Protein AF-A0A946MBF7-F1 (afdb_monomer_lite)

Structure (mmCIF, N/CA/C/O backbone):
data_AF-A0A946MBF7-F1
#
_entry.id   AF-A0A946MBF7-F1
#
loop_
_atom_site.group_PDB
_atom_site.id
_atom_site.type_symbol
_atom_site.label_atom_id
_atom_site.label_alt_id
_atom_site.label_comp_id
_atom_site.label_asym_id
_atom_site.label_entity_id
_atom_site.label_seq_id
_atom_site.pdbx_PDB_ins_code
_atom_site.Cartn_x
_atom_site.Cartn_y
_atom_site.Cartn_z
_atom_site.occupancy
_atom_site.B_iso_or_equiv
_atom_site.auth_seq_id
_atom_site.auth_comp_id
_atom_site.auth_asym_id
_atom_site.auth_atom_id
_atom_site.pdbx_PDB_model_num
ATOM 1 N N . THR A 1 1 ? -15.198 30.583 8.641 1.00 35.97 1 THR A N 1
ATOM 2 C CA . THR A 1 1 ? -15.954 29.334 8.406 1.00 35.97 1 THR A CA 1
ATOM 3 C C . THR A 1 1 ? -16.555 28.917 9.723 1.00 35.97 1 THR A C 1
ATOM 5 O O . THR A 1 1 ? -15.832 28.828 10.703 1.00 35.97 1 THR A O 1
ATOM 8 N N . THR A 1 2 ? -17.881 28.842 9.785 1.00 30.48 2 THR A N 1
ATOM 9 C CA . THR A 1 2 ? -18.656 28.827 11.030 1.00 30.48 2 THR A CA 1
ATOM 10 C C . THR A 1 2 ? -18.348 27.582 11.855 1.00 30.48 2 THR A C 1
ATOM 12 O O . THR A 1 2 ? -18.804 26.485 11.548 1.00 30.48 2 THR A O 1
ATOM 15 N N . THR A 1 3 ? -17.530 27.767 12.886 1.00 30.67 3 THR A N 1
ATOM 16 C CA . THR A 1 3 ? -17.185 26.768 13.892 1.00 30.67 3 THR A CA 1
ATOM 17 C C . THR A 1 3 ? -18.453 26.376 14.648 1.00 30.67 3 THR A C 1
ATOM 19 O O . THR A 1 3 ? -19.065 27.220 15.299 1.00 30.67 3 THR A O 1
ATOM 22 N N . ILE A 1 4 ? -18.863 25.109 14.564 1.00 39.44 4 ILE A N 1
ATOM 23 C CA . ILE A 1 4 ? -19.957 24.565 15.374 1.00 39.44 4 ILE A CA 1
ATOM 24 C C . ILE A 1 4 ? -19.364 23.575 16.370 1.00 39.44 4 ILE A C 1
ATOM 26 O O . ILE A 1 4 ? -18.816 22.546 15.984 1.00 39.44 4 ILE A O 1
ATOM 30 N N . GLY A 1 5 ? -19.529 23.883 17.657 1.00 35.28 5 GLY A N 1
ATOM 31 C CA . GLY A 1 5 ? -19.452 22.895 18.725 1.00 35.28 5 GLY A CA 1
ATOM 32 C C . GLY A 1 5 ? -19.154 23.487 20.097 1.00 35.28 5 GLY A C 1
ATOM 33 O O . GLY A 1 5 ? -18.003 23.798 20.375 1.00 35.28 5 GLY A O 1
ATOM 34 N N . PHE A 1 6 ? -20.164 23.522 20.972 1.00 36.47 6 PHE A N 1
ATOM 35 C CA . PHE A 1 6 ? -19.990 23.258 22.404 1.00 36.47 6 PHE A CA 1
ATOM 36 C C . PHE A 1 6 ? -21.201 22.482 22.930 1.00 36.47 6 PHE A C 1
ATOM 38 O O . PHE A 1 6 ? -22.342 22.884 22.699 1.00 36.47 6 PHE A O 1
ATOM 45 N N . VAL A 1 7 ? -20.940 21.378 23.641 1.00 42.28 7 VAL A N 1
ATOM 46 C CA . VAL A 1 7 ? -21.912 20.801 24.575 1.00 42.28 7 VAL A CA 1
ATOM 47 C C . VAL A 1 7 ? -21.937 21.731 25.783 1.00 42.28 7 VAL A C 1
ATOM 49 O O . VAL A 1 7 ? -20.905 22.066 26.365 1.00 42.28 7 VAL A O 1
ATOM 52 N N . TRP A 1 8 ? -23.134 22.241 26.016 1.00 48.91 8 TRP A N 1
ATOM 53 C CA . TRP A 1 8 ? -23.492 23.342 26.889 1.00 48.91 8 TRP A CA 1
ATOM 54 C C . TRP A 1 8 ? -23.373 22.926 28.361 1.00 48.91 8 TRP A C 1
ATOM 56 O O . TRP A 1 8 ? -24.038 21.974 28.744 1.00 48.91 8 TRP A O 1
ATOM 66 N N . ASP A 1 9 ? -22.495 23.604 29.116 1.00 47.53 9 ASP A N 1
ATOM 67 C CA . ASP A 1 9 ? -22.681 23.996 30.534 1.00 47.53 9 ASP A CA 1
ATOM 68 C C . ASP A 1 9 ? -21.468 24.795 31.076 1.00 47.53 9 ASP A C 1
ATOM 70 O O . ASP A 1 9 ? -21.640 25.754 31.821 1.00 47.53 9 ASP A O 1
ATOM 74 N N . ASP A 1 10 ? -20.240 24.522 30.613 1.00 45.75 10 ASP A N 1
ATOM 75 C CA . ASP A 1 10 ? -19.018 25.110 31.212 1.00 45.75 10 ASP A CA 1
ATOM 76 C C . ASP A 1 10 ? -18.485 26.402 30.547 1.00 45.75 10 ASP A C 1
ATOM 78 O O . ASP A 1 10 ? -17.643 27.106 31.114 1.00 45.75 10 ASP A O 1
ATOM 82 N N . ALA A 1 11 ? -18.912 26.723 29.321 1.00 48.62 11 ALA A N 1
ATOM 83 C CA . ALA A 1 11 ? -18.284 27.784 28.518 1.00 48.62 11 ALA A CA 1
ATOM 84 C C . ALA A 1 11 ? -18.635 29.210 28.986 1.00 48.62 11 ALA A C 1
ATOM 86 O O . ALA A 1 11 ? -17.788 30.101 28.920 1.00 48.62 11 ALA A O 1
ATOM 87 N N . SER A 1 12 ? -19.852 29.419 29.500 1.00 52.72 12 SER A N 1
ATOM 88 C CA . SER A 1 12 ? -20.299 30.707 30.054 1.00 52.72 12 SER A CA 1
ATOM 89 C C . SER A 1 12 ? -19.530 31.095 31.319 1.00 52.72 12 SER A C 1
ATOM 91 O O . SER A 1 12 ? -19.336 32.281 31.577 1.00 52.72 12 SER A O 1
ATOM 93 N N . VAL A 1 13 ? -19.056 30.097 32.071 1.00 54.81 13 VAL A N 1
ATOM 94 C CA . VAL A 1 13 ? -18.274 30.273 33.300 1.00 54.81 13 VAL A CA 1
ATOM 95 C C . VAL A 1 13 ? -16.791 30.482 32.986 1.00 54.81 13 VAL A C 1
ATOM 97 O O . VAL A 1 13 ? -16.143 31.321 33.606 1.00 54.81 13 VAL A O 1
ATOM 100 N N . LYS A 1 14 ? -16.242 29.741 32.013 1.00 51.91 14 LYS A N 1
ATOM 101 C CA . LYS A 1 14 ? -14.793 29.724 31.743 1.00 51.91 14 LYS A CA 1
ATOM 102 C C . LYS A 1 14 ? -14.319 30.816 30.780 1.00 51.91 14 LYS A C 1
ATOM 104 O O . LYS A 1 14 ? -13.189 31.271 30.925 1.00 51.91 14 LYS A O 1
ATOM 109 N N . VAL A 1 15 ? -15.135 31.242 29.804 1.00 64.56 15 VAL A N 1
ATOM 110 C CA . VAL A 1 15 ? -14.732 32.254 28.800 1.00 64.56 15 VAL A CA 1
ATOM 111 C C . VAL A 1 15 ? -15.906 33.183 28.419 1.00 64.56 15 VAL A C 1
ATOM 113 O O . VAL A 1 15 ? -16.467 33.075 27.325 1.00 64.56 15 VAL A O 1
ATOM 116 N N . PRO A 1 16 ? -16.274 34.153 29.279 1.00 65.06 16 PRO A N 1
ATOM 117 C CA . PRO A 1 16 ? -17.463 35.001 29.093 1.00 65.06 16 PRO A CA 1
ATOM 118 C C . PRO A 1 16 ? -17.469 35.824 27.795 1.00 65.06 16 PRO A C 1
ATOM 120 O O . PRO A 1 16 ? -18.522 36.150 27.256 1.00 65.06 16 PRO A O 1
ATOM 123 N N . GLN A 1 17 ? -16.287 36.142 27.264 1.00 70.88 17 GLN A N 1
ATOM 124 C CA . GLN A 1 17 ? -16.099 36.963 26.063 1.00 70.88 17 GLN A CA 1
ATOM 125 C C . GLN A 1 17 ? -16.631 36.295 24.783 1.00 70.88 17 GLN A C 1
ATOM 127 O O . GLN A 1 17 ? -16.923 36.988 23.812 1.00 70.88 17 GLN A O 1
ATOM 132 N N . LEU A 1 18 ? -16.785 34.965 24.778 1.00 62.09 18 LEU A N 1
ATOM 133 C CA . LEU A 1 18 ? -17.324 34.225 23.634 1.00 62.09 18 LEU A CA 1
ATOM 134 C C . LEU A 1 18 ? -18.851 34.323 23.530 1.00 62.09 18 LEU A C 1
ATOM 136 O O . LEU A 1 18 ? -19.390 34.113 22.447 1.00 62.09 18 LEU A O 1
ATOM 140 N N . LEU A 1 19 ? -19.564 34.681 24.605 1.00 63.53 19 LEU A N 1
ATOM 141 C CA . LEU A 1 19 ? -21.034 34.721 24.613 1.00 63.53 19 LEU A CA 1
ATOM 142 C C . LEU A 1 19 ? -21.619 35.662 23.551 1.00 63.53 19 LEU A C 1
ATOM 144 O O . LEU A 1 19 ? -22.658 35.352 22.979 1.00 63.53 19 LEU A O 1
ATOM 148 N N . SER A 1 20 ? -20.947 36.774 23.245 1.00 66.56 20 SER A N 1
ATOM 149 C CA . SER A 1 20 ? -21.392 37.728 22.219 1.00 66.56 20 SER A CA 1
ATOM 150 C C . SER A 1 20 ? -21.133 37.259 20.783 1.00 66.56 20 SER A C 1
ATOM 152 O O . SER A 1 20 ? -21.690 37.826 19.847 1.00 66.56 20 SER A O 1
ATOM 154 N N . GLN A 1 21 ? -20.296 36.234 20.600 1.00 59.62 21 GLN A N 1
ATOM 155 C CA . GLN A 1 21 ? -19.892 35.704 19.294 1.00 59.62 21 GLN A CA 1
ATOM 156 C C . GLN A 1 21 ? -20.557 34.357 18.970 1.00 59.62 21 GLN A C 1
ATOM 158 O O . GLN A 1 21 ? -20.428 33.852 17.855 1.00 59.62 21 GLN A O 1
ATOM 163 N N . LEU A 1 22 ? -21.265 33.762 19.933 1.00 55.84 22 LEU A N 1
ATOM 164 C CA . LEU A 1 22 ? -21.903 32.458 19.799 1.00 55.84 22 LEU A CA 1
ATOM 165 C C . LEU A 1 22 ? -23.388 32.610 19.458 1.00 55.84 22 LEU A C 1
ATOM 167 O O . LEU A 1 22 ? -24.139 33.298 20.144 1.00 55.84 22 LEU A O 1
ATOM 171 N N . ARG A 1 23 ? -23.841 31.891 18.426 1.00 59.34 23 ARG A N 1
ATOM 172 C CA . ARG A 1 23 ? -25.267 31.706 18.135 1.00 59.34 23 ARG A CA 1
ATOM 173 C C . ARG A 1 23 ? -25.695 30.339 18.654 1.00 59.34 23 ARG A C 1
ATOM 175 O O . ARG A 1 23 ? -25.257 29.318 18.129 1.00 59.34 23 ARG A O 1
ATOM 182 N N . LYS A 1 24 ? -26.560 30.310 19.671 1.00 58.12 24 LYS A N 1
ATOM 183 C CA . LYS A 1 24 ? -27.177 29.066 20.145 1.00 58.12 24 LYS A CA 1
ATOM 184 C C . LYS A 1 24 ? -28.093 28.530 19.043 1.00 58.12 24 LYS A C 1
ATOM 186 O O . LYS A 1 24 ? -29.047 29.198 18.648 1.00 58.12 24 LYS A O 1
ATOM 191 N N . ILE A 1 25 ? -27.778 27.347 18.528 1.00 57.62 25 ILE A N 1
ATOM 192 C CA . ILE A 1 25 ? -28.672 26.615 17.633 1.00 57.62 25 ILE A CA 1
ATOM 193 C C . ILE A 1 25 ? -29.580 25.786 18.531 1.00 57.62 25 ILE A C 1
ATOM 195 O O . ILE A 1 25 ? -29.120 24.867 19.208 1.00 57.62 25 ILE A O 1
ATOM 199 N N . GLU A 1 26 ? -30.855 26.157 18.598 1.00 57.22 26 GLU A N 1
ATOM 200 C CA . GLU A 1 26 ? -31.810 25.425 19.415 1.00 57.22 26 GLU A CA 1
ATOM 201 C C . GLU A 1 26 ? -32.276 24.181 18.670 1.00 57.22 26 GLU A C 1
ATOM 203 O O . GLU A 1 26 ? -32.919 24.257 17.627 1.00 57.22 26 GLU A O 1
ATOM 208 N N . PHE A 1 27 ? -31.959 23.027 19.246 1.00 60.25 27 PHE A N 1
ATOM 209 C CA . PHE A 1 27 ? -32.602 21.765 18.923 1.00 60.25 27 PHE A CA 1
ATOM 210 C C . PHE A 1 27 ? -33.555 21.433 20.074 1.00 60.25 27 PHE A C 1
ATOM 212 O O . PHE A 1 27 ? -33.196 20.624 20.931 1.00 60.25 27 PHE A O 1
ATOM 219 N N . PRO A 1 28 ? -34.748 22.055 20.149 1.00 59.81 28 PRO A N 1
ATOM 220 C CA . PRO A 1 28 ? -35.691 21.814 21.245 1.00 59.81 28 PRO A CA 1
ATOM 221 C C . PRO A 1 28 ? -36.022 20.322 21.397 1.00 59.81 28 PRO A C 1
ATOM 223 O O . PRO A 1 28 ? -36.229 19.830 22.503 1.00 59.81 28 PRO A O 1
ATOM 226 N N . GLU A 1 29 ? -35.961 19.574 20.294 1.00 58.34 29 GLU A N 1
ATOM 227 C CA . GLU A 1 29 ? -36.116 18.122 20.256 1.00 58.34 29 GLU A CA 1
ATOM 228 C C . GLU A 1 29 ? -34.978 17.362 20.951 1.00 58.34 29 GLU A C 1
ATOM 230 O O . GLU A 1 29 ? -35.244 16.307 21.500 1.00 58.34 29 GLU A O 1
ATOM 235 N N . LEU A 1 30 ? -33.738 17.861 20.966 1.00 56.53 30 LEU A N 1
ATOM 236 C CA . LEU A 1 30 ? -32.628 17.274 21.737 1.00 56.53 30 LEU A CA 1
ATOM 237 C C . LEU A 1 30 ? -32.688 17.690 23.210 1.00 56.53 30 LEU A C 1
ATOM 239 O O . LEU A 1 30 ? -32.405 16.884 24.086 1.00 56.53 30 LEU A O 1
ATOM 243 N N . THR A 1 31 ? -33.073 18.936 23.494 1.00 54.75 31 THR A N 1
ATOM 244 C CA . THR A 1 31 ? -33.122 19.473 24.865 1.00 54.75 31 THR A CA 1
ATOM 245 C C . THR A 1 31 ? -34.231 18.834 25.702 1.00 54.75 31 THR A C 1
ATOM 247 O O . THR A 1 31 ? -34.087 18.674 26.908 1.00 54.75 31 THR A O 1
ATOM 250 N N . GLN A 1 32 ? -35.340 18.458 25.065 1.00 56.12 32 GLN A N 1
ATOM 251 C CA . GLN A 1 32 ? -36.503 17.873 25.736 1.00 56.12 32 GLN A CA 1
ATOM 252 C C . GLN A 1 32 ? -36.533 16.342 25.676 1.00 56.12 32 GLN A C 1
ATOM 254 O O . GLN A 1 32 ? -37.441 15.727 26.240 1.00 56.12 32 GLN A O 1
ATOM 259 N N . ARG A 1 33 ? -35.598 15.701 24.961 1.00 57.16 33 ARG A N 1
ATOM 260 C CA . ARG A 1 33 ? -35.624 14.248 24.767 1.00 57.16 33 ARG A CA 1
ATOM 261 C C . ARG A 1 33 ? -34.395 13.603 25.399 1.00 57.16 33 ARG A C 1
ATOM 263 O O . ARG A 1 33 ? -33.292 13.817 24.904 1.00 57.16 33 ARG A O 1
ATOM 270 N N . PRO A 1 34 ? -34.567 12.753 26.426 1.00 53.56 34 PRO A N 1
ATOM 271 C CA . PRO A 1 34 ? -33.488 11.874 26.845 1.00 53.56 34 PRO A CA 1
ATOM 272 C C . PRO A 1 34 ? -33.109 10.976 25.661 1.00 53.56 34 PRO A C 1
ATOM 274 O O . PRO A 1 34 ? -33.969 10.319 25.066 1.00 53.56 34 PRO A O 1
ATOM 277 N N . ILE A 1 35 ? -31.830 10.992 25.286 1.00 53.91 35 ILE A N 1
ATOM 278 C CA . ILE A 1 35 ? -31.282 10.073 24.289 1.00 53.91 35 ILE A CA 1
ATOM 279 C C . ILE A 1 35 ? -31.144 8.722 24.990 1.00 53.91 35 ILE A C 1
ATOM 281 O O . ILE A 1 35 ? -30.347 8.581 25.920 1.00 53.91 35 ILE A O 1
ATOM 285 N N . ALA A 1 36 ? -31.955 7.748 24.579 1.00 51.41 36 ALA A N 1
ATOM 286 C CA . ALA A 1 36 ? -31.849 6.390 25.092 1.00 51.41 36 ALA A CA 1
ATOM 287 C C . ALA A 1 36 ? -30.488 5.816 24.675 1.00 51.41 36 ALA A C 1
ATOM 289 O O . ALA A 1 36 ? -30.180 5.771 23.485 1.00 51.41 36 ALA A O 1
ATOM 290 N N . HIS A 1 37 ? -29.671 5.450 25.662 1.00 46.31 37 HIS A N 1
ATOM 291 C CA . HIS A 1 37 ? -28.386 4.786 25.432 1.00 46.31 37 HIS A CA 1
ATOM 292 C C . HIS A 1 37 ? -28.593 3.283 25.218 1.00 46.31 37 HIS A C 1
ATOM 294 O O . HIS A 1 37 ? -27.948 2.700 24.354 1.00 46.31 37 HIS A O 1
ATOM 300 N N . ASP A 1 38 ? -29.582 2.716 25.915 1.00 52.00 38 ASP A N 1
ATOM 301 C CA . ASP A 1 38 ? -29.990 1.321 25.807 1.00 52.00 38 ASP A CA 1
ATOM 302 C C . ASP A 1 38 ? -31.408 1.230 25.233 1.00 52.00 38 ASP A C 1
ATOM 304 O O . ASP A 1 38 ? -32.301 2.008 25.590 1.00 52.00 38 ASP A O 1
ATOM 308 N N . ALA A 1 39 ? -31.626 0.272 24.334 1.00 60.25 39 ALA A N 1
ATOM 309 C CA . ALA A 1 39 ? -32.923 0.017 23.725 1.00 60.25 39 ALA A CA 1
ATOM 310 C C . ALA A 1 39 ? -33.375 -1.409 24.040 1.00 60.25 39 ALA A C 1
ATOM 312 O O . ALA A 1 39 ? -32.759 -2.378 23.603 1.00 60.25 39 ALA A O 1
ATOM 313 N N . LEU A 1 40 ? -34.492 -1.538 24.757 1.00 60.88 40 LEU A N 1
ATOM 314 C CA . LEU A 1 40 ? -35.171 -2.817 24.919 1.00 60.88 40 LEU A CA 1
ATOM 315 C C . LEU A 1 40 ? -36.089 -3.045 23.714 1.00 60.88 40 LEU A C 1
ATOM 317 O O . LEU A 1 40 ? -37.040 -2.289 23.502 1.00 60.88 40 LEU A O 1
ATOM 321 N N . VAL A 1 41 ? -35.819 -4.093 22.937 1.00 63.75 41 VAL A N 1
ATOM 322 C CA . VAL A 1 41 ? -36.667 -4.504 21.814 1.00 63.75 41 VAL A CA 1
ATOM 323 C C . VAL A 1 41 ? -37.340 -5.820 22.162 1.00 63.75 41 VAL A C 1
ATOM 325 O O . VAL A 1 41 ? -36.678 -6.799 22.481 1.00 63.75 41 VAL A O 1
ATOM 328 N N . MET A 1 42 ? -38.670 -5.837 22.100 1.00 65.25 42 MET A N 1
ATOM 329 C CA . MET A 1 42 ? -39.473 -7.022 22.377 1.00 65.25 42 MET A CA 1
ATOM 330 C C . MET A 1 42 ? -40.190 -7.462 21.103 1.00 65.25 42 MET A C 1
ATOM 332 O O . MET A 1 42 ? -40.878 -6.664 20.461 1.00 65.25 42 MET A O 1
ATOM 336 N N . ARG A 1 43 ? -40.030 -8.735 20.732 1.00 63.22 43 ARG A N 1
ATOM 337 C CA . ARG A 1 43 ? -40.741 -9.328 19.597 1.00 63.22 43 ARG A CA 1
ATOM 338 C C . ARG A 1 43 ? -42.234 -9.449 19.900 1.00 63.22 43 ARG A C 1
ATOM 340 O O . ARG A 1 43 ? -42.599 -9.913 20.973 1.00 63.22 43 ARG A O 1
ATOM 347 N N . GLN A 1 44 ? -43.086 -9.083 18.942 1.00 68.06 44 GLN A N 1
ATOM 348 C CA . GLN A 1 44 ? -44.549 -9.154 19.092 1.00 68.06 44 GLN A CA 1
ATOM 349 C C . GLN A 1 44 ? -45.075 -10.583 19.279 1.00 68.06 44 GLN A C 1
ATOM 351 O O . GLN A 1 44 ? -46.136 -10.764 19.859 1.00 68.06 44 GLN A O 1
ATOM 356 N N . ASP A 1 45 ? -44.340 -11.588 18.803 1.00 75.69 45 ASP A N 1
ATOM 357 C CA . ASP A 1 45 ? -44.694 -13.003 18.918 1.00 75.69 45 ASP A CA 1
ATOM 358 C C . ASP A 1 45 ? -44.099 -13.686 20.163 1.00 75.69 45 ASP A C 1
ATOM 360 O O . ASP A 1 45 ? -44.135 -14.910 20.277 1.00 75.69 45 ASP A O 1
ATOM 364 N N . TYR A 1 46 ? -43.556 -12.917 21.114 1.00 72.06 46 TYR A N 1
ATOM 365 C CA . TYR A 1 46 ? -43.104 -13.457 22.394 1.00 72.06 46 TYR A CA 1
ATOM 366 C C . TYR A 1 46 ? -44.309 -13.977 23.213 1.00 72.06 46 TYR A C 1
ATOM 368 O O . TYR A 1 46 ? -45.254 -13.217 23.424 1.00 72.06 46 TYR A O 1
ATOM 376 N N . PRO A 1 47 ? -44.306 -15.229 23.725 1.00 76.44 47 PRO A N 1
ATOM 377 C CA . PRO A 1 47 ? -45.474 -15.826 24.392 1.00 76.44 47 PRO A CA 1
ATOM 378 C C . PRO A 1 47 ? -46.010 -15.043 25.598 1.00 76.44 47 PRO A C 1
ATOM 380 O O . PRO A 1 47 ? -47.202 -15.093 25.881 1.00 76.44 47 PRO A O 1
ATOM 383 N N . HIS A 1 48 ? -45.141 -14.294 26.282 1.00 77.50 48 HIS A N 1
ATOM 384 C CA . HIS A 1 48 ? -45.503 -13.432 27.411 1.00 77.50 48 HIS A CA 1
ATOM 385 C C . HIS A 1 48 ? -45.449 -11.943 27.042 1.00 77.50 48 HIS A C 1
ATOM 387 O O . HIS A 1 48 ? -45.249 -11.101 27.916 1.00 77.50 48 HIS A O 1
ATOM 393 N N . PHE A 1 49 ? -45.584 -11.599 25.754 1.00 76.69 49 PHE A N 1
ATOM 394 C CA . PHE A 1 49 ? -45.529 -10.216 25.275 1.00 76.69 49 PHE A CA 1
ATOM 395 C C . PHE A 1 49 ? -46.509 -9.330 26.037 1.00 76.69 49 PHE A C 1
ATOM 397 O O . PHE A 1 49 ? -46.109 -8.289 26.547 1.00 76.69 49 PHE A O 1
ATOM 404 N N . ASP A 1 50 ? -47.766 -9.753 26.159 1.00 77.62 50 ASP A N 1
ATOM 405 C CA . ASP A 1 50 ? -48.808 -8.949 26.798 1.00 77.62 50 ASP A CA 1
ATOM 406 C C . ASP A 1 50 ? -48.551 -8.759 28.299 1.00 77.62 50 ASP A C 1
ATOM 408 O O . ASP A 1 50 ? -48.673 -7.642 28.804 1.00 77.62 50 ASP A O 1
ATOM 412 N N . GLU A 1 51 ? -48.111 -9.808 29.005 1.00 78.94 51 GLU A N 1
ATOM 413 C CA . GLU A 1 51 ? -47.740 -9.727 30.425 1.00 78.94 51 GLU A CA 1
ATOM 414 C C . GLU A 1 51 ? -46.529 -8.814 30.643 1.00 78.94 51 GLU A C 1
ATOM 416 O O . GLU A 1 51 ? -46.587 -7.894 31.462 1.00 78.94 51 GLU A O 1
ATOM 421 N N . LEU A 1 52 ? -45.446 -9.019 29.886 1.00 74.31 52 LEU A N 1
ATOM 422 C CA . LEU A 1 52 ? -44.220 -8.233 30.017 1.00 74.31 52 LEU A CA 1
ATOM 423 C C . LEU A 1 52 ? -44.445 -6.776 29.593 1.00 74.31 52 LEU A C 1
ATOM 425 O O . LEU A 1 52 ? -44.002 -5.854 30.275 1.00 74.31 52 LEU A O 1
ATOM 429 N N . SER A 1 53 ? -45.192 -6.553 28.509 1.00 77.38 53 SER A N 1
ATOM 430 C CA . SER A 1 53 ? -45.612 -5.226 28.051 1.00 77.38 53 SER A CA 1
ATOM 431 C C . SER A 1 53 ? -46.436 -4.522 29.123 1.00 77.38 53 SER A C 1
ATOM 433 O O . SER A 1 53 ? -46.174 -3.357 29.413 1.00 77.38 53 SER A O 1
ATOM 435 N N . ALA A 1 54 ? -47.376 -5.215 29.773 1.00 80.56 54 ALA A N 1
ATOM 436 C CA . ALA A 1 54 ? -48.177 -4.650 30.854 1.00 80.56 54 ALA A CA 1
ATOM 437 C C . ALA A 1 54 ? -47.348 -4.336 32.111 1.00 80.56 54 ALA A C 1
ATOM 439 O O . ALA A 1 54 ? -47.619 -3.331 32.771 1.00 80.56 54 ALA A O 1
ATOM 440 N N . ILE A 1 55 ? -46.345 -5.159 32.447 1.00 79.31 55 ILE A N 1
ATOM 441 C CA . ILE A 1 55 ? -45.403 -4.904 33.551 1.00 79.31 55 ILE A CA 1
ATOM 442 C C . ILE A 1 55 ? -44.557 -3.668 33.243 1.00 79.31 55 ILE A C 1
ATOM 444 O O . ILE A 1 55 ? -44.521 -2.736 34.045 1.00 79.31 55 ILE A O 1
ATOM 448 N N . ILE A 1 56 ? -43.937 -3.617 32.062 1.00 74.31 56 ILE A N 1
ATOM 449 C CA . ILE A 1 56 ? -43.110 -2.486 31.629 1.00 74.31 56 ILE A CA 1
ATOM 450 C C . ILE A 1 56 ? -43.958 -1.213 31.561 1.00 74.31 56 ILE A C 1
ATOM 452 O O . ILE A 1 56 ? -43.547 -0.180 32.076 1.00 74.31 56 ILE A O 1
ATOM 456 N N . GLN A 1 57 ? -45.167 -1.269 30.998 1.00 76.56 57 GLN A N 1
ATOM 457 C CA . GLN A 1 57 ? -46.077 -0.122 30.951 1.00 76.56 57 GLN A CA 1
ATOM 458 C C . GLN A 1 57 ? -46.496 0.346 32.345 1.00 76.56 57 GLN A C 1
ATOM 460 O O . GLN A 1 57 ? -46.536 1.552 32.580 1.00 76.56 57 GLN A O 1
ATOM 465 N N . ARG A 1 58 ? -46.754 -0.573 33.285 1.00 78.44 58 ARG A N 1
ATOM 466 C CA . ARG A 1 58 ? -47.003 -0.214 34.689 1.00 78.44 58 ARG A CA 1
ATOM 467 C C . ARG A 1 58 ? -45.795 0.472 35.312 1.00 78.44 58 ARG A C 1
ATOM 469 O O . ARG A 1 58 ? -45.978 1.505 35.938 1.00 78.44 58 ARG A O 1
ATOM 476 N N . GLN A 1 59 ? -44.588 -0.041 35.084 1.00 72.50 59 GLN A N 1
ATOM 477 C CA . GLN A 1 59 ? -43.337 0.549 35.570 1.00 72.50 59 GLN A CA 1
ATOM 478 C C . GLN A 1 59 ? -43.075 1.946 34.972 1.00 72.50 59 GLN A C 1
ATOM 480 O O . GLN A 1 59 ? -42.548 2.837 35.641 1.00 72.50 59 GLN A O 1
ATOM 485 N N . ILE A 1 60 ? -43.436 2.144 33.699 1.00 69.69 60 ILE A N 1
ATOM 486 C CA . ILE A 1 60 ? -43.381 3.441 33.012 1.00 69.69 60 ILE A CA 1
ATOM 487 C C . ILE A 1 60 ? -44.385 4.411 33.635 1.00 69.69 60 ILE A C 1
ATOM 489 O O . ILE A 1 60 ? -44.029 5.545 33.933 1.00 69.69 60 ILE A O 1
ATOM 493 N N . ALA A 1 61 ? -45.619 3.964 33.867 1.00 72.75 61 ALA A N 1
ATOM 494 C CA . ALA A 1 61 ? -46.690 4.799 34.401 1.00 72.75 61 ALA A CA 1
ATOM 495 C C . ALA A 1 61 ? -46.550 5.101 35.905 1.00 72.75 61 ALA A C 1
ATOM 497 O O . ALA A 1 61 ? -47.024 6.137 36.365 1.00 72.75 61 ALA A O 1
ATOM 498 N N . SER A 1 62 ? -45.918 4.216 36.683 1.00 69.44 62 SER A N 1
ATOM 499 C CA . SER A 1 62 ? -45.804 4.343 38.142 1.00 69.44 62 SER A CA 1
ATOM 500 C C . SER A 1 62 ? -44.656 5.240 38.604 1.00 69.44 62 SER A C 1
ATOM 502 O O . SER A 1 62 ? -44.598 5.597 39.778 1.00 69.44 62 SER A O 1
ATOM 504 N N . SER A 1 63 ? -43.723 5.585 37.715 1.00 57.28 63 SER A N 1
ATOM 505 C CA . SER A 1 63 ? -42.578 6.437 38.024 1.00 57.28 63 SER A CA 1
ATOM 506 C C . SER A 1 63 ? -42.669 7.731 37.224 1.00 57.28 63 SER A C 1
ATOM 508 O O . SER A 1 63 ? -42.525 7.727 36.004 1.00 57.28 63 SER A O 1
ATOM 510 N N . ILE A 1 64 ? -42.842 8.856 37.928 1.00 55.72 64 ILE A N 1
ATOM 511 C CA . ILE A 1 64 ? -42.798 10.212 37.346 1.00 55.72 64 ILE A CA 1
ATOM 512 C C . ILE A 1 64 ? -41.473 10.455 36.589 1.00 55.72 64 ILE A C 1
ATOM 514 O O . ILE A 1 64 ? -41.441 11.253 35.660 1.00 55.72 64 ILE A O 1
ATOM 518 N N . ASN A 1 65 ? -40.415 9.702 36.925 1.00 56.41 65 ASN A N 1
ATOM 519 C CA . ASN A 1 65 ? -39.101 9.721 36.281 1.00 56.41 65 ASN A CA 1
ATOM 520 C C . ASN A 1 65 ? -38.699 8.323 35.772 1.00 56.41 65 ASN A C 1
ATOM 522 O O . ASN A 1 65 ? -37.591 7.856 36.044 1.00 56.41 65 ASN A O 1
ATOM 526 N N . SER A 1 66 ? -39.602 7.591 35.108 1.00 56.72 66 SER A N 1
ATOM 527 C CA . SER A 1 66 ? -39.261 6.251 34.616 1.00 56.72 66 SER A CA 1
ATOM 528 C C . SER A 1 66 ? -38.113 6.319 33.597 1.00 56.72 66 SER A C 1
ATOM 530 O O . SER A 1 66 ? -38.204 7.098 32.646 1.00 56.72 66 SER A O 1
ATOM 532 N N . PRO A 1 67 ? -37.048 5.504 33.740 1.00 54.50 67 PRO A N 1
ATOM 533 C CA . PRO A 1 67 ? -35.954 5.468 32.768 1.00 54.50 67 PRO A CA 1
ATOM 534 C C . PRO A 1 67 ? -36.380 4.831 31.434 1.00 54.50 67 PRO A C 1
ATOM 536 O O . PRO A 1 67 ? -35.661 4.926 30.442 1.00 54.50 67 PRO A O 1
ATOM 539 N N . PHE A 1 68 ? -37.554 4.191 31.394 1.00 55.81 68 PHE A N 1
ATOM 540 C CA . PHE A 1 68 ? -38.074 3.515 30.215 1.00 55.81 68 PHE A CA 1
ATOM 541 C C . PHE A 1 68 ? -39.038 4.416 29.441 1.00 55.81 68 PHE A C 1
ATOM 543 O O . PHE A 1 68 ? -40.012 4.940 29.980 1.00 55.81 68 PHE A O 1
ATOM 550 N N . LYS A 1 69 ? -38.799 4.549 28.134 1.00 64.00 69 LYS A N 1
ATOM 551 C CA . LYS A 1 69 ? -39.690 5.244 27.203 1.00 64.00 69 LYS A CA 1
ATOM 552 C C . LYS A 1 69 ? -40.123 4.285 26.104 1.00 64.00 69 LYS A C 1
ATOM 554 O O . LYS A 1 69 ? -39.287 3.754 25.379 1.00 64.00 69 LYS A O 1
ATOM 559 N N . ARG A 1 70 ? -41.435 4.086 25.947 1.00 66.50 70 ARG A N 1
ATOM 560 C CA . ARG A 1 70 ? -41.983 3.297 24.836 1.00 66.50 70 ARG A CA 1
ATOM 561 C C . ARG A 1 70 ? -41.884 4.099 23.537 1.00 66.50 70 ARG A C 1
ATOM 563 O O . ARG A 1 70 ? -42.306 5.253 23.487 1.00 66.50 70 ARG A O 1
ATOM 570 N N . LEU A 1 71 ? -41.351 3.477 22.490 1.00 62.00 71 LEU A N 1
ATOM 571 C CA . LEU A 1 71 ? -41.325 4.022 21.134 1.00 62.00 71 LEU A CA 1
ATOM 572 C C . LEU A 1 71 ? -42.290 3.212 20.260 1.00 62.00 71 LEU A C 1
ATOM 574 O O . LEU A 1 71 ? -42.189 1.989 20.227 1.00 62.00 71 LEU A O 1
ATOM 578 N N . GLU A 1 72 ? -43.217 3.869 19.554 1.00 58.72 72 GLU A N 1
ATOM 579 C CA . GLU A 1 72 ? -44.124 3.174 18.618 1.00 58.72 72 GLU A CA 1
ATOM 580 C C . GLU A 1 72 ? -43.401 2.708 17.346 1.00 58.72 72 GLU A C 1
ATOM 582 O O . GLU A 1 72 ? -43.763 1.699 16.748 1.00 58.72 72 GLU A O 1
ATOM 587 N N . SER A 1 73 ? -42.328 3.406 16.959 1.00 58.84 73 SER A N 1
ATOM 588 C CA . SER A 1 73 ? -41.362 2.949 15.958 1.00 58.84 73 SER A CA 1
ATOM 589 C C . SER A 1 73 ? -39.963 3.486 16.272 1.00 58.84 73 SER A C 1
ATOM 591 O O . SER A 1 73 ? -39.818 4.606 16.766 1.00 58.84 73 SER A O 1
ATOM 593 N N . GLY A 1 74 ? -38.913 2.737 15.916 1.00 54.75 74 GLY A N 1
ATOM 594 C CA . GLY A 1 74 ? -37.521 3.195 16.064 1.00 54.75 74 GLY A CA 1
ATOM 595 C C . GLY A 1 74 ? -37.155 4.409 15.192 1.00 54.75 74 GLY A C 1
ATOM 596 O O . GLY A 1 74 ? -36.122 5.034 15.409 1.00 54.75 74 GLY A O 1
ATOM 597 N N . LYS A 1 75 ? -38.000 4.775 14.213 1.00 52.69 75 LYS A N 1
ATOM 598 C CA . LYS A 1 75 ? -37.763 5.894 13.281 1.00 52.69 75 LYS A CA 1
ATOM 599 C C . LYS A 1 75 ? -38.291 7.237 13.800 1.00 52.69 75 LYS A C 1
ATOM 601 O O . LYS A 1 75 ? -37.656 8.267 13.594 1.00 52.69 75 LYS A O 1
ATOM 606 N N . GLN A 1 76 ? -39.437 7.254 14.475 1.00 57.41 76 GLN A N 1
ATOM 607 C CA . GLN A 1 76 ? -40.144 8.490 14.844 1.00 57.41 76 GLN A CA 1
ATOM 608 C C . GLN A 1 76 ? -39.351 9.514 15.690 1.00 57.41 76 GLN A C 1
ATOM 610 O O . GLN A 1 76 ? -39.533 10.711 15.453 1.00 57.41 76 GLN A O 1
ATOM 615 N N . PRO A 1 77 ? -38.460 9.139 16.634 1.00 55.69 77 PRO A N 1
ATOM 616 C CA . PRO A 1 77 ? -37.817 10.131 17.505 1.00 55.69 77 PRO A CA 1
ATOM 617 C C . PRO A 1 77 ? -36.750 10.975 16.808 1.00 55.69 77 PRO A C 1
ATOM 619 O O . PRO A 1 77 ? -36.535 12.122 17.198 1.00 55.69 77 PRO A O 1
ATOM 622 N N . TYR A 1 78 ? -36.089 10.418 15.793 1.00 61.50 78 TYR A N 1
ATOM 623 C CA . TYR A 1 78 ? -34.919 11.027 15.157 1.00 61.50 78 TYR A CA 1
ATOM 624 C C . TYR A 1 78 ? -35.208 11.558 13.751 1.00 61.50 78 TYR A C 1
ATOM 626 O O . TYR A 1 78 ? -34.424 12.342 13.228 1.00 61.50 78 TYR A O 1
ATOM 634 N N . VAL A 1 79 ? -36.347 11.192 13.146 1.00 63.66 79 VAL A N 1
ATOM 635 C CA . VAL A 1 79 ? -36.787 11.751 11.855 1.00 63.66 79 VAL A CA 1
ATOM 636 C C . VAL A 1 79 ? -37.029 13.255 11.960 1.00 63.66 79 VAL A C 1
ATOM 638 O O . VAL A 1 79 ? -36.555 13.996 11.105 1.00 63.66 79 VAL A O 1
ATOM 641 N N . ALA A 1 80 ? -37.705 13.706 13.020 1.00 64.62 80 ALA A N 1
ATOM 642 C CA . ALA A 1 80 ? -37.951 15.129 13.245 1.00 64.62 80 ALA A CA 1
ATOM 643 C C . ALA A 1 80 ? -36.632 15.887 13.487 1.00 64.62 80 ALA A C 1
ATOM 645 O O . ALA A 1 80 ? -36.370 16.881 12.819 1.00 64.62 80 ALA A O 1
ATOM 646 N N . LEU A 1 81 ? -35.721 15.307 14.282 1.00 66.56 81 LEU A N 1
ATOM 647 C CA . LEU A 1 81 ? -34.371 15.844 14.480 1.00 66.56 81 LEU A CA 1
ATOM 648 C C . LEU A 1 81 ? -33.584 15.943 13.165 1.00 66.56 81 LEU A C 1
ATOM 650 O O . LEU A 1 81 ? -32.924 16.946 12.909 1.00 66.56 81 LEU A O 1
ATOM 654 N N . GLY A 1 82 ? -33.669 14.920 12.312 1.00 65.75 82 GLY A N 1
ATOM 655 C CA . GLY A 1 82 ? -33.044 14.912 10.991 1.00 65.75 82 GLY A CA 1
ATOM 656 C C . GLY A 1 82 ? -33.643 15.948 10.035 1.00 65.75 82 GLY A C 1
ATOM 657 O O . GLY A 1 82 ? -32.910 16.555 9.259 1.00 65.75 82 GLY A O 1
ATOM 658 N N . GLN A 1 83 ? -34.954 16.196 10.100 1.00 71.56 83 GLN A N 1
ATOM 659 C CA . GLN A 1 83 ? -35.617 17.260 9.335 1.00 71.56 83 GLN A CA 1
ATOM 660 C C . GLN A 1 83 ? -35.223 18.653 9.846 1.00 71.56 83 GLN A C 1
ATOM 662 O O . GLN A 1 83 ? -34.877 19.516 9.040 1.00 71.56 83 GLN A O 1
ATOM 667 N N . SER A 1 84 ? -35.191 18.849 11.166 1.00 69.06 84 SER A N 1
ATOM 668 C CA . SER A 1 84 ? -34.711 20.071 11.821 1.00 69.06 84 SER A CA 1
ATOM 669 C C . SER A 1 84 ? -33.248 20.361 11.466 1.00 69.06 84 SER A C 1
ATOM 671 O O . SER A 1 84 ? -32.899 21.493 11.139 1.00 69.06 84 SER A O 1
ATOM 673 N N . ALA A 1 85 ? -32.395 19.330 11.444 1.00 66.75 85 ALA A N 1
ATOM 674 C CA . ALA A 1 85 ? -31.001 19.433 11.018 1.00 66.75 85 ALA A CA 1
ATOM 675 C C . ALA A 1 85 ? -30.879 19.845 9.540 1.00 66.75 85 ALA A C 1
ATOM 677 O O . ALA A 1 85 ? -30.136 20.777 9.227 1.00 66.75 85 ALA A O 1
ATOM 678 N N . LYS A 1 86 ? -31.672 19.243 8.643 1.00 70.62 86 LYS A N 1
ATOM 679 C CA . LYS A 1 86 ? -31.724 19.643 7.226 1.00 70.62 86 LYS A CA 1
ATOM 680 C C . LYS A 1 86 ? -32.166 21.092 7.035 1.00 70.62 86 LYS A C 1
ATOM 682 O O . LYS A 1 86 ? -31.582 21.796 6.218 1.00 70.62 86 LYS A O 1
ATOM 687 N N . GLY A 1 87 ? -33.141 21.565 7.816 1.00 68.94 87 GLY A N 1
ATOM 688 C CA . GLY A 1 87 ? -33.574 22.969 7.809 1.00 68.94 87 GLY A CA 1
ATOM 689 C C . GLY A 1 87 ? -32.466 23.963 8.189 1.00 68.94 87 GLY A C 1
ATOM 690 O O . GLY A 1 87 ? -32.537 25.135 7.830 1.00 68.94 87 GLY A O 1
ATOM 691 N N . LEU A 1 88 ? -31.417 23.486 8.865 1.00 67.44 88 LEU A N 1
ATOM 692 C CA . LEU A 1 88 ? -30.221 24.244 9.238 1.00 67.44 88 LEU A CA 1
ATOM 693 C C . LEU A 1 88 ? -29.041 24.016 8.275 1.00 67.44 88 LEU A C 1
ATOM 695 O O . LEU A 1 88 ? -27.934 24.480 8.546 1.00 67.44 88 LEU A O 1
ATOM 699 N N . GLY A 1 89 ? -29.259 23.299 7.167 1.00 66.00 89 GLY A N 1
ATOM 700 C CA . GLY A 1 89 ? -28.221 22.936 6.201 1.00 66.00 89 GLY A CA 1
ATOM 701 C C . GLY A 1 89 ? -27.269 21.837 6.685 1.00 66.00 89 GLY A C 1
ATOM 702 O O . GLY A 1 89 ? -26.191 21.690 6.114 1.00 66.00 89 GLY A O 1
ATOM 703 N N . ILE A 1 90 ? -27.638 21.092 7.736 1.00 64.69 90 ILE A N 1
ATOM 704 C CA . ILE A 1 90 ? -26.862 19.963 8.257 1.00 64.69 90 ILE A CA 1
ATOM 705 C C . ILE A 1 90 ? -27.356 18.680 7.590 1.00 64.69 90 ILE A C 1
ATOM 707 O O . ILE A 1 90 ? -28.438 18.172 7.891 1.00 64.69 90 ILE A O 1
ATOM 711 N N . GLU A 1 91 ? -26.539 18.138 6.696 1.00 66.00 91 GLU A N 1
ATOM 712 C CA . GLU A 1 91 ? -26.821 16.887 5.998 1.00 66.00 91 GLU A CA 1
ATOM 713 C C . GLU A 1 91 ? -26.332 15.665 6.788 1.00 66.00 91 GLU A C 1
ATOM 715 O O . GLU A 1 91 ? -25.350 15.714 7.532 1.00 66.00 91 GLU A O 1
ATOM 720 N N . VAL A 1 92 ? -26.983 14.515 6.583 1.00 66.44 92 VAL A N 1
ATOM 721 C CA . VAL A 1 92 ? -26.615 13.246 7.249 1.00 66.44 92 VAL A CA 1
ATOM 722 C C . VAL A 1 92 ? -25.155 12.869 6.969 1.00 66.44 92 VAL A C 1
ATOM 724 O O . VAL A 1 92 ? -24.449 12.398 7.857 1.00 66.44 92 VAL A O 1
ATOM 727 N N . SER A 1 93 ? -24.672 13.141 5.756 1.00 65.19 93 SER A N 1
ATOM 728 C CA . SER A 1 93 ? -23.277 12.916 5.363 1.00 65.19 93 SER A CA 1
ATOM 729 C C . SER A 1 93 ? -22.276 13.745 6.176 1.00 65.19 93 SER A C 1
ATOM 731 O O . SER A 1 93 ? -21.143 13.309 6.363 1.00 65.19 93 SER A O 1
ATOM 733 N N . GLN A 1 94 ? -22.683 14.909 6.689 1.00 65.56 94 GLN A N 1
ATOM 734 C CA . GLN A 1 94 ? -21.854 15.754 7.551 1.00 65.56 94 GLN A CA 1
ATOM 735 C C . GLN A 1 94 ? -21.837 15.239 8.992 1.00 65.56 94 GLN A C 1
ATOM 737 O O . GLN A 1 94 ? -20.805 15.313 9.653 1.00 65.56 94 GLN A O 1
ATOM 742 N N . LEU A 1 95 ? -22.948 14.670 9.474 1.00 67.31 95 LEU A N 1
ATOM 743 C CA . LEU A 1 95 ? -23.034 14.073 10.814 1.00 67.31 95 LEU A CA 1
ATOM 744 C C . LEU A 1 95 ? -22.155 12.826 10.958 1.00 67.31 95 LEU A C 1
ATOM 746 O O . LEU A 1 95 ? -21.600 12.583 12.031 1.00 67.31 95 LEU A O 1
ATOM 750 N N . LEU A 1 96 ? -21.999 12.074 9.866 1.00 82.19 96 LEU A N 1
ATOM 751 C CA . LEU A 1 96 ? -21.121 10.908 9.777 1.00 82.19 96 LEU A CA 1
ATOM 752 C C . LEU A 1 96 ? -19.654 11.276 9.532 1.00 82.19 96 LEU A C 1
ATOM 754 O O . LEU A 1 96 ? -18.845 10.379 9.339 1.00 82.19 96 LEU A O 1
ATOM 758 N N . ARG A 1 97 ? -19.275 12.558 9.513 1.00 87.06 97 ARG A N 1
ATOM 759 C CA . ARG A 1 97 ? -17.879 12.968 9.321 1.00 87.06 97 ARG A CA 1
ATOM 760 C C . ARG A 1 97 ? -17.318 13.656 10.556 1.00 87.06 97 ARG A C 1
ATOM 762 O O . ARG A 1 97 ? -17.996 14.457 11.198 1.00 87.06 97 ARG A O 1
ATOM 769 N N . LYS A 1 98 ? -16.070 13.334 10.898 1.00 88.81 98 LYS A N 1
ATOM 770 C CA . LYS A 1 98 ? -15.352 13.880 12.059 1.00 88.81 98 LYS A CA 1
ATOM 771 C C . LYS A 1 98 ? -13.933 14.293 11.682 1.00 88.81 98 LYS A C 1
ATOM 773 O O . LYS A 1 98 ? -13.341 13.768 10.742 1.00 88.81 98 LYS A O 1
ATOM 778 N N . ASP A 1 99 ? -13.410 15.274 12.403 1.00 91.69 99 ASP A N 1
ATOM 779 C CA . ASP A 1 99 ? -11.976 15.539 12.453 1.00 91.69 99 ASP A CA 1
ATOM 780 C C . ASP A 1 99 ? -11.318 14.595 13.469 1.00 91.69 99 ASP A C 1
ATOM 782 O O . ASP A 1 99 ? -12.006 13.875 14.201 1.00 91.69 99 ASP A O 1
ATOM 786 N N . MET A 1 100 ? -9.985 14.591 13.534 1.00 93.94 100 MET A N 1
ATOM 787 C CA . MET A 1 100 ? -9.267 13.696 14.446 1.00 93.94 100 MET A CA 1
ATOM 788 C C . MET A 1 100 ? -9.632 13.943 15.920 1.00 93.94 100 MET A C 1
ATOM 790 O O . MET A 1 100 ? -9.710 13.007 16.713 1.00 93.94 100 MET A O 1
ATOM 794 N N . ARG A 1 101 ? -9.952 15.189 16.298 1.00 88.44 101 ARG A N 1
ATOM 795 C CA . ARG A 1 101 ? -10.429 15.512 17.652 1.00 88.44 101 ARG A CA 1
ATOM 796 C C . ARG A 1 101 ? -11.790 14.876 17.943 1.00 88.44 101 ARG A C 1
ATOM 798 O O . ARG A 1 101 ? -11.995 14.342 19.031 1.00 88.44 101 ARG A O 1
ATOM 805 N N . GLY A 1 102 ? -12.719 14.931 16.991 1.00 85.38 102 GLY A N 1
ATOM 806 C CA . GLY A 1 102 ? -14.021 14.279 17.079 1.00 85.38 102 GLY A CA 1
ATOM 807 C C . GLY A 1 102 ? -13.899 12.761 17.198 1.00 85.38 102 GLY A C 1
ATOM 808 O O . GLY A 1 102 ? -14.560 12.179 18.055 1.00 85.38 102 GLY A O 1
ATOM 809 N N . VAL A 1 103 ? -13.014 12.143 16.407 1.00 92.50 103 VAL A N 1
ATOM 810 C CA . VAL A 1 103 ? -12.671 10.714 16.529 1.00 92.50 103 VAL A CA 1
ATOM 811 C C . VAL A 1 103 ? -12.116 10.412 17.923 1.00 92.50 103 VAL A C 1
ATOM 813 O O . VAL A 1 103 ? -12.623 9.525 18.604 1.00 92.50 103 VAL A O 1
ATOM 816 N N . GLY A 1 104 ? -11.150 11.200 18.401 1.00 89.75 104 GLY A N 1
ATOM 817 C CA . GLY A 1 104 ? -10.560 11.033 19.729 1.00 89.75 104 GLY A CA 1
ATOM 818 C C . GLY A 1 104 ? -11.586 11.109 20.864 1.00 89.75 104 GLY A C 1
ATOM 819 O O . GLY A 1 104 ? -11.591 10.262 21.753 1.00 89.75 104 GLY A O 1
ATOM 820 N N . ASN A 1 105 ? -12.522 12.059 20.818 1.00 85.50 105 ASN A N 1
ATOM 821 C CA . ASN A 1 105 ? -13.588 12.144 21.822 1.00 85.50 105 ASN A CA 1
ATOM 822 C C . ASN A 1 105 ? -14.475 10.886 21.841 1.00 85.50 105 ASN A C 1
ATOM 824 O O . ASN A 1 105 ? -14.854 10.425 22.917 1.00 85.50 105 ASN A O 1
ATOM 828 N N . MET A 1 106 ? -14.782 10.320 20.668 1.00 88.31 106 MET A N 1
ATOM 829 C CA . MET A 1 106 ? -15.545 9.071 20.564 1.00 88.31 106 MET A CA 1
ATOM 830 C C . MET A 1 106 ? -14.764 7.890 21.152 1.00 88.31 106 MET A C 1
ATOM 832 O O . MET A 1 106 ? -15.332 7.109 21.912 1.00 88.31 106 MET A O 1
ATOM 836 N N . LEU A 1 107 ? -13.457 7.805 20.880 1.00 92.31 107 LEU A N 1
ATOM 837 C CA . LEU A 1 107 ? -12.582 6.785 21.465 1.00 92.31 107 LEU A CA 1
ATOM 838 C C . LEU A 1 107 ? -12.486 6.912 22.993 1.00 92.31 107 LEU A C 1
ATOM 840 O O . LEU A 1 107 ? -12.588 5.908 23.688 1.00 92.31 107 LEU A O 1
ATOM 844 N N . VAL A 1 108 ? -12.359 8.128 23.540 1.00 87.94 108 VAL A N 1
ATOM 845 C CA . VAL A 1 108 ? -12.354 8.364 25.000 1.00 87.94 108 VAL A CA 1
ATOM 846 C C . VAL A 1 108 ? -13.661 7.924 25.637 1.00 87.94 108 VAL A C 1
ATOM 848 O O . VAL A 1 108 ? -13.643 7.291 26.694 1.00 87.94 108 VAL A O 1
ATOM 851 N N . GLN A 1 109 ? -14.793 8.254 25.016 1.00 85.69 109 GLN A N 1
ATOM 852 C CA . GLN A 1 109 ? -16.095 7.847 25.523 1.00 85.69 109 GLN A CA 1
ATOM 853 C C . GLN A 1 109 ? -16.217 6.320 25.548 1.00 85.69 109 GLN A C 1
ATOM 855 O O . GLN A 1 109 ? -16.534 5.763 26.598 1.00 85.69 109 GLN A O 1
ATOM 860 N N . ALA A 1 110 ? -15.895 5.653 24.439 1.00 88.31 110 ALA A N 1
ATOM 861 C CA . ALA A 1 110 ? -15.920 4.198 24.354 1.00 88.31 110 ALA A CA 1
ATOM 862 C C . ALA A 1 110 ? -14.967 3.545 25.366 1.00 88.31 110 ALA A C 1
ATOM 864 O O . ALA A 1 110 ? -15.354 2.630 26.089 1.00 88.31 110 ALA A O 1
ATOM 865 N N . TYR A 1 111 ? -13.746 4.069 25.496 1.00 89.62 111 TYR A N 1
ATOM 866 C CA . TYR A 1 111 ? -12.766 3.582 26.461 1.00 89.62 111 TYR A CA 1
ATOM 867 C C . TYR A 1 111 ? -13.267 3.713 27.902 1.00 89.62 111 TYR A C 1
ATOM 869 O O . TYR A 1 111 ? -13.102 2.790 28.694 1.00 89.62 111 TYR A O 1
ATOM 877 N N . ARG A 1 112 ? -13.895 4.835 28.274 1.00 84.81 112 ARG A N 1
ATOM 878 C CA . ARG A 1 112 ? -14.437 5.044 29.631 1.00 84.81 112 ARG A CA 1
ATOM 879 C C . ARG A 1 112 ? -15.669 4.193 29.928 1.00 84.81 112 ARG A C 1
ATOM 881 O O . ARG A 1 112 ? -15.895 3.868 31.086 1.00 84.81 112 ARG A O 1
ATOM 888 N N . GLN A 1 113 ? -16.445 3.855 28.904 1.00 82.56 113 GLN A N 1
ATOM 889 C CA . GLN A 1 113 ? -17.647 3.027 29.018 1.00 82.56 113 GLN A CA 1
ATOM 890 C C . GLN A 1 113 ? -17.359 1.524 28.911 1.00 82.56 113 GLN A C 1
ATOM 892 O O . GLN A 1 113 ? -18.289 0.727 29.018 1.00 82.56 113 GLN A O 1
ATOM 897 N N . ARG A 1 114 ? -16.096 1.131 28.703 1.00 89.44 114 ARG A N 1
ATOM 898 C CA . ARG A 1 114 ? -15.726 -0.276 28.552 1.00 89.44 114 ARG A CA 1
ATOM 899 C C . ARG A 1 114 ? -16.090 -1.084 29.798 1.00 89.44 114 ARG A C 1
ATOM 901 O O . ARG A 1 114 ? -15.838 -0.658 30.926 1.00 89.44 114 ARG A O 1
ATOM 908 N N . SER A 1 115 ? -16.633 -2.270 29.581 1.00 82.88 115 SER A N 1
ATOM 909 C CA . SER A 1 115 ? -16.993 -3.237 30.617 1.00 82.88 115 SER A CA 1
ATOM 910 C C . SER A 1 115 ? -16.610 -4.649 30.163 1.00 82.88 115 SER A C 1
ATOM 912 O O . SER A 1 115 ? -16.064 -4.822 29.073 1.00 82.88 115 SER A O 1
ATOM 914 N N . ALA A 1 116 ? -16.873 -5.662 30.993 1.00 78.31 116 ALA A N 1
ATOM 915 C CA . ALA A 1 116 ? -16.680 -7.058 30.594 1.00 78.31 116 ALA A CA 1
ATOM 916 C C . ALA A 1 116 ? -17.561 -7.440 29.387 1.00 78.31 116 ALA A C 1
ATOM 918 O O . ALA A 1 116 ? -17.103 -8.158 28.503 1.00 78.31 116 ALA A O 1
ATOM 919 N N . ASP A 1 117 ? -18.783 -6.902 29.332 1.00 75.88 117 ASP A N 1
ATOM 920 C CA . ASP A 1 117 ? -19.759 -7.182 28.272 1.00 75.88 117 ASP A CA 1
ATOM 921 C C . ASP A 1 117 ? -19.586 -6.257 27.053 1.00 75.88 117 ASP A C 1
ATOM 923 O O . ASP A 1 117 ? -19.934 -6.620 25.933 1.00 75.88 117 ASP A O 1
ATOM 927 N N . ASN A 1 118 ? -18.991 -5.073 27.245 1.00 78.06 118 ASN A N 1
ATOM 928 C CA . ASN A 1 118 ? -18.677 -4.123 26.179 1.00 78.06 118 ASN A CA 1
ATOM 929 C C . ASN A 1 118 ? -17.173 -3.794 26.163 1.00 78.06 118 ASN A C 1
ATOM 931 O O . ASN A 1 118 ? -16.759 -2.751 26.686 1.00 78.06 118 ASN A O 1
ATOM 935 N N . PRO A 1 119 ? -16.326 -4.683 25.616 1.00 87.75 119 PRO A N 1
ATOM 936 C CA . PRO A 1 119 ? -14.885 -4.485 25.622 1.00 87.75 119 PRO A CA 1
ATOM 937 C C . PRO A 1 119 ? -14.456 -3.352 24.681 1.00 87.75 119 PRO A C 1
ATOM 939 O O . PRO A 1 119 ? -15.053 -3.089 23.634 1.00 87.75 119 PRO A O 1
ATOM 942 N N . PHE A 1 120 ? -13.343 -2.706 25.020 1.00 92.88 120 PHE A N 1
ATOM 943 C CA . PHE A 1 120 ? -12.674 -1.757 24.137 1.00 92.88 120 PHE A CA 1
ATOM 944 C C . PHE A 1 120 ? -11.398 -2.395 23.595 1.00 92.88 120 PHE A C 1
ATOM 946 O O . PHE A 1 120 ? -10.502 -2.707 24.374 1.00 92.88 120 PHE A O 1
ATOM 953 N N . ARG A 1 121 ? -11.332 -2.569 22.274 1.00 94.50 121 ARG A N 1
ATOM 954 C CA . ARG A 1 121 ? -10.120 -2.971 21.558 1.00 94.50 121 ARG A CA 1
ATOM 955 C C . ARG A 1 121 ? -10.036 -2.186 20.261 1.00 94.50 121 ARG A C 1
ATOM 957 O O . ARG A 1 121 ? -10.955 -2.266 19.435 1.00 94.50 121 ARG A O 1
ATOM 964 N N . LEU A 1 122 ? -8.969 -1.411 20.111 1.00 97.62 122 LEU A N 1
ATOM 965 C CA . LEU A 1 122 ? -8.764 -0.537 18.964 1.00 97.62 122 LEU A CA 1
ATOM 966 C C . LEU A 1 122 ? -7.844 -1.216 17.951 1.00 97.62 122 LEU A C 1
ATOM 968 O O . LEU A 1 122 ? -6.701 -1.544 18.259 1.00 97.62 122 LEU A O 1
ATOM 972 N N . ALA A 1 123 ? -8.336 -1.384 16.727 1.00 98.06 123 ALA A N 1
ATOM 973 C CA . ALA A 1 123 ? -7.538 -1.863 15.610 1.00 98.06 123 ALA A CA 1
ATOM 974 C C . ALA A 1 123 ? -7.214 -0.742 14.617 1.00 98.06 123 ALA A C 1
ATOM 976 O O . ALA A 1 123 ? -8.033 0.144 14.362 1.00 98.06 123 ALA A O 1
ATOM 977 N N . LEU A 1 124 ? -6.038 -0.824 14.007 1.00 98.69 124 LEU A N 1
ATOM 978 C CA . LEU A 1 124 ? -5.632 -0.034 12.855 1.00 98.69 124 LEU A CA 1
ATOM 979 C C . LEU A 1 124 ? -5.598 -0.941 11.625 1.00 98.69 124 LEU A C 1
ATOM 981 O O . LEU A 1 124 ? -4.825 -1.894 11.567 1.00 98.69 124 LEU A O 1
ATOM 985 N N . VAL A 1 125 ? -6.438 -0.641 10.639 1.00 98.62 125 VAL A N 1
ATOM 986 C CA . VAL A 1 125 ? -6.517 -1.381 9.377 1.00 98.62 125 VAL A CA 1
ATOM 987 C C . VAL A 1 125 ? -5.894 -0.540 8.268 1.00 98.62 125 VAL A C 1
ATOM 989 O O . VAL A 1 125 ? -6.323 0.584 8.002 1.00 98.62 125 VAL A O 1
ATOM 992 N N . LEU A 1 126 ? -4.885 -1.098 7.608 1.00 98.50 126 LEU A N 1
ATOM 993 C CA . LEU A 1 126 ? -4.135 -0.484 6.522 1.00 98.50 126 LEU A CA 1
ATOM 994 C C . LEU A 1 126 ? -4.512 -1.170 5.211 1.00 98.50 126 LEU A C 1
ATOM 996 O O . LEU A 1 126 ? -4.163 -2.328 4.970 1.00 98.50 126 LEU A O 1
ATOM 1000 N N . SER A 1 127 ? -5.255 -0.452 4.370 1.00 96.31 127 SER A N 1
ATOM 1001 C CA . SER A 1 127 ? -5.708 -0.977 3.085 1.00 96.31 127 SER A CA 1
ATOM 1002 C C . SER A 1 127 ? -4.552 -1.176 2.098 1.00 96.31 127 SER A C 1
ATOM 1004 O O . SER A 1 127 ? -3.460 -0.618 2.255 1.00 96.31 127 SER A O 1
ATOM 1006 N N . GLY A 1 128 ? -4.833 -1.892 1.014 1.00 93.81 128 GLY A N 1
ATOM 1007 C CA . GLY A 1 128 ? -3.932 -1.986 -0.123 1.00 93.81 128 GLY A CA 1
ATOM 1008 C C . GLY A 1 128 ? -3.936 -0.731 -0.992 1.00 93.81 128 GLY A C 1
ATOM 1009 O O . GLY A 1 128 ? -4.818 0.126 -0.877 1.00 93.81 128 GLY A O 1
ATOM 1010 N N . GLY A 1 129 ? -2.927 -0.609 -1.860 1.00 90.56 129 GLY A N 1
ATOM 1011 C CA . GLY A 1 129 ? -2.771 0.571 -2.721 1.00 90.56 129 GLY A CA 1
ATOM 1012 C C . GLY A 1 129 ? -1.412 0.764 -3.406 1.00 90.56 129 GLY A C 1
ATOM 1013 O O . GLY A 1 129 ? -1.227 1.786 -4.072 1.00 90.56 129 GLY A O 1
ATOM 1014 N N . GLY A 1 130 ? -0.464 -0.173 -3.272 1.00 91.19 130 GLY A N 1
ATOM 1015 C CA . GLY A 1 130 ? 0.892 -0.031 -3.819 1.00 91.19 130 GLY A CA 1
ATOM 1016 C C . GLY A 1 130 ? 1.603 1.210 -3.265 1.00 91.19 130 GLY A C 1
ATOM 1017 O O . GLY A 1 130 ? 1.567 1.459 -2.062 1.00 91.19 130 GLY A O 1
ATOM 1018 N N . ALA A 1 131 ? 2.182 2.037 -4.138 1.00 91.69 131 ALA A N 1
ATOM 1019 C CA . ALA A 1 131 ? 2.858 3.282 -3.756 1.00 91.69 131 ALA A CA 1
ATOM 1020 C C . ALA A 1 131 ? 1.960 4.273 -2.988 1.00 91.69 131 ALA A C 1
ATOM 1022 O O . ALA A 1 131 ? 2.450 5.072 -2.192 1.00 91.69 131 ALA A O 1
ATOM 1023 N N . LYS A 1 132 ? 0.630 4.192 -3.145 1.00 93.75 132 LYS A N 1
ATOM 1024 C CA . LYS A 1 132 ? -0.315 5.025 -2.381 1.00 93.75 132 LYS A CA 1
ATOM 1025 C C . LYS A 1 132 ? -0.269 4.777 -0.881 1.00 93.75 132 LYS A C 1
ATOM 1027 O O . LYS A 1 132 ? -0.646 5.658 -0.113 1.00 93.75 132 LYS A O 1
ATOM 1032 N N . CYS A 1 133 ? 0.228 3.621 -0.451 1.00 95.50 133 CYS A N 1
ATOM 1033 C CA . CYS A 1 133 ? 0.416 3.316 0.960 1.00 95.50 133 CYS A CA 1
ATOM 1034 C C . CYS A 1 133 ? 1.463 4.230 1.631 1.00 95.50 133 CYS A C 1
ATOM 1036 O O . CYS A 1 133 ? 1.460 4.323 2.853 1.00 95.50 133 CYS A O 1
ATOM 1038 N N . ALA A 1 134 ? 2.246 5.020 0.881 1.00 95.62 134 ALA A N 1
ATOM 1039 C CA . ALA A 1 134 ? 3.025 6.137 1.431 1.00 95.62 134 ALA A CA 1
ATOM 1040 C C . ALA A 1 134 ? 2.159 7.117 2.252 1.00 95.62 134 ALA A C 1
ATOM 1042 O O . ALA A 1 134 ? 2.596 7.649 3.269 1.00 95.62 134 ALA A O 1
ATOM 1043 N N . TYR A 1 135 ? 0.889 7.302 1.875 1.00 96.56 135 TYR A N 1
ATOM 1044 C CA . TYR A 1 135 ? -0.078 8.090 2.648 1.00 96.56 135 TYR A CA 1
ATOM 1045 C C . TYR A 1 135 ? -0.255 7.580 4.084 1.00 96.56 135 TYR A C 1
ATOM 1047 O O . TYR A 1 135 ? -0.385 8.371 5.019 1.00 96.56 135 TYR A O 1
ATOM 1055 N N . GLN A 1 136 ? -0.226 6.259 4.276 1.00 97.88 136 GLN A N 1
ATOM 1056 C CA . GLN A 1 136 ? -0.415 5.637 5.586 1.00 97.88 136 GLN A CA 1
ATOM 1057 C C . GLN A 1 136 ? 0.728 5.989 6.542 1.00 97.88 136 GLN A C 1
ATOM 1059 O O . GLN A 1 136 ? 0.463 6.218 7.714 1.00 97.88 136 GLN A O 1
ATOM 1064 N N . VAL A 1 137 ? 1.964 6.124 6.053 1.00 97.69 137 VAL A N 1
ATOM 1065 C CA . VAL A 1 137 ? 3.130 6.504 6.875 1.00 97.69 137 VAL A CA 1
ATOM 1066 C C . VAL A 1 137 ? 2.884 7.831 7.591 1.00 97.69 137 VAL A C 1
ATOM 1068 O O . VAL A 1 137 ? 3.031 7.943 8.809 1.00 97.69 137 VAL A O 1
ATOM 1071 N N . GLY A 1 138 ? 2.444 8.839 6.833 1.00 97.06 138 GLY A N 1
ATOM 1072 C CA . GLY A 1 138 ? 2.116 10.151 7.376 1.00 97.06 138 GLY A CA 1
ATOM 1073 C C . GLY A 1 138 ? 0.884 10.125 8.275 1.00 97.06 138 GLY A C 1
ATOM 1074 O O . GLY A 1 138 ? 0.916 10.666 9.377 1.00 97.06 138 GLY A O 1
ATOM 1075 N N . ALA A 1 139 ? -0.188 9.469 7.827 1.00 97.94 139 ALA A N 1
ATOM 1076 C CA . ALA A 1 139 ? -1.445 9.425 8.566 1.00 97.94 139 ALA A CA 1
ATOM 1077 C C . ALA A 1 139 ? -1.317 8.693 9.913 1.00 97.94 139 ALA A C 1
ATOM 1079 O O . ALA A 1 139 ? -1.761 9.218 10.931 1.00 97.94 139 ALA A O 1
ATOM 1080 N N . VAL A 1 140 ? -0.680 7.518 9.952 1.00 98.50 140 VAL A N 1
ATOM 1081 C CA . VAL A 1 140 ? -0.498 6.751 11.197 1.00 98.50 140 VAL A CA 1
ATOM 1082 C C . VAL A 1 140 ? 0.350 7.534 12.199 1.00 98.50 140 VAL A C 1
ATOM 1084 O O . VAL A 1 140 ? -0.023 7.605 13.366 1.00 98.50 140 VAL A O 1
ATOM 1087 N N . SER A 1 141 ? 1.432 8.176 11.743 1.00 97.62 141 SER A N 1
ATOM 1088 C CA . SER A 1 141 ? 2.296 9.000 12.604 1.00 97.62 141 SER A CA 1
ATOM 1089 C C . SER A 1 141 ? 1.509 10.100 13.334 1.00 97.62 141 SER A C 1
ATOM 1091 O O . SER A 1 141 ? 1.675 10.299 14.536 1.00 97.62 141 SER A O 1
ATOM 1093 N N . GLU A 1 142 ? 0.611 10.795 12.626 1.00 97.50 142 GLU A N 1
ATOM 1094 C CA . GLU A 1 142 ? -0.227 11.843 13.227 1.00 97.50 142 GLU A CA 1
ATOM 1095 C C . GLU A 1 142 ? -1.371 11.279 14.079 1.00 97.50 142 GLU A C 1
ATOM 1097 O O . GLU A 1 142 ? -1.744 11.884 15.082 1.00 97.50 142 GLU A O 1
ATOM 1102 N N . ILE A 1 143 ? -1.936 10.121 13.715 1.00 97.94 143 ILE A N 1
ATOM 1103 C CA . ILE A 1 143 ? -2.978 9.455 14.513 1.00 97.94 143 ILE A CA 1
ATOM 1104 C C . ILE A 1 143 ? -2.417 9.038 15.876 1.00 97.94 143 ILE A C 1
ATOM 1106 O O . ILE A 1 143 ? -3.055 9.298 16.894 1.00 97.94 143 ILE A O 1
ATOM 1110 N N . GLU A 1 144 ? -1.224 8.447 15.910 1.00 97.25 144 GLU A N 1
ATOM 1111 C CA . GLU A 1 144 ? -0.530 8.065 17.148 1.00 97.25 144 GLU A CA 1
ATOM 1112 C C . GLU A 1 144 ? -0.229 9.289 18.017 1.00 97.25 144 GLU A C 1
ATOM 1114 O O . GLU A 1 144 ? -0.544 9.302 19.209 1.00 97.25 144 GLU A O 1
ATOM 1119 N N . GLY A 1 145 ? 0.280 10.368 17.410 1.00 96.00 145 GLY A N 1
ATOM 1120 C CA . GLY A 1 145 ? 0.477 11.646 18.098 1.00 96.00 145 GLY A CA 1
ATOM 1121 C C . GLY A 1 145 ? -0.826 12.200 18.687 1.00 96.00 145 GLY A C 1
ATOM 1122 O O . GLY A 1 145 ? -0.869 12.604 19.852 1.00 96.00 145 GLY A O 1
ATOM 1123 N N . ALA A 1 146 ? -1.920 12.150 17.925 1.00 95.88 146 ALA A N 1
ATOM 1124 C CA . ALA A 1 146 ? -3.233 12.588 18.383 1.00 95.88 146 ALA A CA 1
ATOM 1125 C C . ALA A 1 146 ? -3.784 11.716 19.525 1.00 95.88 146 ALA A C 1
ATOM 1127 O O . ALA A 1 146 ? -4.378 12.257 20.460 1.00 95.88 146 ALA A O 1
ATOM 1128 N N . ILE A 1 147 ? -3.577 10.394 19.492 1.00 96.44 147 ILE A N 1
ATOM 1129 C CA . ILE A 1 147 ? -3.948 9.477 20.583 1.00 96.44 147 ILE A CA 1
ATOM 1130 C C . ILE A 1 147 ? -3.118 9.773 21.841 1.00 96.44 147 ILE A C 1
ATOM 1132 O O . ILE A 1 147 ? -3.679 9.843 22.936 1.00 96.44 147 ILE A O 1
ATOM 1136 N N . ALA A 1 148 ? -1.813 10.022 21.706 1.00 95.88 148 ALA A N 1
ATOM 1137 C CA . ALA A 1 148 ? -0.949 10.379 22.830 1.00 95.88 148 ALA A CA 1
ATOM 1138 C C . ALA A 1 148 ? -1.396 11.689 23.505 1.00 95.88 148 ALA A C 1
ATOM 1140 O O . ALA A 1 148 ? -1.557 11.745 24.729 1.00 95.88 148 ALA A O 1
ATOM 1141 N N . GLU A 1 149 ? -1.685 12.733 22.720 1.00 94.62 149 GLU A N 1
ATOM 1142 C CA . GLU A 1 149 ? -2.233 13.988 23.246 1.00 94.62 149 GLU A CA 1
ATOM 1143 C C . GLU A 1 149 ? -3.602 13.797 23.910 1.00 94.62 149 GLU A C 1
ATOM 1145 O O . GLU A 1 149 ? -3.885 14.377 24.963 1.00 94.62 149 GLU A O 1
ATOM 1150 N N . LEU A 1 150 ? -4.467 12.988 23.297 1.00 92.94 150 LEU A N 1
ATOM 1151 C CA . LEU A 1 150 ? -5.791 12.662 23.812 1.00 92.94 150 LEU A CA 1
ATOM 1152 C C . LEU A 1 150 ? -5.701 11.959 25.172 1.00 92.94 150 LEU A C 1
ATOM 1154 O O . LEU A 1 150 ? -6.433 12.341 26.089 1.00 92.94 150 LEU A O 1
ATOM 1158 N N . ASN A 1 151 ? -4.784 11.000 25.317 1.00 95.56 151 ASN A N 1
ATOM 1159 C CA . ASN A 1 151 ? -4.515 10.294 26.567 1.00 95.56 151 ASN A CA 1
ATOM 1160 C C . ASN A 1 151 ? -4.037 11.240 27.666 1.00 95.56 151 ASN A C 1
ATOM 1162 O O . ASN A 1 151 ? -4.605 11.238 28.760 1.00 95.56 151 ASN A O 1
ATOM 1166 N N . ALA A 1 152 ? -3.072 12.111 27.354 1.00 94.06 152 ALA A N 1
ATOM 1167 C CA . ALA A 1 152 ? -2.562 13.101 28.299 1.00 94.06 152 ALA A CA 1
ATOM 1168 C C . ALA A 1 152 ? -3.666 14.053 28.793 1.00 94.06 152 ALA A C 1
ATOM 1170 O O . ALA A 1 152 ? -3.762 14.342 29.985 1.00 94.06 152 ALA A O 1
ATOM 1171 N N . ARG A 1 153 ? -4.543 14.511 27.889 1.00 91.44 153 ARG A N 1
ATOM 1172 C CA . ARG A 1 153 ? -5.641 15.437 28.222 1.00 91.44 153 ARG A CA 1
ATOM 1173 C C . ARG A 1 153 ? -6.775 14.781 29.011 1.00 91.44 153 ARG A C 1
ATOM 1175 O O . ARG A 1 153 ? -7.423 15.462 29.800 1.00 91.44 153 ARG A O 1
ATOM 1182 N N . ASN A 1 154 ? -7.050 13.497 28.780 1.00 88.56 154 ASN A N 1
ATOM 1183 C CA . ASN A 1 154 ? -8.224 12.811 29.334 1.00 88.56 154 ASN A CA 1
ATOM 1184 C C . ASN A 1 154 ? -7.904 11.797 30.438 1.00 88.56 154 ASN A C 1
ATOM 1186 O O . ASN A 1 154 ? -8.845 11.186 30.953 1.00 88.56 154 ASN A O 1
ATOM 1190 N N . GLN A 1 155 ? -6.624 11.634 30.795 1.00 91.12 155 GLN A N 1
ATOM 1191 C CA . GLN A 1 155 ? -6.137 10.628 31.748 1.00 91.12 155 GLN A CA 1
ATOM 1192 C C . GLN A 1 155 ? -6.593 9.213 31.351 1.00 91.12 155 GLN A C 1
ATOM 1194 O O . GLN A 1 155 ? -7.125 8.450 32.155 1.00 91.12 155 GLN A O 1
ATOM 1199 N N . THR A 1 156 ? -6.436 8.888 30.067 1.00 92.88 156 THR A N 1
ATOM 1200 C CA . THR A 1 156 ? -6.746 7.573 29.485 1.00 92.88 156 THR A CA 1
ATOM 1201 C C . THR A 1 156 ? -5.471 6.867 29.028 1.00 92.88 156 THR A C 1
ATOM 1203 O O . THR A 1 156 ? -4.408 7.477 28.977 1.00 92.88 156 THR A O 1
ATOM 1206 N N . ASN A 1 157 ? -5.579 5.578 28.696 1.00 95.31 157 ASN A N 1
ATOM 1207 C CA . ASN A 1 157 ? -4.478 4.776 28.160 1.00 95.31 157 ASN A CA 1
ATOM 1208 C C . ASN A 1 157 ? -4.943 4.021 26.908 1.00 95.31 157 ASN A C 1
ATOM 1210 O O . ASN A 1 157 ? -4.930 2.798 26.863 1.00 95.31 157 ASN A O 1
ATOM 1214 N N . ILE A 1 158 ? -5.481 4.764 25.942 1.00 96.25 158 ILE A N 1
ATOM 1215 C CA . ILE A 1 158 ? -5.923 4.220 24.657 1.00 96.25 158 ILE A CA 1
ATOM 1216 C C . ILE A 1 158 ? -4.682 3.928 23.815 1.00 96.25 158 ILE A C 1
ATOM 1218 O O . ILE A 1 158 ? -3.861 4.820 23.615 1.00 96.25 158 ILE A O 1
ATOM 1222 N N . SER A 1 159 ? -4.575 2.713 23.300 1.00 95.62 159 SER A N 1
ATOM 1223 C CA . SER A 1 159 ? -3.514 2.257 22.400 1.00 95.62 159 SER A CA 1
ATOM 1224 C C . SER A 1 159 ? -4.120 1.617 21.158 1.00 95.62 159 SER A C 1
ATOM 1226 O O . SER A 1 159 ? -5.289 1.239 21.163 1.00 95.62 159 SER A O 1
ATOM 1228 N N . ILE A 1 160 ? -3.335 1.505 20.087 1.00 97.62 160 ILE A N 1
ATOM 1229 C CA . ILE A 1 160 ? -3.652 0.601 18.979 1.00 97.62 160 ILE A CA 1
ATOM 1230 C C . ILE A 1 160 ? -3.217 -0.798 19.415 1.00 97.62 160 ILE A C 1
ATOM 1232 O O . ILE A 1 160 ? -2.026 -1.050 19.575 1.00 97.62 160 ILE A O 1
ATOM 1236 N N . ASP A 1 161 ? -4.182 -1.690 19.613 1.00 95.88 161 ASP A N 1
ATOM 1237 C CA . ASP A 1 161 ? -3.943 -3.033 20.151 1.00 95.88 161 ASP A CA 1
ATOM 1238 C C . ASP A 1 161 ? -3.674 -4.052 19.032 1.00 95.88 161 ASP A C 1
ATOM 1240 O O . ASP A 1 161 ? -2.948 -5.025 19.219 1.00 95.88 161 ASP A O 1
ATOM 1244 N N . LEU A 1 162 ? -4.268 -3.817 17.858 1.00 97.62 162 LEU A N 1
ATOM 1245 C CA . LEU A 1 162 ? -4.226 -4.708 16.701 1.00 97.62 162 LEU A CA 1
ATOM 1246 C C . LEU A 1 162 ? -3.919 -3.923 15.424 1.00 97.62 162 LEU A C 1
ATOM 1248 O O . LEU A 1 162 ? -4.568 -2.921 15.133 1.00 97.62 162 LEU A O 1
ATOM 1252 N N . VAL A 1 163 ? -2.982 -4.412 14.620 1.00 98.56 163 VAL A N 1
ATOM 1253 C CA . VAL A 1 163 ? -2.636 -3.854 13.312 1.00 98.56 163 VAL A CA 1
ATOM 1254 C C . VAL A 1 163 ? -2.940 -4.887 12.234 1.00 98.56 163 VAL A C 1
ATOM 1256 O O . VAL A 1 163 ? -2.493 -6.029 12.308 1.00 98.56 163 VAL A O 1
ATOM 1259 N N . VAL A 1 164 ? -3.697 -4.496 11.215 1.00 98.50 164 VAL A N 1
ATOM 1260 C CA . VAL A 1 164 ? -4.061 -5.366 10.091 1.00 98.50 164 VAL A CA 1
ATOM 1261 C C . VAL A 1 164 ? -3.629 -4.709 8.788 1.00 98.50 164 VAL A C 1
ATOM 1263 O O . VAL A 1 164 ? -3.954 -3.546 8.557 1.00 98.50 164 VAL A O 1
ATOM 1266 N N . GLY A 1 165 ? -2.933 -5.440 7.919 1.00 98.12 165 GLY A N 1
ATOM 1267 C CA . GLY A 1 165 ? -2.445 -4.929 6.639 1.00 98.12 165 GLY A CA 1
ATOM 1268 C C . GLY A 1 165 ? -2.661 -5.876 5.463 1.00 98.12 165 GLY A C 1
ATOM 1269 O O . GLY A 1 165 ? -2.658 -7.097 5.607 1.00 98.12 165 GLY A O 1
ATOM 1270 N N . THR A 1 166 ? -2.810 -5.292 4.277 1.00 96.81 166 THR A N 1
ATOM 1271 C CA . THR A 1 166 ? -2.884 -5.995 2.986 1.00 96.81 166 THR A CA 1
ATOM 1272 C C . THR A 1 166 ? -2.099 -5.223 1.928 1.00 96.81 166 THR A C 1
ATOM 1274 O O . THR A 1 166 ? -2.072 -3.990 1.974 1.00 96.81 166 THR A O 1
ATOM 1277 N N . SER A 1 167 ? -1.467 -5.888 0.959 1.00 94.88 167 SER A N 1
ATOM 1278 C CA . SER A 1 167 ? -0.697 -5.211 -0.098 1.00 94.88 167 SER A CA 1
ATOM 1279 C C . SER A 1 167 ? 0.399 -4.293 0.459 1.00 94.88 167 SER A C 1
ATOM 1281 O O . SER A 1 167 ? 1.081 -4.632 1.423 1.00 94.88 167 SER A O 1
ATOM 1283 N N . GLY A 1 168 ? 0.561 -3.089 -0.094 1.00 93.94 168 GLY A N 1
ATOM 1284 C CA . GLY A 1 168 ? 1.409 -2.044 0.493 1.00 93.94 168 GLY A CA 1
ATOM 1285 C C . GLY A 1 168 ? 1.056 -1.695 1.952 1.00 93.94 168 GLY A C 1
ATOM 1286 O O . GLY A 1 168 ? 1.922 -1.251 2.699 1.00 93.94 168 GLY A O 1
ATOM 1287 N N . GLY A 1 169 ? -0.177 -1.955 2.400 1.00 97.12 169 GLY A N 1
ATOM 1288 C CA . GLY A 1 169 ? -0.571 -1.854 3.804 1.00 97.12 169 GLY A CA 1
ATOM 1289 C C . GLY A 1 169 ? 0.051 -2.936 4.690 1.00 97.12 169 GLY A C 1
ATOM 1290 O O . GLY A 1 169 ? 0.314 -2.667 5.856 1.00 97.12 169 GLY A O 1
ATOM 1291 N N . ALA A 1 170 ? 0.363 -4.124 4.156 1.00 97.25 170 ALA A N 1
ATOM 1292 C CA . ALA A 1 170 ? 1.104 -5.165 4.877 1.00 97.25 170 ALA A CA 1
ATOM 1293 C C . ALA A 1 170 ? 2.556 -4.739 5.146 1.00 97.25 170 ALA A C 1
ATOM 1295 O O . ALA A 1 170 ? 3.056 -4.938 6.252 1.00 97.25 170 ALA A O 1
ATOM 1296 N N . ILE A 1 171 ? 3.192 -4.065 4.178 1.00 96.50 171 ILE A N 1
ATOM 1297 C CA . ILE A 1 171 ? 4.531 -3.467 4.339 1.00 96.50 171 ILE A CA 1
ATOM 1298 C C . ILE A 1 171 ? 4.535 -2.468 5.504 1.00 96.50 171 ILE A C 1
ATOM 1300 O O . ILE A 1 171 ? 5.480 -2.430 6.283 1.00 96.50 171 ILE A O 1
ATOM 1304 N N . ASN A 1 172 ? 3.461 -1.691 5.653 1.00 98.06 172 ASN A N 1
ATOM 1305 C CA . ASN A 1 172 ? 3.311 -0.710 6.727 1.00 98.06 172 ASN A CA 1
ATOM 1306 C C . ASN A 1 172 ? 2.831 -1.307 8.058 1.00 98.06 172 ASN A C 1
ATOM 1308 O O . ASN A 1 172 ? 3.139 -0.761 9.114 1.00 98.06 172 ASN A O 1
ATOM 1312 N N . ALA A 1 173 ? 2.095 -2.418 8.042 1.00 98.31 173 ALA A N 1
ATOM 1313 C CA . ALA A 1 173 ? 1.565 -3.028 9.258 1.00 98.31 173 ALA A CA 1
ATOM 1314 C C . ALA A 1 173 ? 2.678 -3.556 10.173 1.00 98.31 173 ALA A C 1
ATOM 1316 O O . ALA A 1 173 ? 2.585 -3.408 11.390 1.00 98.31 173 ALA A O 1
ATOM 1317 N N . VAL A 1 174 ? 3.756 -4.096 9.598 1.00 97.50 174 VAL A N 1
ATOM 1318 C CA . VAL A 1 174 ? 4.907 -4.604 10.359 1.00 97.50 174 VAL A CA 1
ATOM 1319 C C . VAL A 1 174 ? 5.593 -3.500 11.190 1.00 97.50 174 VAL A C 1
ATOM 1321 O O . VAL A 1 174 ? 5.588 -3.629 12.414 1.00 97.50 174 VAL A O 1
ATOM 1324 N N . PRO A 1 175 ? 6.106 -2.383 10.631 1.00 97.19 175 PRO A N 1
ATOM 1325 C CA . PRO A 1 175 ? 6.729 -1.325 11.436 1.00 97.19 175 PRO A CA 1
ATOM 1326 C C . PRO A 1 175 ? 5.770 -0.682 12.447 1.00 97.19 175 PRO A C 1
ATOM 1328 O O . PRO A 1 175 ? 6.186 -0.314 13.544 1.00 97.19 175 PRO A O 1
ATOM 1331 N N . VAL A 1 176 ? 4.477 -0.584 12.129 1.00 98.25 176 VAL A N 1
ATOM 1332 C CA . VAL A 1 176 ? 3.470 -0.084 13.078 1.00 98.25 176 VAL A CA 1
ATOM 1333 C C . VAL A 1 176 ? 3.253 -1.064 14.234 1.00 98.25 176 VAL A C 1
ATOM 1335 O O . VAL A 1 176 ? 3.085 -0.636 15.376 1.00 98.25 176 VAL A O 1
ATOM 1338 N N . SER A 1 177 ? 3.295 -2.374 13.973 1.00 97.56 177 SER A N 1
ATOM 1339 C CA . SER A 1 177 ? 3.249 -3.400 15.023 1.00 97.56 177 SER A CA 1
ATOM 1340 C C . SER A 1 177 ? 4.504 -3.413 15.900 1.00 97.56 177 SER A C 1
ATOM 1342 O O . SER A 1 177 ? 4.435 -3.814 17.057 1.00 97.56 177 SER A O 1
ATOM 1344 N N . MET A 1 178 ? 5.626 -2.911 15.375 1.00 96.06 178 MET A N 1
ATOM 1345 C CA . MET A 1 178 ? 6.880 -2.684 16.100 1.00 96.06 178 MET A CA 1
ATOM 1346 C C . MET A 1 178 ? 6.931 -1.330 16.830 1.00 96.06 178 MET A C 1
ATOM 1348 O O . MET A 1 178 ? 7.982 -0.944 17.333 1.00 96.06 178 MET A O 1
ATOM 1352 N N . GLU A 1 179 ? 5.821 -0.586 16.854 1.00 96.19 179 GLU A N 1
ATOM 1353 C CA . GLU A 1 179 ? 5.701 0.746 17.470 1.00 96.19 179 GLU A CA 1
ATOM 1354 C C . GLU A 1 179 ? 6.591 1.837 16.861 1.00 96.19 179 GLU A C 1
ATOM 1356 O O . GLU A 1 179 ? 6.732 2.915 17.436 1.00 96.19 179 GLU A O 1
ATOM 1361 N N . MET A 1 180 ? 7.111 1.643 15.643 1.00 95.44 180 MET A N 1
ATOM 1362 C CA . MET A 1 180 ? 7.918 2.671 14.969 1.00 95.44 180 MET A CA 1
ATOM 1363 C C . MET A 1 180 ? 7.125 3.951 14.674 1.00 95.44 180 MET A C 1
ATOM 1365 O O . MET A 1 180 ? 7.706 5.006 14.453 1.00 95.44 180 MET A O 1
ATOM 1369 N N . SER A 1 181 ? 5.794 3.883 14.671 1.00 95.62 181 SER A N 1
ATOM 1370 C CA . SER A 1 181 ? 4.918 5.039 14.491 1.00 95.62 181 SER A CA 1
ATOM 1371 C C . SER A 1 181 ? 4.725 5.891 15.748 1.00 95.62 181 SER A C 1
ATOM 1373 O O . SER A 1 181 ? 4.127 6.961 15.643 1.00 95.62 181 SER A O 1
ATOM 1375 N N . VAL A 1 182 ? 5.186 5.449 16.923 1.00 94.69 182 VAL A N 1
ATOM 1376 C CA . VAL A 1 182 ? 4.892 6.104 18.210 1.00 94.69 182 VAL A CA 1
ATOM 1377 C C . VAL A 1 182 ? 5.805 7.302 18.471 1.00 94.69 182 VAL A C 1
ATOM 1379 O O . VAL A 1 182 ? 5.334 8.353 18.908 1.00 94.69 182 VAL A O 1
ATOM 1382 N N . ASP A 1 183 ? 7.104 7.175 18.196 1.00 93.62 183 ASP A N 1
ATOM 1383 C CA . ASP A 1 183 ? 8.096 8.218 18.460 1.00 93.62 183 ASP A CA 1
ATOM 1384 C C . ASP A 1 183 ? 8.689 8.824 17.179 1.00 93.62 183 ASP A C 1
ATOM 1386 O O . ASP A 1 183 ? 8.673 8.236 16.099 1.00 93.62 183 ASP A O 1
ATOM 1390 N N . LYS A 1 184 ? 9.257 10.029 17.300 1.00 93.94 184 LYS A N 1
ATOM 1391 C CA . LYS A 1 184 ? 9.777 10.778 16.146 1.00 93.94 184 LYS A CA 1
ATOM 1392 C C . LYS A 1 184 ? 10.940 10.086 15.433 1.00 93.94 184 LYS A C 1
ATOM 1394 O O . LYS A 1 184 ? 11.075 10.263 14.226 1.00 93.94 184 LYS A O 1
ATOM 1399 N N . ALA A 1 185 ? 11.790 9.349 16.149 1.00 93.56 185 ALA A N 1
ATOM 1400 C CA . ALA A 1 185 ? 12.939 8.684 15.543 1.00 93.56 185 ALA A CA 1
ATOM 1401 C C . ALA A 1 185 ? 12.489 7.461 14.733 1.00 93.56 185 ALA A C 1
ATOM 1403 O O . ALA A 1 185 ? 12.938 7.287 13.599 1.00 93.56 185 ALA A O 1
ATOM 1404 N N . GLY A 1 186 ? 11.559 6.665 15.270 1.00 93.75 186 GLY A N 1
ATOM 1405 C CA . GLY A 1 186 ? 10.903 5.584 14.532 1.00 93.75 186 GLY A CA 1
ATOM 1406 C C . GLY A 1 186 ? 10.178 6.095 13.283 1.00 93.75 186 GLY A C 1
ATOM 1407 O O . GLY A 1 186 ? 10.399 5.577 12.186 1.00 93.75 186 GLY A O 1
ATOM 1408 N N . GLN A 1 187 ? 9.401 7.175 13.421 1.00 95.38 187 GLN A N 1
ATOM 1409 C CA . GLN A 1 187 ? 8.666 7.793 12.313 1.00 95.38 187 GLN A CA 1
ATOM 1410 C C . GLN A 1 187 ? 9.602 8.292 11.208 1.00 95.38 187 GLN A C 1
ATOM 1412 O O . GLN A 1 187 ? 9.305 8.125 10.025 1.00 95.38 187 GLN A O 1
ATOM 1417 N N . GLN A 1 188 ? 10.734 8.897 11.581 1.00 95.06 188 GLN A N 1
ATOM 1418 C CA . GLN A 1 188 ? 11.725 9.378 10.625 1.00 95.06 188 GLN A CA 1
ATOM 1419 C C . GLN A 1 188 ? 12.364 8.218 9.853 1.00 95.06 188 GLN A C 1
ATOM 1421 O O . GLN A 1 188 ? 12.357 8.253 8.626 1.00 95.06 188 GLN A O 1
ATOM 1426 N N . LYS A 1 189 ? 12.831 7.168 10.542 1.00 94.00 189 LYS A N 1
ATOM 1427 C CA . LYS A 1 189 ? 13.395 5.974 9.887 1.00 94.00 189 LYS A CA 1
ATOM 1428 C C . LYS A 1 189 ? 12.393 5.319 8.939 1.00 94.00 189 LYS A C 1
ATOM 1430 O O . LYS A 1 189 ? 12.731 4.946 7.821 1.00 94.00 189 LYS A O 1
ATOM 1435 N N . TRP A 1 190 ? 11.140 5.202 9.373 1.00 95.25 190 TRP A N 1
ATOM 1436 C CA . TRP A 1 190 ? 10.080 4.622 8.556 1.00 95.25 190 TRP A CA 1
ATOM 1437 C C . TRP A 1 190 ? 9.780 5.462 7.307 1.00 95.25 190 TRP A C 1
ATOM 1439 O O . TRP A 1 190 ? 9.604 4.914 6.219 1.00 95.25 190 TRP A O 1
ATOM 1449 N N . GLN A 1 191 ? 9.782 6.791 7.439 1.00 95.81 191 GLN A N 1
ATOM 1450 C CA . GLN A 1 191 ? 9.673 7.707 6.305 1.00 95.81 191 GLN A CA 1
ATOM 1451 C C . GLN A 1 191 ? 10.873 7.591 5.352 1.00 95.81 191 GLN A C 1
ATOM 1453 O O . GLN A 1 191 ? 10.669 7.561 4.141 1.00 95.81 191 GLN A O 1
ATOM 1458 N N . GLU A 1 192 ? 12.099 7.525 5.872 1.00 93.56 192 GLU A N 1
ATOM 1459 C CA . GLU A 1 192 ? 13.327 7.400 5.073 1.00 93.56 192 GLU A CA 1
ATOM 1460 C C . GLU A 1 192 ? 13.296 6.144 4.196 1.00 93.56 192 GLU A C 1
ATOM 1462 O O . GLU A 1 192 ? 13.508 6.249 2.991 1.00 93.56 192 GLU A O 1
ATOM 1467 N N . VAL A 1 193 ? 12.887 4.997 4.750 1.00 92.56 193 VAL A N 1
ATOM 1468 C CA . VAL A 1 193 ? 12.729 3.745 3.988 1.00 92.56 193 VAL A CA 1
ATOM 1469 C C . VAL A 1 193 ? 11.789 3.908 2.794 1.00 92.56 193 VAL A C 1
ATOM 1471 O O . VAL A 1 193 ? 12.095 3.441 1.700 1.00 92.56 193 VAL A O 1
ATOM 1474 N N . TRP A 1 194 ? 10.660 4.599 2.965 1.00 94.56 194 TRP A N 1
ATOM 1475 C CA . TRP A 1 194 ? 9.743 4.868 1.854 1.00 94.56 194 TRP A CA 1
ATOM 1476 C C . TRP A 1 194 ? 10.342 5.816 0.808 1.00 94.56 194 TRP A C 1
ATOM 1478 O O . TRP A 1 194 ? 10.108 5.629 -0.385 1.00 94.56 194 TRP A O 1
ATOM 1488 N N . LEU A 1 195 ? 11.105 6.827 1.233 1.00 92.56 195 LEU A N 1
ATOM 1489 C CA . LEU A 1 195 ? 11.742 7.804 0.340 1.00 92.56 195 LEU A CA 1
ATOM 1490 C C . LEU A 1 195 ? 12.920 7.226 -0.456 1.00 92.56 195 LEU A C 1
ATOM 1492 O O . LEU A 1 195 ? 13.266 7.780 -1.501 1.00 92.56 195 LEU A O 1
ATOM 1496 N N . GLU A 1 196 ? 13.526 6.144 0.030 1.00 90.00 196 GLU A N 1
ATOM 1497 C CA . GLU A 1 196 ? 14.605 5.418 -0.645 1.00 90.00 196 GLU A CA 1
ATOM 1498 C C . GLU A 1 196 ? 14.119 4.459 -1.736 1.00 90.00 196 GLU A C 1
ATOM 1500 O O . GLU A 1 196 ? 14.931 4.019 -2.553 1.00 90.00 196 GLU A O 1
ATOM 1505 N N . LEU A 1 197 ? 12.819 4.144 -1.770 1.00 88.62 197 LEU A N 1
ATOM 1506 C CA . LEU A 1 197 ? 12.243 3.308 -2.818 1.00 88.62 197 LEU A CA 1
ATOM 1507 C C . LEU A 1 197 ? 12.385 3.986 -4.184 1.00 88.62 197 LEU A C 1
ATOM 1509 O O . LEU A 1 197 ? 12.183 5.192 -4.333 1.00 88.62 197 LEU A O 1
ATOM 1513 N N . ASP A 1 198 ? 12.673 3.183 -5.208 1.00 84.69 198 ASP A N 1
ATOM 1514 C CA . ASP A 1 198 ? 12.718 3.642 -6.591 1.00 84.69 198 ASP A CA 1
ATOM 1515 C C . ASP A 1 198 ? 12.006 2.647 -7.510 1.00 84.69 198 ASP A C 1
ATOM 1517 O O . ASP A 1 198 ? 12.346 1.466 -7.603 1.00 84.69 198 ASP A O 1
ATOM 1521 N N . GLN A 1 199 ? 11.019 3.138 -8.259 1.00 85.69 199 GLN A N 1
ATOM 1522 C CA . GLN A 1 199 ? 10.244 2.324 -9.198 1.00 85.69 199 GLN A CA 1
ATOM 1523 C C . GLN A 1 199 ? 11.101 1.623 -10.268 1.00 85.69 199 GLN A C 1
ATOM 1525 O O . GLN A 1 199 ? 10.677 0.598 -10.799 1.00 85.69 199 GLN A O 1
ATOM 1530 N N . ARG A 1 200 ? 12.295 2.144 -10.588 1.00 84.31 200 ARG A N 1
ATOM 1531 C CA . ARG A 1 200 ? 13.252 1.519 -11.521 1.00 84.31 200 ARG A CA 1
ATOM 1532 C C . ARG A 1 200 ? 13.906 0.275 -10.934 1.00 84.31 200 ARG A C 1
ATOM 1534 O O . ARG A 1 200 ? 14.289 -0.605 -11.698 1.00 84.31 200 ARG A O 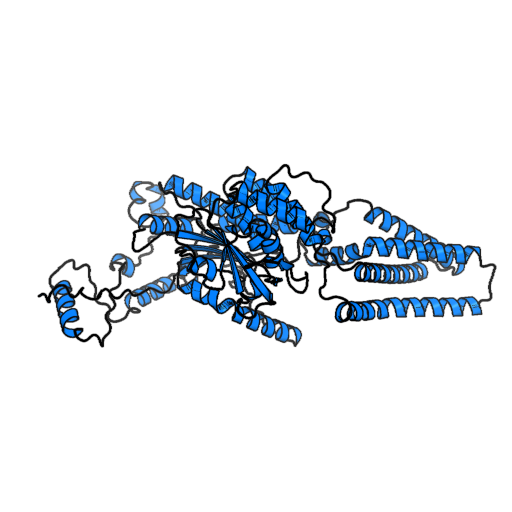1
ATOM 1541 N N . GLU A 1 201 ? 14.052 0.227 -9.615 1.00 84.38 201 GLU A N 1
ATOM 1542 C CA . GLU A 1 201 ? 14.642 -0.894 -8.882 1.00 84.38 201 GLU A CA 1
ATOM 1543 C C . GLU A 1 201 ? 13.569 -1.937 -8.558 1.00 84.38 201 GLU A C 1
ATOM 1545 O O . GLU A 1 201 ? 13.819 -3.130 -8.673 1.00 84.38 201 GLU A O 1
ATOM 1550 N N . ILE A 1 202 ? 12.336 -1.498 -8.285 1.00 86.25 202 ILE A N 1
ATOM 1551 C CA . ILE A 1 202 ? 11.202 -2.382 -7.983 1.00 86.25 202 ILE A CA 1
ATOM 1552 C C . ILE A 1 202 ? 10.649 -3.049 -9.256 1.00 86.25 202 ILE A C 1
ATOM 1554 O O . ILE A 1 202 ? 10.502 -4.272 -9.327 1.00 86.25 202 ILE A O 1
ATOM 1558 N N . VAL A 1 203 ? 10.316 -2.259 -10.285 1.00 86.19 203 VAL A N 1
ATOM 1559 C CA . VAL A 1 203 ? 9.659 -2.744 -11.510 1.00 86.19 203 VAL A CA 1
ATOM 1560 C C . VAL A 1 203 ? 10.720 -3.082 -12.553 1.00 86.19 203 VAL A C 1
ATOM 1562 O O . VAL A 1 203 ? 10.997 -2.297 -13.459 1.00 86.19 203 VAL A O 1
ATOM 1565 N N . LEU A 1 204 ? 11.309 -4.273 -12.438 1.00 84.06 204 LEU A N 1
ATOM 1566 C CA . LEU A 1 204 ? 12.345 -4.768 -13.345 1.00 84.06 204 LEU A CA 1
ATOM 1567 C C . LEU A 1 204 ? 11.806 -5.869 -14.276 1.00 84.06 204 LEU A C 1
ATOM 1569 O O . LEU A 1 204 ? 11.745 -7.038 -13.889 1.00 84.06 204 LEU A O 1
ATOM 1573 N N . PRO A 1 205 ? 11.482 -5.553 -15.547 1.00 84.88 205 PRO A N 1
ATOM 1574 C CA . PRO A 1 205 ? 11.125 -6.565 -16.533 1.00 84.88 205 PRO A CA 1
ATOM 1575 C C . PRO A 1 205 ? 12.285 -7.501 -16.842 1.00 84.88 205 PRO A C 1
ATOM 1577 O O . PRO A 1 205 ? 13.450 -7.172 -16.596 1.00 84.88 205 PRO A O 1
ATOM 1580 N N . SER A 1 206 ? 11.984 -8.633 -17.479 1.00 83.81 206 SER A N 1
ATOM 1581 C CA . SER A 1 206 ? 13.003 -9.596 -17.903 1.00 83.81 206 SER A CA 1
ATOM 1582 C C . SER A 1 206 ? 14.102 -8.938 -18.754 1.00 83.81 206 SER A C 1
ATOM 1584 O O . SER A 1 206 ? 13.878 -7.965 -19.482 1.00 83.81 206 SER A O 1
ATOM 1586 N N . ARG A 1 207 ? 15.319 -9.496 -18.710 1.00 85.44 207 ARG A N 1
ATOM 1587 C CA . ARG A 1 207 ? 16.449 -8.987 -19.512 1.00 85.44 207 ARG A CA 1
ATOM 1588 C C . ARG A 1 207 ? 16.101 -8.896 -21.002 1.00 85.44 207 ARG A C 1
ATOM 1590 O O . ARG A 1 207 ? 16.469 -7.921 -21.647 1.00 85.44 207 ARG A O 1
ATOM 1597 N N . GLY A 1 208 ? 15.360 -9.874 -21.530 1.00 85.88 208 GLY A N 1
ATOM 1598 C CA . GLY A 1 208 ? 14.914 -9.889 -22.926 1.00 85.88 208 GLY A CA 1
ATOM 1599 C C . GLY A 1 208 ? 13.996 -8.714 -23.272 1.00 85.88 208 GLY A C 1
ATOM 1600 O O . GLY A 1 208 ? 14.215 -8.050 -24.284 1.00 85.88 208 GLY A O 1
ATOM 1601 N N . VAL A 1 209 ? 13.032 -8.402 -22.397 1.00 86.75 209 VAL A N 1
ATOM 1602 C CA . VAL A 1 209 ? 12.140 -7.238 -22.540 1.00 86.75 209 VAL A CA 1
ATOM 1603 C C . VAL A 1 209 ? 12.946 -5.939 -22.570 1.00 86.75 209 VAL A C 1
ATOM 1605 O O . VAL A 1 209 ? 12.769 -5.122 -23.472 1.00 86.75 209 VAL A O 1
ATOM 1608 N N . ARG A 1 210 ? 13.882 -5.762 -21.629 1.00 88.88 210 ARG A N 1
ATOM 1609 C CA . ARG A 1 210 ? 14.718 -4.552 -21.547 1.00 88.88 210 ARG A CA 1
ATOM 1610 C C . ARG A 1 210 ? 15.617 -4.370 -22.772 1.00 88.88 210 ARG A C 1
ATOM 1612 O O . ARG A 1 210 ? 15.737 -3.255 -23.277 1.00 88.88 210 ARG A O 1
ATOM 1619 N N . ILE A 1 211 ? 16.205 -5.459 -23.280 1.00 90.62 211 ILE A N 1
ATOM 1620 C CA . ILE A 1 211 ? 16.993 -5.450 -24.524 1.00 90.62 211 ILE A CA 1
ATOM 1621 C C . ILE A 1 211 ? 16.130 -4.983 -25.695 1.00 90.62 211 ILE A C 1
ATOM 1623 O O . ILE A 1 211 ? 16.545 -4.101 -26.445 1.00 90.62 211 ILE A O 1
ATOM 1627 N N . ASN A 1 212 ? 14.930 -5.546 -25.848 1.00 90.88 212 ASN A N 1
ATOM 1628 C CA . ASN A 1 212 ? 14.031 -5.183 -26.938 1.00 90.88 212 ASN A CA 1
ATOM 1629 C C . ASN A 1 212 ? 13.615 -3.703 -26.860 1.00 90.88 212 ASN A C 1
ATOM 1631 O O . ASN A 1 212 ? 13.765 -2.982 -27.846 1.00 90.88 212 ASN A O 1
ATOM 1635 N N . ILE A 1 213 ? 13.202 -3.225 -25.676 1.00 91.06 213 ILE A N 1
ATOM 1636 C CA . ILE A 1 213 ? 12.890 -1.804 -25.440 1.00 91.06 213 ILE A CA 1
ATOM 1637 C C . ILE A 1 213 ? 14.075 -0.922 -25.856 1.00 91.06 213 ILE A C 1
ATOM 1639 O O . ILE A 1 213 ? 13.893 0.025 -26.621 1.00 91.06 213 ILE A O 1
ATOM 1643 N N . GLY A 1 214 ? 15.295 -1.257 -25.423 1.00 93.81 214 GLY A N 1
ATOM 1644 C CA . GLY A 1 214 ? 16.483 -0.472 -25.759 1.00 93.81 214 GLY A CA 1
ATOM 1645 C C . GLY A 1 214 ? 16.804 -0.451 -27.256 1.00 93.81 214 GLY A C 1
ATOM 1646 O O . GLY A 1 214 ? 17.090 0.607 -27.817 1.00 93.81 214 GLY A O 1
ATOM 1647 N N . ILE A 1 215 ? 16.691 -1.593 -27.946 1.00 94.19 215 ILE A N 1
ATOM 1648 C CA . ILE A 1 215 ? 16.863 -1.649 -29.406 1.00 94.19 215 ILE A CA 1
ATOM 1649 C C . ILE A 1 215 ? 15.793 -0.795 -30.095 1.00 94.19 215 ILE A C 1
ATOM 1651 O O . ILE A 1 215 ? 16.111 -0.030 -31.006 1.00 94.19 215 ILE A O 1
ATOM 1655 N N . TRP A 1 216 ? 14.533 -0.896 -29.672 1.00 94.38 216 TRP A N 1
ATOM 1656 C CA . TRP A 1 216 ? 13.433 -0.145 -30.271 1.00 94.38 216 TRP A CA 1
ATOM 1657 C C . TRP A 1 216 ? 13.613 1.370 -30.129 1.00 94.38 216 TRP A C 1
ATOM 1659 O O . TRP A 1 216 ? 13.517 2.095 -31.125 1.00 94.38 216 TRP A O 1
ATOM 1669 N N . ILE A 1 217 ? 13.957 1.843 -28.926 1.00 94.31 217 ILE A N 1
ATOM 1670 C CA . ILE A 1 217 ? 14.260 3.257 -28.670 1.00 94.31 217 ILE A CA 1
ATOM 1671 C C . ILE A 1 217 ? 15.444 3.708 -29.536 1.00 94.31 217 ILE A C 1
ATOM 1673 O O . ILE A 1 217 ? 15.352 4.740 -30.206 1.00 94.31 217 ILE A O 1
ATOM 1677 N N . ALA A 1 218 ? 16.517 2.914 -29.620 1.00 95.00 218 ALA A N 1
ATOM 1678 C CA . ALA A 1 218 ? 17.674 3.249 -30.448 1.00 95.00 218 ALA A CA 1
ATOM 1679 C C . ALA A 1 218 ? 17.304 3.373 -31.937 1.00 95.00 218 ALA A C 1
ATOM 1681 O O . ALA A 1 218 ? 17.784 4.275 -32.626 1.00 95.00 218 ALA A O 1
ATOM 1682 N N . LEU A 1 219 ? 16.420 2.513 -32.458 1.00 95.00 219 LEU A N 1
ATOM 1683 C CA . LEU A 1 219 ? 15.948 2.605 -33.845 1.00 95.00 219 LEU A CA 1
ATOM 1684 C C . LEU A 1 219 ? 15.124 3.874 -34.095 1.00 95.00 219 LEU A C 1
ATOM 1686 O O . LEU A 1 219 ? 15.314 4.517 -35.132 1.00 95.00 219 LEU A O 1
ATOM 1690 N N . LEU A 1 220 ? 14.252 4.260 -33.156 1.00 94.62 220 LEU A N 1
ATOM 1691 C CA . LEU A 1 220 ? 13.509 5.523 -33.221 1.00 94.62 220 LEU A CA 1
ATOM 1692 C C . LEU A 1 220 ? 14.454 6.728 -33.234 1.00 94.62 220 LEU A C 1
ATOM 1694 O O . LEU A 1 220 ? 14.311 7.616 -34.076 1.00 94.62 220 LEU A O 1
ATOM 1698 N N . GLN A 1 221 ? 15.458 6.737 -32.357 1.00 95.38 221 GLN A N 1
ATOM 1699 C CA . GLN A 1 221 ? 16.458 7.803 -32.292 1.00 95.38 221 GLN A CA 1
ATOM 1700 C C . GLN A 1 221 ? 17.302 7.870 -33.566 1.00 95.38 221 GLN A C 1
ATOM 1702 O O . GLN A 1 221 ? 17.498 8.952 -34.116 1.00 95.38 221 GLN A O 1
ATOM 1707 N N . VAL A 1 222 ? 17.748 6.731 -34.106 1.00 94.25 222 VAL A N 1
ATOM 1708 C CA . VAL A 1 222 ? 18.471 6.675 -35.387 1.00 94.25 222 VAL A CA 1
ATOM 1709 C C . VAL A 1 222 ? 17.603 7.204 -36.529 1.00 94.25 222 VAL A C 1
ATOM 1711 O O . VAL A 1 222 ? 18.082 7.997 -37.343 1.00 94.25 222 VAL A O 1
ATOM 1714 N N . ALA A 1 223 ? 16.327 6.815 -36.597 1.00 92.69 223 ALA A N 1
ATOM 1715 C CA . ALA A 1 223 ? 15.399 7.321 -37.605 1.00 92.69 223 ALA A CA 1
ATOM 1716 C C . ALA A 1 223 ? 15.197 8.842 -37.481 1.00 92.69 223 ALA A C 1
ATOM 1718 O O . ALA A 1 223 ? 15.298 9.554 -38.487 1.00 92.69 223 ALA A O 1
ATOM 1719 N N . GLY A 1 224 ? 14.999 9.341 -36.257 1.00 93.50 224 GLY A N 1
ATOM 1720 C CA . GLY A 1 224 ? 14.887 10.767 -35.947 1.00 93.50 224 GLY A CA 1
ATOM 1721 C C . GLY A 1 224 ? 16.144 11.555 -36.323 1.00 93.50 224 GLY A C 1
ATOM 1722 O O . GLY A 1 224 ? 16.053 12.559 -37.027 1.00 93.50 224 GLY A O 1
ATOM 1723 N N . LEU A 1 225 ? 17.334 11.063 -35.962 1.00 92.81 225 LEU A N 1
ATOM 1724 C CA . LEU A 1 225 ? 18.621 11.669 -36.323 1.00 92.81 225 LEU A CA 1
ATOM 1725 C C . LEU A 1 225 ? 18.837 11.696 -37.839 1.00 92.81 225 LEU A C 1
ATOM 1727 O O . LEU A 1 225 ? 19.302 12.697 -38.384 1.00 92.81 225 LEU A O 1
ATOM 1731 N N . ILE A 1 226 ? 18.481 10.621 -38.550 1.00 89.75 226 ILE A N 1
ATOM 1732 C CA . ILE A 1 226 ? 18.552 10.581 -40.016 1.00 89.75 226 ILE A CA 1
ATOM 1733 C C . ILE A 1 226 ? 17.597 11.613 -40.625 1.00 89.75 226 ILE A C 1
ATOM 1735 O O . ILE A 1 226 ? 17.984 12.297 -41.577 1.00 89.75 226 ILE A O 1
ATOM 1739 N N . ALA A 1 227 ? 16.371 11.736 -40.110 1.00 90.12 227 ALA A N 1
ATOM 1740 C CA . ALA A 1 227 ? 15.408 12.734 -40.566 1.00 90.12 227 ALA A CA 1
ATOM 1741 C C . ALA A 1 227 ? 15.926 14.160 -40.318 1.00 90.12 227 ALA A C 1
ATOM 1743 O O . ALA A 1 227 ? 15.972 14.964 -41.248 1.00 90.12 227 ALA A O 1
ATOM 1744 N N . LEU A 1 228 ? 16.431 14.439 -39.116 1.00 92.44 228 LEU A N 1
ATOM 1745 C CA . LEU A 1 228 ? 17.000 15.732 -38.744 1.00 92.44 228 LEU A CA 1
ATOM 1746 C C . LEU A 1 228 ? 18.220 16.099 -39.604 1.00 92.44 228 LEU A C 1
ATOM 1748 O O . LEU A 1 228 ? 18.301 17.201 -40.142 1.00 92.44 228 LEU A O 1
ATOM 1752 N N . LEU A 1 229 ? 19.140 15.161 -39.841 1.00 91.25 229 LEU A N 1
ATOM 1753 C CA . LEU A 1 229 ? 20.295 15.382 -40.719 1.00 91.25 229 LEU A CA 1
ATOM 1754 C C . LEU A 1 229 ? 19.899 15.613 -42.180 1.00 91.25 229 LEU A C 1
ATOM 1756 O O . LEU A 1 229 ? 20.628 16.293 -42.904 1.00 91.25 229 LEU A O 1
ATOM 1760 N N . ARG A 1 230 ? 18.766 15.065 -42.643 1.00 87.62 230 ARG A N 1
ATOM 1761 C CA . ARG A 1 230 ? 18.239 15.377 -43.981 1.00 87.62 230 ARG A CA 1
ATOM 1762 C C . ARG A 1 230 ? 17.770 16.823 -44.088 1.00 87.62 230 ARG A C 1
ATOM 1764 O O . ARG A 1 230 ? 17.903 17.375 -45.176 1.00 87.62 230 ARG A O 1
ATOM 1771 N N . LEU A 1 231 ? 17.272 17.402 -42.995 1.00 89.50 231 LEU A N 1
ATOM 1772 C CA . LEU A 1 231 ? 16.868 18.806 -42.923 1.00 89.50 231 LEU A CA 1
ATOM 1773 C C . LEU A 1 231 ? 18.086 19.735 -42.816 1.00 89.50 231 LEU A C 1
ATOM 1775 O O . LEU A 1 231 ? 18.175 20.717 -43.546 1.00 89.50 231 LEU A O 1
ATOM 1779 N N . LEU A 1 232 ? 19.052 19.399 -41.953 1.00 91.56 232 LEU A N 1
ATOM 1780 C CA . LEU A 1 232 ? 20.182 20.280 -41.628 1.00 91.56 232 LEU A CA 1
ATOM 1781 C C . LEU A 1 232 ? 21.346 20.213 -42.628 1.00 91.56 232 LEU A C 1
ATOM 1783 O O . LEU A 1 232 ? 22.046 21.203 -42.834 1.00 91.56 232 LEU A O 1
ATOM 1787 N N . VAL A 1 233 ? 21.597 19.057 -43.251 1.00 89.56 233 VAL A N 1
ATOM 1788 C CA . VAL A 1 233 ? 22.775 18.846 -44.106 1.00 89.56 233 VAL A CA 1
ATOM 1789 C C . VAL A 1 233 ? 22.341 18.493 -45.527 1.00 89.56 233 VAL A C 1
ATOM 1791 O O . VAL A 1 233 ? 21.930 17.369 -45.818 1.00 89.56 233 VAL A O 1
ATOM 1794 N N . ARG A 1 234 ? 22.492 19.451 -46.449 1.00 84.38 234 ARG A N 1
ATOM 1795 C CA . ARG A 1 234 ? 22.128 19.273 -47.868 1.00 84.38 234 ARG A CA 1
ATOM 1796 C C . ARG A 1 234 ? 23.016 18.245 -48.586 1.00 84.38 234 ARG A C 1
ATOM 1798 O O . ARG A 1 234 ? 22.519 17.462 -49.392 1.00 84.38 234 ARG A O 1
ATOM 1805 N N . ASP A 1 235 ? 24.312 18.205 -48.263 1.00 84.06 235 ASP A N 1
ATOM 1806 C CA . ASP A 1 235 ? 25.293 17.324 -48.914 1.00 84.06 235 ASP A CA 1
ATOM 1807 C C . ASP A 1 235 ? 25.126 15.842 -48.486 1.00 84.06 235 ASP A C 1
ATOM 1809 O O . ASP A 1 235 ? 25.351 15.492 -47.319 1.00 84.06 235 ASP A O 1
ATOM 1813 N N . PRO A 1 236 ? 24.779 14.926 -49.415 1.00 77.69 236 PRO A N 1
ATOM 1814 C CA . PRO A 1 236 ? 24.634 13.501 -49.129 1.00 77.69 236 PRO A CA 1
ATOM 1815 C C . PRO A 1 236 ? 25.896 12.810 -48.598 1.00 77.69 236 PRO A C 1
ATOM 1817 O O . PRO A 1 236 ? 25.765 11.859 -47.827 1.00 77.69 236 PRO A O 1
ATOM 1820 N N . ALA A 1 237 ? 27.091 13.248 -49.000 1.00 76.94 237 ALA A N 1
ATOM 1821 C CA . ALA A 1 237 ? 28.343 12.640 -48.558 1.00 76.94 237 ALA A CA 1
ATOM 1822 C C . ALA A 1 237 ? 28.639 13.007 -47.098 1.00 76.94 237 ALA A C 1
ATOM 1824 O O . ALA A 1 237 ? 28.932 12.131 -46.278 1.00 76.94 237 ALA A O 1
ATOM 1825 N N . ARG A 1 238 ? 28.452 14.286 -46.745 1.00 83.69 238 ARG A N 1
ATOM 1826 C CA . ARG A 1 238 ? 28.591 14.774 -45.364 1.00 83.69 238 ARG A CA 1
ATOM 1827 C C . ARG A 1 238 ? 27.540 14.185 -44.435 1.00 83.69 238 ARG A C 1
ATOM 1829 O O . ARG A 1 238 ? 27.882 13.852 -43.304 1.00 83.69 238 ARG A O 1
ATOM 1836 N N . ARG A 1 239 ? 26.299 13.985 -44.904 1.00 86.06 239 ARG A N 1
ATOM 1837 C CA . ARG A 1 239 ? 25.230 13.352 -44.104 1.00 86.06 239 ARG A CA 1
ATOM 1838 C C . ARG A 1 239 ? 25.646 12.008 -43.529 1.00 86.06 239 ARG A C 1
ATOM 1840 O O . ARG A 1 239 ? 25.334 11.725 -42.383 1.00 86.06 239 ARG A O 1
ATOM 1847 N N . ARG A 1 240 ? 26.369 11.195 -44.300 1.00 81.06 240 ARG A N 1
ATOM 1848 C CA . ARG A 1 240 ? 26.778 9.862 -43.856 1.00 81.06 240 ARG A CA 1
ATOM 1849 C C . ARG A 1 240 ? 27.816 9.915 -42.736 1.00 81.06 240 ARG A C 1
ATOM 1851 O O . ARG A 1 240 ? 27.669 9.221 -41.736 1.00 81.06 240 ARG A O 1
ATOM 1858 N N . ILE A 1 241 ? 28.823 10.773 -42.885 1.00 85.56 241 ILE A N 1
ATOM 1859 C CA . ILE A 1 241 ? 29.855 10.983 -41.859 1.00 85.56 241 ILE A CA 1
ATOM 1860 C C . ILE A 1 241 ? 29.221 11.563 -40.593 1.00 85.56 241 ILE A C 1
ATOM 1862 O O . ILE A 1 241 ? 29.404 11.014 -39.509 1.00 85.56 241 ILE A O 1
ATOM 1866 N N . ARG A 1 242 ? 28.398 12.606 -40.747 1.00 89.44 242 ARG A N 1
ATOM 1867 C CA . ARG A 1 242 ? 27.678 13.234 -39.634 1.00 89.44 242 ARG A CA 1
ATOM 1868 C C . ARG A 1 242 ? 26.730 12.259 -38.941 1.00 89.44 242 ARG A C 1
ATOM 1870 O O . ARG A 1 242 ? 26.676 12.276 -37.724 1.00 89.44 242 ARG A O 1
ATOM 1877 N N . SER A 1 243 ? 26.058 11.366 -39.675 1.00 88.44 243 SER A N 1
ATOM 1878 C CA . SER A 1 243 ? 25.190 10.350 -39.065 1.00 88.44 243 SER A CA 1
ATOM 1879 C C . SER A 1 243 ? 25.955 9.377 -38.174 1.00 88.44 243 SER A C 1
ATOM 1881 O O . SER A 1 243 ? 25.521 9.142 -37.056 1.00 88.44 243 SER A O 1
ATOM 1883 N N . ALA A 1 244 ? 27.119 8.878 -38.611 1.00 89.44 244 ALA A N 1
ATOM 1884 C CA . ALA A 1 244 ? 27.937 8.000 -37.775 1.00 89.44 244 ALA A CA 1
ATOM 1885 C C . ALA A 1 244 ? 28.425 8.732 -36.515 1.00 89.44 244 ALA A C 1
ATOM 1887 O O . ALA A 1 244 ? 28.302 8.206 -35.417 1.00 89.44 244 ALA A O 1
ATOM 1888 N N . GLN A 1 245 ? 28.897 9.975 -36.667 1.00 91.56 245 GLN A N 1
ATOM 1889 C CA . GLN A 1 245 ? 29.346 10.803 -35.545 1.00 91.56 245 GLN A CA 1
ATOM 1890 C C . GLN A 1 245 ? 28.220 11.102 -34.549 1.00 91.56 245 GLN A C 1
ATOM 1892 O O . GLN A 1 245 ? 28.431 10.965 -33.353 1.00 91.56 245 GLN A O 1
ATOM 1897 N N . TRP A 1 246 ? 27.037 11.500 -35.024 1.00 94.44 246 TRP A N 1
ATOM 1898 C CA . TRP A 1 246 ? 25.911 11.878 -34.164 1.00 94.44 246 TRP A CA 1
ATOM 1899 C C . TRP A 1 246 ? 25.323 10.672 -33.436 1.00 94.44 246 TRP A C 1
ATOM 1901 O O . TRP A 1 246 ? 25.033 10.777 -32.252 1.00 94.44 246 TRP A O 1
ATOM 1911 N N . ILE A 1 247 ? 25.206 9.524 -34.111 1.00 95.00 247 ILE A N 1
ATOM 1912 C CA . ILE A 1 247 ? 24.743 8.279 -33.485 1.00 95.00 247 ILE A CA 1
ATOM 1913 C C . ILE A 1 247 ? 25.744 7.816 -32.417 1.00 95.00 247 ILE A C 1
ATOM 1915 O O . ILE A 1 247 ? 25.340 7.516 -31.298 1.00 95.00 247 ILE A O 1
ATOM 1919 N N . SER A 1 248 ? 27.049 7.811 -32.723 1.00 93.94 248 SER A N 1
ATOM 1920 C CA . SER A 1 248 ? 28.087 7.468 -31.740 1.00 93.94 248 SER A CA 1
ATOM 1921 C C . SER A 1 248 ? 28.140 8.448 -30.568 1.00 93.94 248 SER A C 1
ATOM 1923 O O . SER A 1 248 ? 28.284 8.016 -29.429 1.00 93.94 248 SER A O 1
ATOM 1925 N N . ALA A 1 249 ? 28.010 9.752 -30.828 1.00 95.19 249 ALA A N 1
ATOM 1926 C CA . ALA A 1 249 ? 27.998 10.770 -29.783 1.00 95.19 249 ALA A CA 1
ATOM 1927 C C . ALA A 1 249 ? 26.775 10.624 -28.870 1.00 95.19 249 ALA A C 1
ATOM 1929 O O . ALA A 1 249 ? 26.937 10.638 -27.655 1.00 95.19 249 ALA A O 1
ATOM 1930 N N . LEU A 1 250 ? 25.579 10.418 -29.437 1.00 95.38 250 LEU A N 1
ATOM 1931 C CA . LEU A 1 250 ? 24.366 10.181 -28.654 1.00 95.38 250 LEU A CA 1
ATOM 1932 C C . LEU A 1 250 ? 24.498 8.914 -27.800 1.00 95.38 250 LEU A C 1
ATOM 1934 O O . LEU A 1 250 ? 24.227 8.968 -26.608 1.00 95.38 250 LEU A O 1
ATOM 1938 N N . GLY A 1 251 ? 24.999 7.813 -28.372 1.00 94.94 251 GLY A N 1
ATOM 1939 C CA . GLY A 1 251 ? 25.237 6.578 -27.619 1.00 94.94 251 GLY A CA 1
ATOM 1940 C C . GLY A 1 251 ? 26.247 6.751 -26.481 1.00 94.94 251 GLY A C 1
ATOM 1941 O O . GLY A 1 251 ? 26.059 6.190 -25.408 1.00 94.94 251 GLY A O 1
ATOM 1942 N N . GLY A 1 252 ? 27.290 7.564 -26.681 1.00 94.81 252 GLY A N 1
ATOM 1943 C CA . GLY A 1 252 ? 28.246 7.912 -25.626 1.00 94.81 252 GLY A CA 1
ATOM 1944 C C . GLY A 1 252 ? 27.630 8.767 -24.514 1.00 94.81 252 GLY A C 1
ATOM 1945 O O . GLY A 1 252 ? 27.889 8.508 -23.342 1.00 94.81 252 GLY A O 1
ATOM 1946 N N . ILE A 1 253 ? 26.790 9.747 -24.869 1.00 92.88 253 ILE A N 1
ATOM 1947 C CA . ILE A 1 253 ? 26.059 10.584 -23.904 1.00 92.88 253 ILE A CA 1
ATOM 1948 C C . ILE A 1 253 ? 25.092 9.728 -23.085 1.00 92.88 253 ILE A C 1
ATOM 1950 O O . ILE A 1 253 ? 25.083 9.826 -21.863 1.00 92.88 253 ILE A O 1
ATOM 1954 N N . GLU A 1 254 ? 24.311 8.862 -23.729 1.00 92.56 254 GLU A N 1
ATOM 1955 C CA . GLU A 1 254 ? 23.380 7.980 -23.024 1.00 92.56 254 GLU A CA 1
ATOM 1956 C C . GLU A 1 254 ? 24.097 6.964 -22.142 1.00 92.56 254 GLU A C 1
ATOM 1958 O O . GLU A 1 254 ? 23.671 6.742 -21.014 1.00 92.56 254 GLU A O 1
ATOM 1963 N N . LEU A 1 255 ? 25.220 6.398 -22.599 1.00 92.31 255 LEU A N 1
ATOM 1964 C CA . LEU A 1 255 ? 26.031 5.523 -21.755 1.00 92.31 255 LEU A CA 1
ATOM 1965 C C . LEU A 1 255 ? 26.530 6.270 -20.513 1.00 92.31 255 LEU A C 1
ATOM 1967 O O . LEU A 1 255 ? 26.454 5.734 -19.413 1.00 92.31 255 LEU A O 1
ATOM 1971 N N . ALA A 1 256 ? 26.996 7.512 -20.669 1.00 90.69 256 ALA A N 1
ATOM 1972 C CA . ALA A 1 256 ? 27.402 8.337 -19.536 1.00 90.69 256 ALA A CA 1
ATOM 1973 C C . ALA A 1 256 ? 26.226 8.617 -18.585 1.00 90.69 256 ALA A C 1
ATOM 1975 O O . ALA A 1 256 ? 26.389 8.482 -17.378 1.00 90.69 256 ALA A O 1
ATOM 1976 N N . LEU A 1 257 ? 25.036 8.931 -19.108 1.00 86.38 257 LEU A N 1
ATOM 1977 C CA . LEU A 1 257 ? 23.830 9.148 -18.297 1.00 86.38 257 LEU A CA 1
ATOM 1978 C C . LEU A 1 257 ? 23.370 7.891 -17.551 1.00 86.38 257 LEU A C 1
ATOM 1980 O O . LEU A 1 257 ? 22.833 8.012 -16.459 1.00 86.38 257 LEU A O 1
ATOM 1984 N N . VAL A 1 258 ? 23.575 6.701 -18.121 1.00 85.31 258 VAL A N 1
ATOM 1985 C CA . VAL A 1 258 ? 23.271 5.419 -17.463 1.00 85.31 258 VAL A CA 1
ATOM 1986 C C . VAL A 1 258 ? 24.283 5.099 -16.359 1.00 85.31 258 VAL A C 1
ATOM 1988 O O . VAL A 1 258 ? 23.920 4.493 -15.358 1.00 85.31 258 VAL A O 1
ATOM 1991 N N . LEU A 1 259 ? 25.550 5.482 -16.538 1.00 85.75 259 LEU A N 1
ATOM 1992 C CA . LEU A 1 259 ? 26.614 5.236 -15.559 1.00 85.75 259 LEU A CA 1
ATOM 1993 C C . LEU A 1 259 ? 26.629 6.258 -14.414 1.00 85.75 259 LEU A C 1
ATOM 1995 O O . LEU A 1 259 ? 27.141 5.960 -13.338 1.00 85.75 259 LEU A O 1
ATOM 1999 N N . ILE A 1 260 ? 26.096 7.459 -14.638 1.00 82.56 260 ILE A N 1
ATOM 2000 C CA . ILE A 1 260 ? 25.944 8.481 -13.602 1.00 82.56 260 ILE A CA 1
ATOM 2001 C C . ILE A 1 260 ? 24.632 8.206 -12.850 1.00 82.56 260 ILE A C 1
ATOM 2003 O O . ILE A 1 260 ? 23.593 8.078 -13.497 1.00 82.56 260 ILE A O 1
ATOM 2007 N N . PRO A 1 261 ? 24.629 8.162 -11.505 1.00 67.44 261 PRO A N 1
ATOM 2008 C CA . PRO A 1 261 ? 23.415 7.985 -10.710 1.00 67.44 261 PRO A CA 1
ATOM 2009 C C . PRO A 1 261 ? 22.562 9.262 -10.756 1.00 67.44 261 PRO A C 1
ATOM 2011 O O . PRO A 1 261 ? 22.543 10.066 -9.828 1.00 67.44 261 PRO A O 1
ATOM 2014 N N . PHE A 1 262 ? 21.890 9.489 -11.882 1.00 72.25 262 PHE A N 1
ATOM 2015 C CA . PHE A 1 262 ? 21.003 10.622 -12.090 1.00 72.25 262 PHE A CA 1
ATOM 2016 C C . PHE A 1 262 ? 19.547 10.215 -11.835 1.00 72.25 262 PHE A C 1
ATOM 2018 O O . PHE A 1 262 ? 19.010 9.281 -12.440 1.00 72.25 262 PHE A O 1
ATOM 2025 N N . THR A 1 263 ? 18.898 10.945 -10.935 1.00 70.62 263 THR A N 1
ATOM 2026 C CA . THR A 1 263 ? 17.487 10.801 -10.564 1.00 70.62 263 THR A CA 1
ATOM 2027 C C . THR A 1 263 ? 16.733 12.066 -10.980 1.00 70.62 263 THR A C 1
ATOM 2029 O O . THR A 1 263 ? 16.726 13.059 -10.254 1.00 70.62 263 THR A O 1
ATOM 2032 N N . PRO A 1 264 ? 16.063 12.088 -12.147 1.00 76.44 264 PRO A N 1
ATOM 2033 C CA . PRO A 1 264 ? 15.335 13.280 -12.578 1.00 76.44 264 PRO A CA 1
ATOM 2034 C C . PRO A 1 264 ? 14.000 13.468 -11.862 1.00 76.44 264 PRO A C 1
ATOM 2036 O O . PRO A 1 264 ? 13.273 14.386 -12.220 1.00 76.44 264 PRO A O 1
ATOM 2039 N N . TRP A 1 265 ? 13.654 12.633 -10.878 1.00 80.44 265 TRP A N 1
ATOM 2040 C CA . TRP A 1 265 ? 12.358 12.657 -10.198 1.00 80.44 265 TRP A CA 1
ATOM 2041 C C . TRP A 1 265 ? 11.963 14.063 -9.729 1.00 80.44 265 TRP A C 1
ATOM 2043 O O . TRP A 1 265 ? 10.855 14.510 -10.016 1.00 80.44 265 TRP A O 1
ATOM 2053 N N . ALA A 1 266 ? 12.906 14.808 -9.142 1.00 80.94 266 ALA A N 1
ATOM 2054 C CA . ALA A 1 266 ? 12.720 16.208 -8.753 1.00 80.94 266 ALA A CA 1
ATOM 2055 C C . ALA A 1 266 ? 12.402 17.143 -9.935 1.00 80.94 266 ALA A C 1
ATOM 2057 O O . ALA A 1 266 ? 11.547 18.019 -9.825 1.00 80.94 266 ALA A O 1
ATOM 2058 N N . LEU A 1 267 ? 13.052 16.944 -11.085 1.00 84.00 267 LEU A N 1
ATOM 2059 C CA . LEU A 1 267 ? 12.860 17.761 -12.290 1.00 84.00 267 LEU A CA 1
ATOM 2060 C C . LEU A 1 267 ? 11.525 17.478 -12.990 1.00 84.00 267 LEU A C 1
ATOM 2062 O O . LEU A 1 267 ? 10.991 18.356 -13.664 1.00 84.00 267 LEU A O 1
ATOM 2066 N N . LEU A 1 268 ? 10.987 16.263 -12.843 1.00 83.31 268 LEU A N 1
ATOM 2067 C CA . LEU A 1 268 ? 9.697 15.865 -13.420 1.00 83.31 268 LEU A CA 1
ATOM 2068 C C . LEU A 1 268 ? 8.498 16.378 -12.598 1.00 83.31 268 LEU A C 1
ATOM 2070 O O . LEU A 1 268 ? 7.353 16.297 -13.056 1.00 83.31 268 LEU A O 1
ATOM 2074 N N . GLY A 1 269 ? 8.750 16.940 -11.410 1.00 84.94 269 GLY A N 1
ATOM 2075 C CA . GLY A 1 269 ? 7.726 17.471 -10.515 1.00 84.94 269 GLY A CA 1
ATOM 2076 C C . GLY A 1 269 ? 6.737 16.392 -10.072 1.00 84.94 269 GLY A C 1
ATOM 2077 O O . GLY A 1 269 ? 7.105 15.241 -9.866 1.00 84.94 269 GLY A O 1
ATOM 2078 N N . HIS A 1 270 ? 5.457 16.748 -9.957 1.00 83.00 270 HIS A N 1
ATOM 2079 C CA . HIS A 1 270 ? 4.411 15.838 -9.465 1.00 83.00 270 HIS A CA 1
ATOM 2080 C C . HIS A 1 270 ? 3.618 15.141 -10.588 1.00 83.00 270 HIS A C 1
ATOM 2082 O O . HIS A 1 270 ? 2.599 14.504 -10.340 1.00 83.00 270 HIS A O 1
ATOM 2088 N N . ASN A 1 271 ? 4.028 15.268 -11.856 1.00 84.31 271 ASN A N 1
ATOM 2089 C CA . ASN A 1 271 ? 3.264 14.694 -12.964 1.00 84.31 271 ASN A CA 1
ATOM 2090 C C . ASN A 1 271 ? 3.602 13.211 -13.170 1.00 84.31 271 ASN A C 1
ATOM 2092 O O . ASN A 1 271 ? 4.555 12.885 -13.879 1.00 84.31 271 ASN A O 1
ATOM 2096 N N . HIS A 1 272 ? 2.789 12.316 -12.603 1.00 81.88 272 HIS A N 1
ATOM 2097 C CA . HIS A 1 272 ? 2.988 10.863 -12.701 1.00 81.88 272 HIS A CA 1
ATOM 2098 C C . HIS A 1 272 ? 3.191 10.326 -14.133 1.00 81.88 272 HIS A C 1
ATOM 2100 O O . HIS A 1 272 ? 3.988 9.416 -14.344 1.00 81.88 272 HIS A O 1
ATOM 2106 N N . LEU A 1 273 ? 2.563 10.921 -15.159 1.00 86.38 273 LEU A N 1
ATOM 2107 C CA . LEU A 1 273 ? 2.755 10.484 -16.549 1.00 86.38 273 LEU A CA 1
ATOM 2108 C C . LEU A 1 273 ? 4.196 10.700 -17.025 1.00 86.38 273 LEU A C 1
ATOM 2110 O O . LEU A 1 273 ? 4.723 9.882 -17.779 1.00 86.38 273 LEU A O 1
ATOM 2114 N N . LEU A 1 274 ? 4.842 11.782 -16.579 1.00 86.19 274 LEU A N 1
ATOM 2115 C CA . LEU A 1 274 ? 6.251 12.034 -16.878 1.00 86.19 274 LEU A CA 1
ATOM 2116 C C . LEU A 1 274 ? 7.153 11.032 -16.154 1.00 86.19 274 LEU A C 1
ATOM 2118 O O . LEU A 1 274 ? 8.117 10.554 -16.749 1.00 86.19 274 LEU A O 1
ATOM 2122 N N . HIS A 1 275 ? 6.813 10.669 -14.914 1.00 86.00 275 HIS A N 1
ATOM 2123 C CA . HIS A 1 275 ? 7.523 9.630 -14.160 1.00 86.00 275 HIS A CA 1
ATOM 2124 C C . HIS A 1 275 ? 7.424 8.264 -14.845 1.00 86.00 275 HIS A C 1
ATOM 2126 O O . HIS A 1 275 ? 8.443 7.597 -15.018 1.00 86.00 275 HIS A O 1
ATOM 2132 N N . HIS A 1 276 ? 6.238 7.868 -15.319 1.00 86.00 276 HIS A N 1
ATOM 2133 C CA . HIS A 1 276 ? 6.057 6.637 -16.095 1.00 86.00 276 HIS A CA 1
ATOM 2134 C C . HIS A 1 276 ? 6.797 6.666 -17.437 1.00 86.00 276 HIS A C 1
ATOM 2136 O O . HIS A 1 276 ? 7.427 5.675 -17.810 1.00 86.00 276 HIS A O 1
ATOM 2142 N N . LEU A 1 277 ? 6.767 7.793 -18.157 1.00 86.25 277 LEU A N 1
ATOM 2143 C CA . LEU A 1 277 ? 7.524 7.950 -19.400 1.00 86.25 277 LEU A CA 1
ATOM 2144 C C . LEU A 1 277 ? 9.028 7.794 -19.148 1.00 86.25 277 LEU A C 1
ATOM 2146 O O . LEU A 1 277 ? 9.703 7.070 -19.880 1.00 86.25 277 LEU A O 1
ATOM 2150 N N . TRP A 1 278 ? 9.549 8.439 -18.102 1.00 86.56 278 TRP A N 1
ATOM 2151 C CA . TRP A 1 278 ? 10.954 8.318 -17.735 1.00 86.56 278 TRP A CA 1
ATOM 2152 C C . TRP A 1 278 ? 11.322 6.894 -17.321 1.00 86.56 278 TRP A C 1
ATOM 2154 O O . TRP A 1 278 ? 12.335 6.380 -17.792 1.00 86.56 278 TRP A O 1
ATOM 2164 N N . LEU A 1 279 ? 10.496 6.230 -16.503 1.00 85.88 279 LEU A N 1
ATOM 2165 C CA . LEU A 1 279 ? 10.684 4.819 -16.161 1.00 85.88 279 LEU A CA 1
ATOM 2166 C C . LEU A 1 279 ? 10.845 3.991 -17.431 1.00 85.88 279 LEU A C 1
ATOM 2168 O O . LEU A 1 279 ? 11.857 3.316 -17.597 1.00 85.88 279 LEU A O 1
ATOM 2172 N N . TRP A 1 280 ? 9.911 4.123 -18.369 1.00 84.19 280 TRP A N 1
ATOM 2173 C CA . TRP A 1 280 ? 9.921 3.359 -19.610 1.00 84.19 280 TRP A CA 1
ATOM 2174 C C . TRP A 1 280 ? 11.185 3.594 -20.453 1.00 84.19 280 TRP A C 1
ATOM 2176 O O . TRP A 1 280 ? 11.778 2.640 -20.958 1.00 84.19 280 TRP A O 1
ATOM 2186 N N . LEU A 1 281 ? 11.653 4.845 -20.539 1.00 84.31 281 LEU A N 1
ATOM 2187 C CA . LEU A 1 281 ? 12.922 5.186 -21.193 1.00 84.31 281 LEU A CA 1
ATOM 2188 C C . LEU A 1 281 ? 14.135 4.603 -20.449 1.00 84.31 281 LEU A C 1
ATOM 2190 O O . LEU A 1 281 ? 15.078 4.125 -21.081 1.00 84.31 281 LEU A O 1
ATOM 2194 N N . SER A 1 282 ? 14.106 4.605 -19.116 1.00 86.62 282 SER A N 1
ATOM 2195 C CA . SER A 1 282 ? 15.208 4.120 -18.281 1.00 86.62 282 SER A CA 1
ATOM 2196 C C . SER A 1 282 ? 15.374 2.596 -18.325 1.00 86.62 282 SER A C 1
ATOM 2198 O O . SER A 1 282 ? 16.506 2.116 -18.341 1.00 86.62 282 SER A O 1
ATOM 2200 N N . LEU A 1 283 ? 14.278 1.833 -18.453 1.00 87.62 283 LEU A N 1
ATOM 2201 C CA . LEU A 1 283 ? 14.294 0.362 -18.481 1.00 87.62 283 LEU A CA 1
ATOM 2202 C C . LEU A 1 283 ? 15.170 -0.210 -19.607 1.00 87.62 283 LEU A C 1
ATOM 2204 O O . LEU A 1 283 ? 15.783 -1.266 -19.443 1.00 87.62 283 LEU A O 1
ATOM 2208 N N . GLY A 1 284 ? 15.222 0.474 -20.752 1.00 88.69 284 GLY A N 1
ATOM 2209 C CA . GLY A 1 284 ? 16.036 0.090 -21.906 1.00 88.69 284 GLY A CA 1
ATOM 2210 C C . GLY A 1 284 ? 17.349 0.860 -22.041 1.00 88.69 284 GLY A C 1
ATOM 2211 O O . GLY A 1 284 ? 18.136 0.519 -22.920 1.00 88.69 284 GLY A O 1
ATOM 2212 N N . GLY A 1 285 ? 17.611 1.869 -21.201 1.00 90.50 285 GLY A N 1
ATOM 2213 C CA . GLY A 1 285 ? 18.642 2.890 -21.434 1.00 90.50 285 GLY A CA 1
ATOM 2214 C C . GLY A 1 285 ? 20.044 2.333 -21.699 1.00 90.50 285 GLY A C 1
ATOM 2215 O O . GLY A 1 285 ? 20.693 2.722 -22.669 1.00 90.50 285 GLY A O 1
ATOM 2216 N N . GLN A 1 286 ? 20.489 1.349 -20.907 1.00 92.06 286 GLN A N 1
ATOM 2217 C CA . GLN A 1 286 ? 21.779 0.679 -21.125 1.00 92.06 286 GLN A CA 1
ATOM 2218 C C . GLN A 1 286 ? 21.858 0.032 -22.517 1.00 92.06 286 GLN A C 1
ATOM 2220 O O . GLN A 1 286 ? 22.865 0.145 -23.218 1.00 92.06 286 GLN A O 1
ATOM 2225 N N . TYR A 1 287 ? 20.786 -0.641 -22.935 1.00 94.69 287 TYR A N 1
ATOM 2226 C CA . TYR A 1 287 ? 20.719 -1.328 -24.220 1.00 94.69 287 TYR A CA 1
ATOM 2227 C C . TYR A 1 287 ? 20.513 -0.355 -25.384 1.00 94.69 287 TYR A C 1
ATOM 2229 O O . TYR A 1 287 ? 21.041 -0.612 -26.467 1.00 94.69 287 TYR A O 1
ATOM 2237 N N . THR A 1 288 ? 19.834 0.776 -25.168 1.00 95.56 288 THR A N 1
ATOM 2238 C CA . THR A 1 288 ? 19.768 1.886 -26.128 1.00 95.56 288 THR A CA 1
ATOM 2239 C C . THR A 1 288 ? 21.173 2.398 -26.424 1.00 95.56 288 THR A C 1
ATOM 2241 O O . THR A 1 288 ? 21.608 2.370 -27.578 1.00 95.56 288 THR A O 1
ATOM 2244 N N . ALA A 1 289 ? 21.936 2.738 -25.380 1.00 94.94 289 ALA A N 1
ATOM 2245 C CA . ALA A 1 289 ? 23.297 3.247 -25.502 1.00 94.94 289 ALA A CA 1
ATOM 2246 C C . ALA A 1 289 ? 24.227 2.260 -26.229 1.00 94.94 289 ALA A C 1
ATOM 2248 O O . ALA A 1 289 ? 24.906 2.629 -27.192 1.00 94.94 289 ALA A O 1
ATOM 2249 N N . ILE A 1 290 ? 24.210 0.979 -25.834 1.00 95.25 290 ILE A N 1
ATOM 2250 C CA . ILE A 1 290 ? 24.991 -0.080 -26.495 1.00 95.25 290 ILE A CA 1
ATOM 2251 C C . ILE A 1 290 ? 24.594 -0.207 -27.972 1.00 95.25 290 ILE A C 1
ATOM 2253 O O . ILE A 1 290 ? 25.463 -0.255 -28.845 1.00 95.25 290 ILE A O 1
ATOM 2257 N N . THR A 1 291 ? 23.294 -0.222 -28.278 1.00 95.75 291 THR A N 1
ATOM 2258 C CA . THR A 1 291 ? 22.791 -0.363 -29.654 1.00 95.75 291 THR A CA 1
ATOM 2259 C C . THR A 1 291 ? 23.206 0.820 -30.529 1.00 95.75 291 THR A C 1
ATOM 2261 O O . THR A 1 291 ? 23.670 0.621 -31.656 1.00 95.75 291 THR A O 1
ATOM 2264 N N . LEU A 1 292 ? 23.115 2.049 -30.012 1.00 96.56 292 LEU A N 1
ATOM 2265 C CA . LEU A 1 292 ? 23.585 3.249 -30.703 1.00 96.56 292 LEU A CA 1
ATOM 2266 C C . LEU A 1 292 ? 25.091 3.190 -30.975 1.00 96.56 292 LEU A C 1
ATOM 2268 O O . LEU A 1 292 ? 25.518 3.447 -32.101 1.00 96.56 292 LEU A O 1
ATOM 2272 N N . LEU A 1 293 ? 25.902 2.807 -29.986 1.00 95.94 293 LEU A N 1
ATOM 2273 C CA . LEU A 1 293 ? 27.352 2.681 -30.156 1.00 95.94 293 LEU A CA 1
ATOM 2274 C C . LEU A 1 293 ? 27.711 1.627 -31.213 1.00 95.94 293 LEU A C 1
ATOM 2276 O O . LEU A 1 293 ? 28.557 1.890 -32.074 1.00 95.94 293 LEU A O 1
ATOM 2280 N N . LEU A 1 294 ? 27.021 0.482 -31.219 1.00 94.81 294 LEU A N 1
ATOM 2281 C CA . LEU A 1 294 ? 27.185 -0.556 -32.241 1.00 94.81 294 LEU A CA 1
ATOM 2282 C C . LEU A 1 294 ? 26.809 -0.040 -33.637 1.00 94.81 294 LEU A C 1
ATOM 2284 O O . LEU A 1 294 ? 27.590 -0.188 -34.580 1.00 94.81 294 LEU A O 1
ATOM 2288 N N . PHE A 1 295 ? 25.655 0.614 -33.793 1.00 93.19 295 PHE A N 1
ATOM 2289 C CA . PHE A 1 295 ? 25.234 1.179 -35.080 1.00 93.19 295 PHE A CA 1
ATOM 2290 C C . PHE A 1 295 ? 26.138 2.314 -35.562 1.00 93.19 295 PHE A C 1
ATOM 2292 O O . PHE A 1 295 ? 26.433 2.395 -36.762 1.00 93.19 295 PHE A O 1
ATOM 2299 N N . GLY A 1 296 ? 26.624 3.158 -34.653 1.00 91.00 296 GLY A N 1
ATOM 2300 C CA . GLY A 1 296 ? 27.609 4.195 -34.937 1.00 91.00 296 GLY A CA 1
ATOM 2301 C C . GLY A 1 296 ? 28.934 3.600 -35.421 1.00 91.00 296 GLY A C 1
ATOM 2302 O O . GLY A 1 296 ? 29.426 3.980 -36.487 1.00 91.00 296 GLY A O 1
ATOM 2303 N N . GLY A 1 297 ? 29.451 2.584 -34.722 1.00 89.56 297 GLY A N 1
ATOM 2304 C CA . GLY A 1 297 ? 30.670 1.857 -35.090 1.00 89.56 297 GLY A CA 1
ATOM 2305 C C . GLY A 1 297 ? 30.560 1.135 -36.437 1.00 89.56 297 GLY A C 1
ATOM 2306 O O . GLY A 1 297 ? 31.420 1.307 -37.304 1.00 89.56 297 GLY A O 1
ATOM 2307 N N . ILE A 1 298 ? 29.465 0.402 -36.674 1.00 89.06 298 ILE A N 1
ATOM 2308 C CA . ILE A 1 298 ? 29.180 -0.251 -37.967 1.00 89.06 298 ILE A CA 1
ATOM 2309 C C . ILE A 1 298 ? 29.115 0.792 -39.090 1.00 89.06 298 ILE A C 1
ATOM 2311 O O . ILE A 1 298 ? 29.679 0.592 -40.173 1.00 89.06 298 ILE A O 1
ATOM 2315 N N . SER A 1 299 ? 28.467 1.932 -38.837 1.00 85.94 299 SER A N 1
ATOM 2316 C CA . SER A 1 299 ? 28.378 3.030 -39.802 1.00 85.94 299 SER A CA 1
ATOM 2317 C C . SER A 1 299 ? 29.750 3.634 -40.106 1.00 85.94 299 SER A C 1
ATOM 2319 O O . SER A 1 299 ? 30.048 3.889 -41.276 1.00 85.94 299 SER A O 1
ATOM 2321 N N . PHE A 1 300 ? 30.601 3.804 -39.091 1.00 86.31 300 PHE A N 1
ATOM 2322 C CA . PHE A 1 300 ? 31.962 4.326 -39.211 1.00 86.31 300 PHE A CA 1
ATOM 2323 C C . PHE A 1 300 ? 32.881 3.389 -40.006 1.00 86.31 300 PHE A C 1
ATOM 2325 O O . PHE A 1 300 ? 33.467 3.804 -41.008 1.00 86.31 300 PHE A O 1
ATOM 2332 N N . VAL A 1 301 ? 32.926 2.098 -39.659 1.00 84.88 301 VAL A N 1
ATOM 2333 C CA . VAL A 1 301 ? 33.670 1.077 -40.423 1.00 84.88 301 VAL A CA 1
ATOM 2334 C C . VAL A 1 301 ? 33.163 1.007 -41.863 1.00 84.88 301 VAL A C 1
ATOM 2336 O O . VAL A 1 301 ? 33.943 0.939 -42.817 1.00 84.88 301 VAL A O 1
ATOM 2339 N N . GLY A 1 302 ? 31.844 1.092 -42.044 1.00 80.38 302 GLY A N 1
ATOM 2340 C CA . GLY A 1 302 ? 31.229 1.166 -43.358 1.00 80.38 302 GLY A CA 1
ATOM 2341 C C . GLY A 1 302 ? 31.669 2.392 -44.160 1.00 80.38 302 GLY A C 1
ATOM 2342 O O . GLY A 1 302 ? 31.680 2.324 -45.387 1.00 80.38 302 GLY A O 1
ATOM 2343 N N . ILE A 1 303 ? 31.993 3.524 -43.533 1.00 80.56 303 ILE A N 1
ATOM 2344 C CA . ILE A 1 303 ? 32.535 4.706 -44.222 1.00 80.56 303 ILE A CA 1
ATOM 2345 C C . ILE A 1 303 ? 33.980 4.444 -44.654 1.00 80.56 303 ILE A C 1
ATOM 2347 O O . ILE A 1 303 ? 34.286 4.650 -45.827 1.00 80.56 303 ILE A O 1
ATOM 2351 N N . LEU A 1 304 ? 34.821 3.919 -43.758 1.00 79.69 304 LEU A N 1
ATOM 2352 C CA . LEU A 1 304 ? 36.235 3.628 -44.034 1.00 79.69 304 LEU A CA 1
ATOM 2353 C C . LEU A 1 304 ? 36.426 2.610 -45.170 1.00 79.69 304 LEU A C 1
ATOM 2355 O O . LEU A 1 304 ? 37.328 2.752 -45.992 1.00 79.69 304 LEU A O 1
ATOM 2359 N N . ARG A 1 305 ? 35.551 1.601 -45.260 1.00 76.19 305 ARG A N 1
ATOM 2360 C CA . ARG A 1 305 ? 35.637 0.542 -46.283 1.00 76.19 305 ARG A CA 1
ATOM 2361 C C . ARG A 1 305 ? 35.135 0.951 -47.672 1.00 76.19 305 ARG A C 1
ATOM 2363 O O . ARG A 1 305 ? 35.290 0.184 -48.619 1.00 76.19 305 ARG A O 1
ATOM 2370 N N . LEU A 1 306 ? 34.500 2.115 -47.832 1.00 65.56 306 LEU A N 1
ATOM 2371 C CA . LEU A 1 306 ? 33.829 2.479 -49.085 1.00 65.56 306 LEU A CA 1
ATOM 2372 C C . LEU A 1 306 ? 34.541 3.616 -49.822 1.00 65.56 306 LEU A C 1
ATOM 2374 O O . LEU A 1 306 ? 34.238 4.789 -49.623 1.00 65.56 306 LEU A O 1
ATOM 2378 N N . LYS A 1 307 ? 35.404 3.251 -50.779 1.00 58.19 307 LYS A N 1
ATOM 2379 C CA . LYS A 1 307 ? 35.793 4.133 -51.897 1.00 58.19 307 LYS A CA 1
ATOM 2380 C C . LYS A 1 307 ? 34.596 4.348 -52.843 1.00 58.19 307 LYS A C 1
ATOM 2382 O O . LYS A 1 307 ? 33.752 3.462 -52.960 1.00 58.19 307 LYS A O 1
ATOM 2387 N N . ARG A 1 308 ? 34.518 5.530 -53.486 1.00 58.00 308 ARG A N 1
ATOM 2388 C CA . ARG A 1 308 ? 33.450 6.013 -54.407 1.00 58.00 308 ARG A CA 1
ATOM 2389 C C . ARG A 1 308 ? 32.677 4.871 -55.103 1.00 58.00 308 ARG A C 1
ATOM 2391 O O . ARG A 1 308 ? 33.108 4.357 -56.128 1.00 58.00 308 ARG A O 1
ATOM 2398 N N . GLN A 1 309 ? 31.516 4.491 -54.560 1.00 61.41 309 GLN A N 1
ATOM 2399 C CA . GLN A 1 309 ? 30.629 3.484 -55.163 1.00 61.41 309 GLN A CA 1
ATOM 2400 C C . GLN A 1 309 ? 29.553 4.123 -56.051 1.00 61.41 309 GLN A C 1
ATOM 2402 O O . GLN A 1 309 ? 29.083 5.225 -55.758 1.00 61.41 309 GLN A O 1
ATOM 2407 N N . ARG A 1 310 ? 29.121 3.395 -57.093 1.00 66.25 310 ARG A N 1
ATOM 2408 C CA . ARG A 1 310 ? 28.084 3.806 -58.062 1.00 66.25 310 ARG A CA 1
ATOM 2409 C C . ARG A 1 310 ? 26.764 4.197 -57.372 1.00 66.25 310 ARG A C 1
ATOM 2411 O O . ARG A 1 310 ? 26.335 3.547 -56.418 1.00 66.25 310 ARG A O 1
ATOM 2418 N N . ALA A 1 311 ? 26.082 5.218 -57.899 1.00 66.12 311 ALA A N 1
ATOM 2419 C CA . ALA A 1 311 ? 24.853 5.787 -57.326 1.00 66.12 311 ALA A CA 1
ATOM 2420 C C . ALA A 1 311 ? 23.714 4.761 -57.125 1.00 66.12 311 ALA A C 1
ATOM 2422 O O . ALA A 1 311 ? 22.994 4.826 -56.127 1.00 66.12 311 ALA A O 1
ATOM 2423 N N . ALA A 1 312 ? 23.592 3.767 -58.012 1.00 69.62 312 ALA A N 1
ATOM 2424 C CA . ALA A 1 312 ? 22.592 2.700 -57.907 1.00 69.62 312 ALA A CA 1
ATOM 2425 C C . ALA A 1 312 ? 22.756 1.846 -56.631 1.00 69.62 312 ALA A C 1
ATOM 2427 O O . ALA A 1 312 ? 21.780 1.570 -55.932 1.00 69.62 312 ALA A O 1
ATOM 2428 N N . VAL A 1 313 ? 23.998 1.508 -56.266 1.00 74.69 313 VAL A N 1
ATOM 2429 C CA . VAL A 1 313 ? 24.312 0.736 -55.047 1.00 74.69 313 VAL A CA 1
ATOM 2430 C C . VAL A 1 313 ? 23.967 1.543 -53.792 1.00 74.69 313 VAL A C 1
ATOM 2432 O O . VAL A 1 313 ? 23.462 1.000 -52.808 1.00 74.69 313 VAL A O 1
ATOM 2435 N N . GLN A 1 314 ? 24.176 2.861 -53.833 1.00 71.00 314 GLN A N 1
ATOM 2436 C CA . GLN A 1 314 ? 23.821 3.757 -52.731 1.00 71.00 314 GLN A CA 1
ATOM 2437 C C . GLN A 1 314 ? 22.300 3.875 -52.550 1.00 71.00 314 GLN A C 1
ATOM 2439 O O . GLN A 1 314 ? 21.826 3.882 -51.414 1.00 71.00 314 GLN A O 1
ATOM 2444 N N . LYS A 1 315 ? 21.530 3.926 -53.647 1.00 75.44 315 LYS A N 1
ATOM 2445 C CA . LYS A 1 315 ? 20.057 3.946 -53.611 1.00 75.44 315 LYS A CA 1
ATOM 2446 C C . LYS A 1 315 ? 19.498 2.660 -52.997 1.00 75.44 315 LYS A C 1
ATOM 2448 O O . LYS A 1 315 ? 18.680 2.736 -52.083 1.00 75.44 315 LYS A O 1
ATOM 2453 N N . LEU A 1 316 ? 19.996 1.498 -53.429 1.00 79.44 316 LEU A N 1
ATOM 2454 C CA . LEU A 1 316 ? 19.570 0.198 -52.905 1.00 79.44 316 LEU A CA 1
ATOM 2455 C C . LEU A 1 316 ? 19.858 0.054 -51.403 1.00 79.44 316 LEU A C 1
ATOM 2457 O O . LEU A 1 316 ? 19.012 -0.420 -50.652 1.00 79.44 316 LEU A O 1
ATOM 2461 N N . ARG A 1 317 ? 21.027 0.509 -50.937 1.00 75.88 317 ARG A N 1
ATOM 2462 C CA . ARG A 1 317 ? 21.356 0.498 -49.503 1.00 75.88 317 ARG A CA 1
ATOM 2463 C C . ARG A 1 317 ? 20.446 1.406 -48.684 1.00 75.88 317 ARG A C 1
ATOM 2465 O O . ARG A 1 317 ? 20.001 0.982 -47.630 1.00 75.88 317 ARG A O 1
ATOM 2472 N N . ARG A 1 318 ? 20.123 2.610 -49.171 1.00 77.44 318 ARG A N 1
ATOM 2473 C CA . ARG A 1 318 ? 19.181 3.513 -48.481 1.00 77.44 318 ARG A CA 1
ATOM 2474 C C . ARG A 1 318 ? 17.792 2.894 -48.339 1.00 77.44 318 ARG A C 1
ATOM 2476 O O . ARG A 1 318 ? 17.204 3.007 -47.272 1.00 77.44 318 ARG A O 1
ATOM 2483 N N . LEU A 1 319 ? 17.303 2.232 -49.388 1.00 80.75 319 LEU A N 1
ATOM 2484 C CA . LEU A 1 319 ? 16.035 1.498 -49.358 1.00 80.75 319 LEU A CA 1
ATOM 2485 C C . LEU A 1 319 ? 16.078 0.352 -48.342 1.00 80.75 319 LEU A C 1
ATOM 2487 O O . LEU A 1 319 ? 15.171 0.239 -47.529 1.00 80.75 319 LEU A O 1
ATOM 2491 N N . ARG A 1 320 ? 17.159 -0.439 -48.327 1.00 84.69 320 ARG A N 1
ATOM 2492 C CA . ARG A 1 320 ? 17.350 -1.517 -47.342 1.00 84.69 320 ARG A CA 1
ATOM 2493 C C . ARG A 1 320 ? 17.409 -0.994 -45.907 1.00 84.69 320 ARG A C 1
ATOM 2495 O O . ARG A 1 320 ? 16.734 -1.541 -45.051 1.00 84.69 320 ARG A O 1
ATOM 2502 N N . THR A 1 321 ? 18.171 0.068 -45.640 1.00 82.31 321 THR A N 1
ATOM 2503 C CA . THR A 1 321 ? 18.232 0.680 -44.303 1.00 82.31 321 THR A CA 1
ATOM 2504 C C . THR A 1 321 ? 16.873 1.232 -43.882 1.00 82.31 321 THR A C 1
ATOM 2506 O O . THR A 1 321 ? 16.471 1.019 -42.748 1.00 82.31 321 THR A O 1
ATOM 2509 N N . GLY A 1 322 ? 16.149 1.896 -44.790 1.00 84.69 322 GLY A N 1
ATOM 2510 C CA . GLY A 1 322 ? 14.788 2.366 -44.526 1.00 84.69 322 GLY A CA 1
ATOM 2511 C C . GLY A 1 322 ? 13.837 1.219 -44.189 1.00 84.69 322 GLY A C 1
ATOM 2512 O O . GLY A 1 322 ? 13.179 1.274 -43.162 1.00 84.69 322 GLY A O 1
ATOM 2513 N N . LEU A 1 323 ? 13.838 0.153 -44.995 1.00 87.94 323 LEU A N 1
ATOM 2514 C CA . LEU A 1 323 ? 13.018 -1.037 -44.762 1.00 87.94 323 LEU A CA 1
ATOM 2515 C C . LEU A 1 323 ? 13.342 -1.705 -43.420 1.00 87.94 323 LEU A C 1
ATOM 2517 O O . LEU A 1 323 ? 12.428 -2.017 -42.671 1.00 87.94 323 LEU A O 1
ATOM 2521 N N . LEU A 1 324 ? 14.626 -1.892 -43.095 1.00 88.62 324 LEU A N 1
ATOM 2522 C CA . LEU A 1 324 ? 15.051 -2.487 -41.824 1.00 88.62 324 LEU A CA 1
ATOM 2523 C C . LEU A 1 324 ? 14.643 -1.630 -40.620 1.00 88.62 324 LEU A C 1
ATOM 2525 O O . LEU A 1 324 ? 14.169 -2.176 -39.630 1.00 88.62 324 LEU A O 1
ATOM 2529 N N . LEU A 1 325 ? 14.783 -0.302 -40.708 1.00 89.38 325 LEU A N 1
ATOM 2530 C CA . LEU A 1 325 ? 14.318 0.612 -39.661 1.00 89.38 325 LEU A CA 1
ATOM 2531 C C . LEU A 1 325 ? 12.799 0.533 -39.498 1.00 89.38 325 LEU A C 1
ATOM 2533 O O . LEU A 1 325 ? 12.323 0.424 -38.377 1.00 89.38 325 LEU A O 1
ATOM 2537 N N . THR A 1 326 ? 12.037 0.541 -40.594 1.00 90.12 326 THR A N 1
ATOM 2538 C CA . THR A 1 326 ? 10.572 0.428 -40.544 1.00 90.12 326 THR A CA 1
ATOM 2539 C C . THR A 1 326 ? 10.131 -0.908 -39.951 1.00 90.12 326 THR A C 1
ATOM 2541 O O . THR A 1 326 ? 9.287 -0.922 -39.060 1.00 90.12 326 THR A O 1
ATOM 2544 N N . LEU A 1 327 ? 10.726 -2.020 -40.392 1.00 91.88 327 LEU A N 1
ATOM 2545 C CA . LEU A 1 327 ? 10.443 -3.347 -39.847 1.00 91.88 327 LEU A CA 1
ATOM 2546 C C . LEU A 1 327 ? 10.818 -3.444 -38.368 1.00 91.88 327 LEU A C 1
ATOM 2548 O O . LEU A 1 327 ? 10.073 -4.042 -37.607 1.00 91.88 327 LEU A O 1
ATOM 2552 N N . GLY A 1 328 ? 11.928 -2.844 -37.940 1.00 90.25 328 GLY A N 1
ATOM 2553 C CA . GLY A 1 328 ? 12.312 -2.827 -36.531 1.00 90.25 328 GLY A CA 1
ATOM 2554 C C . GLY A 1 328 ? 11.383 -1.960 -35.677 1.00 90.25 328 GLY A C 1
ATOM 2555 O O . GLY A 1 328 ? 10.890 -2.420 -34.655 1.00 90.25 328 GLY A O 1
ATOM 2556 N N . ILE A 1 329 ? 11.076 -0.735 -36.111 1.00 93.12 329 ILE A N 1
ATOM 2557 C CA . ILE A 1 329 ? 10.213 0.201 -35.368 1.00 93.12 329 ILE A CA 1
ATOM 2558 C C . ILE A 1 329 ? 8.782 -0.335 -35.234 1.00 93.12 329 ILE A C 1
ATOM 2560 O O . ILE A 1 329 ? 8.177 -0.180 -34.178 1.00 93.12 329 ILE A O 1
ATOM 2564 N N . LEU A 1 330 ? 8.236 -0.963 -36.278 1.00 92.00 330 LEU A N 1
ATOM 2565 C CA . LEU A 1 330 ? 6.875 -1.509 -36.243 1.00 92.00 330 LEU A CA 1
ATOM 2566 C C . LEU A 1 330 ? 6.827 -2.948 -35.716 1.00 92.00 330 LEU A C 1
ATOM 2568 O O . LEU A 1 330 ? 5.864 -3.333 -35.062 1.00 92.00 330 LEU A O 1
ATOM 2572 N N . GLY A 1 331 ? 7.854 -3.750 -35.995 1.00 91.38 331 GLY A N 1
ATOM 2573 C CA . GLY A 1 331 ? 7.887 -5.173 -35.671 1.00 91.38 331 GLY A CA 1
ATOM 2574 C C . GLY A 1 331 ? 8.342 -5.477 -34.248 1.00 91.38 331 GLY A C 1
ATOM 2575 O O . GLY A 1 331 ? 7.795 -6.390 -33.640 1.00 91.38 331 GLY A O 1
ATOM 2576 N N . LEU A 1 332 ? 9.291 -4.723 -33.683 1.00 90.38 332 LEU A N 1
ATOM 2577 C CA . LEU A 1 332 ? 9.780 -4.980 -32.322 1.00 90.38 332 LEU A CA 1
ATOM 2578 C C . LEU A 1 332 ? 8.706 -4.809 -31.237 1.00 90.38 332 LEU A C 1
ATOM 2580 O O . LEU A 1 332 ? 8.669 -5.669 -30.361 1.00 90.38 332 LEU A O 1
ATOM 2584 N N . PRO A 1 333 ? 7.794 -3.812 -31.283 1.00 88.69 333 PRO A N 1
ATOM 2585 C CA . PRO A 1 333 ? 6.684 -3.730 -30.329 1.00 88.69 333 PRO A CA 1
ATOM 2586 C C . PRO A 1 333 ? 5.701 -4.898 -30.453 1.00 88.69 333 PRO A C 1
ATOM 2588 O O . PRO A 1 333 ? 5.221 -5.410 -29.446 1.00 88.69 333 PRO A O 1
ATOM 2591 N N . LEU A 1 334 ? 5.423 -5.358 -31.678 1.00 87.94 334 LEU A N 1
ATOM 2592 C CA . LEU A 1 334 ? 4.562 -6.524 -31.910 1.00 87.94 334 LEU A CA 1
ATOM 2593 C C . LEU A 1 334 ? 5.220 -7.806 -31.390 1.00 87.94 334 LEU A C 1
ATOM 2595 O O . LEU A 1 334 ? 4.578 -8.600 -30.706 1.00 87.94 334 LEU A O 1
ATOM 2599 N N . LEU A 1 335 ? 6.515 -7.976 -31.666 1.00 86.50 335 LEU A N 1
ATOM 2600 C CA . LEU A 1 335 ? 7.319 -9.063 -31.120 1.00 86.50 335 LEU A CA 1
ATOM 2601 C C . LEU A 1 335 ? 7.367 -8.988 -29.592 1.00 86.50 335 LEU A C 1
ATOM 2603 O O . LEU A 1 335 ? 7.237 -10.012 -28.937 1.00 86.50 335 LEU A O 1
ATOM 2607 N N . GLN A 1 336 ? 7.504 -7.787 -29.028 1.00 86.31 336 GLN A N 1
ATOM 2608 C CA . GLN A 1 336 ? 7.510 -7.559 -27.588 1.00 86.31 336 GLN A CA 1
ATOM 2609 C C . GLN A 1 336 ? 6.195 -8.010 -26.956 1.00 86.31 336 GLN A C 1
ATOM 2611 O O . GLN A 1 336 ? 6.228 -8.747 -25.977 1.00 86.31 336 GLN A O 1
ATOM 2616 N N . MET A 1 337 ? 5.052 -7.633 -27.539 1.00 82.00 337 MET A N 1
ATOM 2617 C CA . MET A 1 337 ? 3.752 -8.129 -27.083 1.00 82.00 337 MET A CA 1
ATOM 2618 C C . MET A 1 337 ? 3.690 -9.658 -27.163 1.00 82.00 337 MET A C 1
ATOM 2620 O O . MET A 1 337 ? 3.353 -10.297 -26.174 1.00 82.00 337 MET A O 1
ATOM 2624 N N . GLY A 1 338 ? 4.092 -10.259 -28.287 1.00 81.19 338 GLY A N 1
ATOM 2625 C CA . GLY A 1 338 ? 4.117 -11.718 -28.435 1.00 81.19 338 GLY A CA 1
ATOM 2626 C C . GLY A 1 338 ? 4.993 -12.422 -27.392 1.00 81.19 338 GLY A C 1
ATOM 2627 O O . GLY A 1 338 ? 4.558 -13.393 -26.782 1.00 81.19 338 GLY A O 1
ATOM 2628 N N . VAL A 1 339 ? 6.199 -11.911 -27.135 1.00 79.06 339 VAL A N 1
ATOM 2629 C CA . VAL A 1 339 ? 7.129 -12.458 -26.131 1.00 79.06 339 VAL A CA 1
ATOM 2630 C C . VAL A 1 339 ? 6.586 -12.287 -24.714 1.00 79.06 339 VAL A C 1
ATOM 2632 O O . VAL A 1 339 ? 6.726 -13.198 -23.907 1.00 79.06 339 VAL A O 1
ATOM 2635 N N . MET A 1 340 ? 5.942 -11.161 -24.400 1.00 78.44 340 MET A N 1
ATOM 2636 C CA . MET A 1 340 ? 5.344 -10.950 -23.078 1.00 78.44 340 MET A CA 1
ATOM 2637 C C . MET A 1 340 ? 4.155 -11.880 -22.831 1.00 78.44 340 MET A C 1
ATOM 2639 O O . MET A 1 340 ? 4.061 -12.431 -21.744 1.00 78.44 340 MET A O 1
ATOM 2643 N N . PHE A 1 341 ? 3.292 -12.107 -23.827 1.00 76.31 341 PHE A N 1
ATOM 2644 C CA . PHE A 1 341 ? 2.134 -12.996 -23.676 1.00 76.31 341 PHE A CA 1
ATOM 2645 C C . PHE A 1 341 ? 2.479 -14.491 -23.724 1.00 76.31 341 PHE A C 1
ATOM 2647 O O . PHE A 1 341 ? 1.737 -15.292 -23.165 1.00 76.31 341 PHE A O 1
ATOM 2654 N N . LEU A 1 342 ? 3.561 -14.885 -24.406 1.00 77.50 342 LEU A N 1
ATOM 2655 C CA . LEU A 1 342 ? 3.902 -16.301 -24.622 1.00 77.50 342 LEU A CA 1
ATOM 2656 C C . LEU A 1 342 ? 5.125 -16.780 -23.830 1.00 77.50 342 LEU A C 1
ATOM 2658 O O . LEU A 1 342 ? 5.308 -17.984 -23.679 1.00 77.50 342 LEU A O 1
ATOM 2662 N N . GLY A 1 343 ? 5.993 -15.871 -23.380 1.00 69.69 343 GLY A N 1
ATOM 2663 C CA . GLY A 1 343 ? 7.313 -16.207 -22.837 1.00 69.69 343 GLY A CA 1
ATOM 2664 C C . GLY A 1 343 ? 7.523 -15.884 -21.359 1.00 69.69 343 GLY A C 1
ATOM 2665 O O . GLY A 1 343 ? 8.524 -16.323 -20.794 1.00 69.69 343 GLY A O 1
ATOM 2666 N N . HIS A 1 344 ? 6.624 -15.126 -20.724 1.00 74.06 344 HIS A N 1
ATOM 2667 C CA . HIS A 1 344 ? 6.763 -14.708 -19.329 1.00 74.06 344 HIS A CA 1
ATOM 2668 C C . HIS A 1 344 ? 5.434 -14.826 -18.579 1.00 74.06 344 HIS A C 1
ATOM 2670 O O . HIS A 1 344 ? 4.387 -14.479 -19.114 1.00 74.06 344 HIS A O 1
ATOM 2676 N N . ALA A 1 345 ? 5.485 -15.300 -17.331 1.00 72.81 345 ALA A N 1
ATOM 2677 C CA . ALA A 1 345 ? 4.304 -15.401 -16.473 1.00 72.81 345 ALA A CA 1
ATOM 2678 C C . ALA A 1 345 ? 3.844 -14.030 -15.939 1.00 72.81 345 ALA A C 1
ATOM 2680 O O . ALA A 1 345 ? 2.660 -13.847 -15.670 1.00 72.81 345 ALA A O 1
ATOM 2681 N N . THR A 1 346 ? 4.770 -13.071 -15.807 1.00 81.50 346 THR A N 1
ATOM 2682 C CA . THR A 1 346 ? 4.542 -11.736 -15.228 1.00 81.50 346 THR A CA 1
ATOM 2683 C C . THR A 1 346 ? 5.346 -10.642 -15.931 1.00 81.50 346 THR A C 1
ATOM 2685 O O . THR A 1 346 ? 6.243 -10.919 -16.733 1.00 81.50 346 THR A O 1
ATOM 2688 N N . LEU A 1 347 ? 5.017 -9.375 -15.645 1.00 78.62 347 LEU A N 1
ATOM 2689 C CA . LEU A 1 347 ? 5.681 -8.208 -16.248 1.00 78.62 347 LEU A CA 1
ATOM 2690 C C . LEU A 1 347 ? 7.080 -7.940 -15.669 1.00 78.62 347 LEU A C 1
ATOM 2692 O O . LEU A 1 347 ? 7.955 -7.473 -16.399 1.00 78.62 347 LEU A O 1
ATOM 2696 N N . SER A 1 348 ? 7.279 -8.226 -14.382 1.00 84.38 348 SER A N 1
ATOM 2697 C CA . SER A 1 348 ? 8.528 -8.076 -13.622 1.00 84.38 348 SER A CA 1
ATOM 2698 C C . SER A 1 348 ? 9.055 -9.440 -13.163 1.00 84.38 348 SER A C 1
ATOM 2700 O O . SER A 1 348 ? 8.271 -10.382 -13.026 1.00 84.38 348 SER A O 1
ATOM 2702 N N . SER A 1 349 ? 10.367 -9.556 -12.912 1.00 78.94 349 SER A N 1
ATOM 2703 C CA . SER A 1 349 ? 10.981 -10.789 -12.383 1.00 78.94 349 SER A CA 1
ATOM 2704 C C . SER A 1 349 ? 10.798 -10.990 -10.875 1.00 78.94 349 SER A C 1
ATOM 2706 O O . SER A 1 349 ? 11.095 -12.070 -10.384 1.00 78.94 349 SER A O 1
ATOM 2708 N N . GLY A 1 350 ? 10.312 -9.982 -10.140 1.00 81.81 350 GLY A N 1
ATOM 2709 C CA . GLY A 1 350 ? 10.130 -10.033 -8.679 1.00 81.81 350 GLY A CA 1
ATOM 2710 C C . GLY A 1 350 ? 11.398 -9.727 -7.870 1.00 81.81 350 GLY A C 1
ATOM 2711 O O . GLY A 1 350 ? 11.290 -9.120 -6.811 1.00 81.81 350 GLY A O 1
ATOM 2712 N N . ASP A 1 351 ? 12.589 -10.020 -8.409 1.00 82.62 351 ASP A N 1
ATOM 2713 C CA . ASP A 1 351 ? 13.883 -9.843 -7.718 1.00 82.62 351 ASP A CA 1
ATOM 2714 C C . ASP A 1 351 ? 14.075 -8.444 -7.115 1.00 82.62 351 ASP A C 1
ATOM 2716 O O . ASP A 1 351 ? 14.537 -8.302 -5.984 1.00 82.62 351 ASP A O 1
ATOM 2720 N N . GLY A 1 352 ? 13.709 -7.408 -7.875 1.00 85.19 352 GLY A N 1
ATOM 2721 C CA . GLY A 1 352 ? 13.834 -6.016 -7.448 1.00 85.19 352 GLY A CA 1
ATOM 2722 C C . GLY A 1 352 ? 12.973 -5.691 -6.230 1.00 85.19 352 GLY A C 1
ATOM 2723 O O . GLY A 1 352 ? 13.414 -5.026 -5.300 1.00 85.19 352 GLY A O 1
ATOM 2724 N N . MET A 1 353 ? 11.760 -6.241 -6.186 1.00 87.31 353 MET A N 1
ATOM 2725 C CA . MET A 1 353 ? 10.860 -6.083 -5.049 1.00 87.31 353 MET A CA 1
ATOM 2726 C C . MET A 1 353 ? 11.396 -6.806 -3.807 1.00 87.31 353 MET A C 1
ATOM 2728 O O . MET A 1 353 ? 11.396 -6.237 -2.719 1.00 87.31 353 MET A O 1
ATOM 2732 N N . THR A 1 354 ? 11.917 -8.025 -3.967 1.00 88.69 354 THR A N 1
ATOM 2733 C CA . THR A 1 354 ? 12.571 -8.785 -2.890 1.00 88.69 354 THR A CA 1
ATOM 2734 C C . THR A 1 354 ? 13.756 -8.020 -2.292 1.00 88.69 354 THR A C 1
ATOM 2736 O O . THR A 1 354 ? 13.893 -7.947 -1.071 1.00 88.69 354 THR A O 1
ATOM 2739 N N . GLN A 1 355 ? 14.599 -7.425 -3.143 1.00 87.44 355 GLN A N 1
ATOM 2740 C CA . GLN A 1 355 ? 15.752 -6.627 -2.719 1.00 87.44 355 GLN A CA 1
ATOM 2741 C C . GLN A 1 355 ? 15.334 -5.366 -1.957 1.00 87.44 355 GLN A C 1
ATOM 2743 O O . GLN A 1 355 ? 15.870 -5.122 -0.876 1.00 87.44 355 GLN A O 1
ATOM 2748 N N . GLU A 1 356 ? 14.358 -4.611 -2.468 1.00 88.00 356 GLU A N 1
ATOM 2749 C CA . GLU A 1 356 ? 13.905 -3.380 -1.813 1.00 88.00 356 GLU A CA 1
ATOM 2750 C C . GLU A 1 356 ? 13.171 -3.646 -0.492 1.00 88.00 356 GLU A C 1
ATOM 2752 O O . GLU A 1 356 ? 13.374 -2.905 0.467 1.00 88.00 356 GLU A O 1
ATOM 2757 N N . ILE A 1 357 ? 12.394 -4.734 -0.379 1.00 90.25 357 ILE A N 1
ATOM 2758 C CA . ILE A 1 357 ? 11.798 -5.129 0.910 1.00 90.25 357 ILE A CA 1
ATOM 2759 C C . ILE A 1 357 ? 12.891 -5.480 1.922 1.00 90.25 357 ILE A C 1
ATOM 2761 O O . ILE A 1 357 ? 12.865 -4.965 3.039 1.00 90.25 357 ILE A O 1
ATOM 2765 N N . TYR A 1 358 ? 13.881 -6.297 1.550 1.00 89.81 358 TYR A N 1
ATOM 2766 C CA . TYR A 1 358 ? 14.986 -6.610 2.460 1.00 89.81 358 TYR A CA 1
ATOM 2767 C C . TYR A 1 358 ? 15.735 -5.345 2.898 1.00 89.81 358 TYR A C 1
ATOM 2769 O O . TYR A 1 358 ? 15.944 -5.128 4.092 1.00 89.81 358 TYR A O 1
ATOM 2777 N N . LYS A 1 359 ? 16.120 -4.495 1.939 1.00 87.81 359 LYS A N 1
ATOM 2778 C CA . LYS A 1 359 ? 16.836 -3.240 2.190 1.00 87.81 359 LYS A CA 1
ATOM 2779 C C . LYS A 1 359 ? 16.038 -2.343 3.135 1.00 87.81 359 LYS A C 1
ATOM 2781 O O . LYS A 1 359 ? 16.572 -1.945 4.167 1.00 87.81 359 LYS A O 1
ATOM 2786 N N . GLY A 1 360 ? 14.752 -2.134 2.856 1.00 89.62 360 GLY A N 1
ATOM 2787 C CA . GLY A 1 360 ? 13.865 -1.341 3.700 1.00 89.62 360 GLY A CA 1
ATOM 2788 C C . GLY A 1 360 ? 13.770 -1.872 5.131 1.00 89.62 360 GLY A C 1
ATOM 2789 O O . GLY A 1 360 ? 14.064 -1.142 6.074 1.00 89.62 360 GLY A O 1
ATOM 2790 N N . PHE A 1 361 ? 13.433 -3.152 5.319 1.00 91.12 361 PHE A N 1
ATOM 2791 C CA . PHE A 1 361 ? 13.283 -3.731 6.661 1.00 91.12 361 PHE A CA 1
ATOM 2792 C C . PHE A 1 361 ? 14.603 -3.847 7.431 1.00 91.12 361 PHE A C 1
ATOM 2794 O O . PHE A 1 361 ? 14.622 -3.616 8.640 1.00 91.12 361 PHE A O 1
ATOM 2801 N N . SER A 1 362 ? 15.719 -4.138 6.757 1.00 89.06 362 SER A N 1
ATOM 2802 C CA . SER A 1 362 ? 17.040 -4.132 7.401 1.00 89.06 362 SER A CA 1
ATOM 2803 C C . SER A 1 362 ? 17.422 -2.733 7.905 1.00 89.06 362 SER A C 1
ATOM 2805 O O . SER A 1 362 ? 17.957 -2.604 9.007 1.00 89.06 362 SER A O 1
ATOM 2807 N N . GLY A 1 363 ? 17.059 -1.679 7.161 1.00 85.44 363 GLY A N 1
ATOM 2808 C CA . GLY A 1 363 ? 17.233 -0.286 7.576 1.00 85.44 363 GLY A CA 1
ATOM 2809 C C . GLY A 1 363 ? 16.392 0.105 8.797 1.00 85.44 363 GLY A C 1
ATOM 2810 O O . GLY A 1 363 ? 16.834 0.917 9.611 1.00 85.44 363 GLY A O 1
ATOM 2811 N N . LEU A 1 364 ? 15.213 -0.504 8.979 1.00 86.81 364 LEU A N 1
ATOM 2812 C CA . LEU A 1 364 ? 14.353 -0.252 10.144 1.00 86.81 364 LEU A CA 1
ATOM 2813 C C . LEU A 1 364 ? 14.946 -0.802 11.450 1.00 86.81 364 LEU A C 1
ATOM 2815 O O . LEU A 1 364 ? 14.875 -0.130 12.482 1.00 86.81 364 LEU A O 1
ATOM 2819 N N . VAL A 1 365 ? 15.529 -2.004 11.408 1.00 81.94 365 VAL A N 1
ATOM 2820 C CA . VAL A 1 365 ? 16.030 -2.722 12.597 1.00 81.94 365 VAL A CA 1
ATOM 2821 C C . VAL A 1 365 ? 17.473 -2.335 12.953 1.00 81.94 365 VAL A C 1
ATOM 2823 O O . VAL A 1 365 ? 17.821 -2.294 14.131 1.00 81.94 365 VAL A O 1
ATOM 2826 N N . GLY A 1 366 ? 18.288 -1.962 11.961 1.00 69.19 366 GLY A N 1
ATOM 2827 C CA . GLY A 1 366 ? 19.712 -1.655 12.133 1.00 69.19 366 GLY A CA 1
ATOM 2828 C C . GLY A 1 366 ? 20.620 -2.897 12.134 1.00 69.19 366 GLY A C 1
ATOM 2829 O O . GLY A 1 366 ? 20.195 -3.994 12.476 1.00 69.19 366 GLY A O 1
ATOM 2830 N N . ASP A 1 367 ? 21.878 -2.700 11.717 1.00 53.75 367 ASP A N 1
ATOM 2831 C CA . ASP A 1 367 ? 23.037 -3.614 11.825 1.00 53.75 367 ASP A CA 1
ATOM 2832 C C . ASP A 1 367 ? 22.852 -5.088 11.398 1.00 53.75 367 ASP A C 1
ATOM 2834 O O . ASP A 1 367 ? 23.469 -6.003 11.945 1.00 53.75 367 ASP A O 1
ATOM 2838 N N . VAL A 1 368 ? 22.084 -5.335 10.333 1.00 55.44 368 VAL A N 1
ATOM 2839 C CA . VAL A 1 368 ? 22.318 -6.532 9.509 1.00 55.44 368 VAL A CA 1
ATOM 2840 C C . VAL A 1 368 ? 23.391 -6.168 8.479 1.00 55.44 368 VAL A C 1
ATOM 2842 O O . VAL A 1 368 ? 23.188 -5.191 7.753 1.00 55.44 368 VAL A O 1
ATOM 2845 N N . PRO A 1 369 ? 24.526 -6.896 8.388 1.00 52.59 369 PRO A N 1
ATOM 2846 C CA . PRO A 1 369 ? 25.580 -6.601 7.424 1.00 52.59 369 PRO A CA 1
ATOM 2847 C C . PRO A 1 369 ? 24.992 -6.380 6.030 1.00 52.59 369 PRO A C 1
ATOM 2849 O O . PRO A 1 369 ? 24.344 -7.265 5.463 1.00 52.59 369 PRO A O 1
ATOM 2852 N N . SER A 1 370 ? 25.220 -5.188 5.476 1.00 50.44 370 SER A N 1
ATOM 2853 C CA . SER A 1 370 ? 24.747 -4.762 4.155 1.00 50.44 370 SER A CA 1
ATOM 2854 C C . SER A 1 370 ? 25.520 -5.427 3.014 1.00 50.44 370 SER A C 1
ATOM 2856 O O . SER A 1 370 ? 25.723 -4.841 1.949 1.00 50.44 370 SER A O 1
ATOM 2858 N N . ASP A 1 371 ? 25.951 -6.676 3.206 1.00 55.84 371 ASP A N 1
ATOM 2859 C CA . ASP A 1 371 ? 26.428 -7.495 2.107 1.00 55.84 371 ASP A CA 1
ATOM 2860 C C . ASP A 1 371 ? 25.345 -7.485 1.031 1.00 55.84 371 ASP A C 1
ATOM 2862 O O . ASP A 1 371 ? 24.164 -7.704 1.329 1.00 55.84 371 ASP A O 1
ATOM 2866 N N . ALA A 1 372 ? 25.733 -7.231 -0.219 1.00 59.31 372 ALA A N 1
ATOM 2867 C CA . ALA A 1 372 ? 24.783 -7.101 -1.313 1.00 59.31 372 ALA A CA 1
ATOM 2868 C C . ALA A 1 372 ? 23.814 -8.298 -1.326 1.00 59.31 372 ALA A C 1
ATOM 2870 O O . ALA A 1 372 ? 24.225 -9.467 -1.300 1.00 59.31 372 ALA A O 1
ATOM 2871 N N . VAL A 1 373 ? 22.509 -8.018 -1.320 1.00 64.19 373 VAL A N 1
ATOM 2872 C CA . VAL A 1 373 ? 21.506 -9.042 -1.609 1.00 64.19 373 VAL A CA 1
ATOM 2873 C C . VAL A 1 373 ? 21.671 -9.417 -3.070 1.00 64.19 373 VAL A C 1
ATOM 2875 O O . VAL A 1 373 ? 21.419 -8.627 -3.978 1.00 64.19 373 VAL A O 1
ATOM 2878 N N . THR A 1 374 ? 22.117 -10.639 -3.302 1.00 65.88 374 THR A N 1
ATOM 2879 C CA . THR A 1 374 ? 22.150 -11.241 -4.629 1.00 65.88 374 THR A CA 1
ATOM 2880 C C . THR A 1 374 ? 20.885 -12.065 -4.823 1.00 65.88 374 THR A C 1
ATOM 2882 O O . THR A 1 374 ? 20.293 -12.544 -3.859 1.00 65.88 374 THR A O 1
ATOM 2885 N N . VAL A 1 375 ? 20.503 -12.309 -6.075 1.00 64.69 375 VAL A N 1
ATOM 2886 C CA . VAL A 1 375 ? 19.370 -13.195 -6.402 1.00 64.69 375 VAL A CA 1
ATOM 2887 C C . VAL A 1 375 ? 19.519 -14.584 -5.752 1.00 64.69 375 VAL A C 1
ATOM 2889 O O . VAL A 1 375 ? 18.530 -15.212 -5.406 1.00 64.69 375 VAL A O 1
ATOM 2892 N N . GLY A 1 376 ? 20.752 -15.061 -5.535 1.00 66.88 376 GLY A N 1
ATOM 2893 C CA . GLY A 1 376 ? 21.012 -16.381 -4.954 1.00 66.88 376 GLY A CA 1
ATOM 2894 C C . GLY A 1 376 ? 20.913 -16.474 -3.427 1.00 66.88 376 GLY A C 1
ATOM 2895 O O . GLY A 1 376 ? 20.883 -17.586 -2.915 1.00 66.88 376 GLY A O 1
ATOM 2896 N N . ASN A 1 377 ? 20.885 -15.355 -2.692 1.00 78.88 377 ASN A N 1
ATOM 2897 C CA . ASN A 1 377 ? 20.818 -15.355 -1.220 1.00 78.88 377 ASN A CA 1
ATOM 2898 C C . ASN A 1 377 ? 19.668 -14.512 -0.646 1.00 78.88 377 ASN A C 1
ATOM 2900 O O . ASN A 1 377 ? 19.576 -14.381 0.572 1.00 78.88 377 ASN A O 1
ATOM 2904 N N . SER A 1 378 ? 18.808 -13.944 -1.493 1.00 75.25 378 SER A N 1
ATOM 2905 C CA . SER A 1 378 ? 17.725 -13.045 -1.085 1.00 75.25 378 SER A CA 1
ATOM 2906 C C . SER A 1 378 ? 16.697 -13.712 -0.173 1.00 75.25 378 SER A C 1
ATOM 2908 O O . SER A 1 378 ? 16.361 -13.142 0.860 1.00 75.25 378 SER A O 1
ATOM 2910 N N . VAL A 1 379 ? 16.262 -14.929 -0.505 1.00 79.38 379 VAL A N 1
ATOM 2911 C CA . VAL A 1 379 ? 15.286 -15.699 0.290 1.00 79.38 379 VAL A CA 1
ATOM 2912 C C . VAL A 1 379 ? 15.835 -16.003 1.684 1.00 79.38 379 VAL A C 1
ATOM 2914 O O . VAL A 1 379 ? 15.240 -15.598 2.674 1.00 79.38 379 VAL A O 1
ATOM 2917 N N . MET A 1 380 ? 17.030 -16.596 1.764 1.00 85.06 380 MET A N 1
ATOM 2918 C CA . MET A 1 380 ? 17.692 -16.910 3.038 1.00 85.06 380 MET A CA 1
ATOM 2919 C C . MET A 1 380 ? 17.881 -15.662 3.916 1.00 85.06 380 MET A C 1
ATOM 2921 O O . MET A 1 380 ? 17.685 -15.704 5.125 1.00 85.06 380 MET A O 1
ATOM 2925 N N . LYS A 1 381 ? 18.266 -14.531 3.314 1.00 86.00 381 LYS A N 1
ATOM 2926 C CA . LYS A 1 381 ? 18.442 -13.266 4.038 1.00 86.00 381 LYS A CA 1
ATOM 2927 C C . LYS A 1 381 ? 17.121 -12.704 4.570 1.00 86.00 381 LYS A C 1
ATOM 2929 O O . LYS A 1 381 ? 17.098 -12.147 5.665 1.00 86.00 381 LYS A O 1
ATOM 2934 N N . LEU A 1 382 ? 16.030 -12.845 3.817 1.00 89.00 382 LEU A N 1
ATOM 2935 C CA . LEU A 1 382 ? 14.692 -12.460 4.270 1.00 89.00 382 LEU A CA 1
ATOM 2936 C C . LEU A 1 382 ? 14.191 -13.352 5.400 1.00 89.00 382 LEU A C 1
ATOM 2938 O O . LEU A 1 382 ? 13.610 -12.834 6.349 1.00 89.00 382 LEU A O 1
ATOM 2942 N N . GLU A 1 383 ? 14.449 -14.655 5.322 1.00 91.19 383 GLU A N 1
ATOM 2943 C CA . GLU A 1 383 ? 14.114 -15.613 6.377 1.00 91.19 383 GLU A CA 1
ATOM 2944 C C . GLU A 1 383 ? 14.851 -15.278 7.677 1.00 91.19 383 GLU A C 1
ATOM 2946 O O . GLU A 1 383 ? 14.218 -15.086 8.711 1.00 91.19 383 GLU A O 1
ATOM 2951 N N . GLN A 1 384 ? 16.166 -15.048 7.607 1.00 90.12 384 GLN A N 1
ATOM 2952 C CA . GLN A 1 384 ? 16.971 -14.626 8.761 1.00 90.12 384 GLN A CA 1
ATOM 2953 C C . GLN A 1 384 ? 16.484 -13.305 9.371 1.00 90.12 384 GLN A C 1
ATOM 2955 O O . GLN A 1 384 ? 16.411 -13.160 10.590 1.00 90.12 384 GLN A O 1
ATOM 2960 N N . LEU A 1 385 ? 16.145 -12.317 8.537 1.00 90.88 385 LEU A N 1
ATOM 2961 C CA . LEU A 1 385 ? 15.611 -11.045 9.022 1.00 90.88 385 LEU A CA 1
ATOM 2962 C C . LEU A 1 385 ? 14.227 -11.221 9.669 1.00 90.88 385 LEU A C 1
ATOM 2964 O O . LEU A 1 385 ? 13.956 -10.603 10.695 1.00 90.88 385 LEU A O 1
ATOM 2968 N N . SER A 1 386 ? 13.380 -12.084 9.106 1.00 93.56 386 SER A N 1
ATOM 2969 C CA . SER A 1 386 ? 12.057 -12.423 9.648 1.00 93.56 386 SER A CA 1
ATOM 2970 C C . SER A 1 386 ? 12.161 -13.096 11.018 1.00 93.56 386 SER A C 1
ATOM 2972 O O . SER A 1 386 ? 11.522 -12.652 11.975 1.00 93.56 386 SER A O 1
ATOM 2974 N N . GLU A 1 387 ? 13.041 -14.094 11.147 1.00 91.31 387 GLU A N 1
ATOM 2975 C CA . GLU A 1 387 ? 13.336 -14.750 12.422 1.00 91.31 387 GLU A CA 1
ATOM 2976 C C . GLU A 1 387 ? 13.843 -13.750 13.459 1.00 91.31 387 GLU A C 1
ATOM 2978 O O . GLU A 1 387 ? 13.392 -13.768 14.603 1.00 91.31 387 GLU A O 1
ATOM 2983 N N . ASN A 1 388 ? 14.745 -12.843 13.076 1.00 89.44 388 ASN A N 1
ATOM 2984 C CA . ASN A 1 388 ? 15.265 -11.814 13.977 1.00 89.44 388 ASN A CA 1
ATOM 2985 C C . ASN A 1 388 ? 14.163 -10.861 14.460 1.00 89.44 388 ASN A C 1
ATOM 2987 O O . ASN A 1 388 ? 14.106 -10.559 15.651 1.00 89.44 388 ASN A O 1
ATOM 2991 N N . LEU A 1 389 ? 13.264 -10.422 13.571 1.00 90.56 389 LEU A N 1
ATOM 2992 C CA . LEU A 1 389 ? 12.140 -9.545 13.920 1.00 90.56 389 LEU A CA 1
ATOM 2993 C C . LEU A 1 389 ? 11.241 -10.165 14.999 1.00 90.56 389 LEU A C 1
ATOM 2995 O O . LEU A 1 389 ? 10.861 -9.489 15.961 1.00 90.56 389 LEU A O 1
ATOM 2999 N N . ILE A 1 390 ? 10.920 -11.451 14.851 1.00 89.75 390 ILE A N 1
ATOM 3000 C CA . ILE A 1 390 ? 10.034 -12.161 15.776 1.00 89.75 390 ILE A CA 1
ATOM 3001 C C . ILE A 1 390 ? 10.775 -12.581 17.052 1.00 89.75 390 ILE A C 1
ATOM 3003 O O . ILE A 1 390 ? 10.300 -12.303 18.151 1.00 89.75 390 ILE A O 1
ATOM 3007 N N . SER A 1 391 ? 11.954 -13.198 16.937 1.00 86.38 391 SER A N 1
ATOM 3008 C CA . SER A 1 391 ? 12.708 -13.738 18.083 1.00 86.38 391 SER A CA 1
ATOM 3009 C C . SER A 1 391 ? 13.233 -12.661 19.036 1.00 86.38 391 SER A C 1
ATOM 3011 O O . SER A 1 391 ? 13.285 -12.887 20.243 1.00 86.38 391 SER A O 1
ATOM 3013 N N . GLN A 1 392 ? 13.565 -11.467 18.533 1.00 87.00 392 GLN A N 1
ATOM 3014 C CA . GLN A 1 392 ? 13.943 -10.321 19.370 1.00 87.00 392 GLN A CA 1
ATOM 3015 C C . GLN A 1 392 ? 12.726 -9.621 20.001 1.00 87.00 392 GLN A C 1
ATOM 3017 O O . GLN A 1 392 ? 12.878 -8.633 20.723 1.00 87.00 392 GLN A O 1
ATOM 3022 N N . GLY A 1 393 ? 11.511 -10.111 19.729 1.00 88.81 393 GLY A N 1
ATOM 3023 C CA . GLY A 1 393 ? 10.269 -9.547 20.239 1.00 88.81 393 GLY A CA 1
ATOM 3024 C C . GLY A 1 393 ? 10.059 -8.107 19.784 1.00 88.81 393 GLY A C 1
ATOM 3025 O O . GLY A 1 393 ? 9.577 -7.294 20.573 1.00 88.81 393 GLY A O 1
ATOM 3026 N N . LEU A 1 394 ? 10.477 -7.759 18.559 1.00 91.75 394 LEU A N 1
ATOM 3027 C CA . LEU A 1 394 ? 10.321 -6.400 18.035 1.00 91.75 394 LEU A CA 1
ATOM 3028 C C . LEU A 1 394 ? 8.863 -6.094 17.692 1.00 91.75 394 LEU A C 1
ATOM 3030 O O . LEU A 1 394 ? 8.456 -4.946 17.802 1.00 91.75 394 LEU A O 1
ATOM 3034 N N . VAL A 1 395 ? 8.070 -7.106 17.334 1.00 93.44 395 VAL A N 1
ATOM 3035 C CA . VAL A 1 395 ? 6.617 -6.982 17.161 1.00 93.44 395 VAL A CA 1
ATOM 3036 C C . VAL A 1 395 ? 5.955 -6.895 18.541 1.00 93.44 395 VAL A C 1
ATOM 3038 O O . VAL A 1 395 ? 5.983 -7.851 19.312 1.00 93.44 395 VAL A O 1
ATOM 3041 N N . LYS A 1 396 ? 5.386 -5.730 18.868 1.00 95.06 396 LYS A N 1
ATOM 3042 C CA . LYS A 1 396 ? 4.796 -5.407 20.183 1.00 95.06 396 LYS A CA 1
ATOM 3043 C C . LYS A 1 396 ? 3.270 -5.393 20.197 1.00 95.06 396 LYS A C 1
ATOM 3045 O O . LYS A 1 396 ? 2.677 -5.429 21.271 1.00 95.06 396 LYS A O 1
ATOM 3050 N N . ARG A 1 397 ? 2.639 -5.317 19.026 1.00 95.88 397 ARG A N 1
ATOM 3051 C CA . ARG A 1 397 ? 1.179 -5.302 18.855 1.00 95.88 397 ARG A CA 1
ATOM 3052 C C . ARG A 1 397 ? 0.739 -6.530 18.089 1.00 95.88 397 ARG A C 1
ATOM 3054 O O . ARG A 1 397 ? 1.514 -7.068 17.297 1.00 95.88 397 ARG A O 1
ATOM 3061 N N . ASP A 1 398 ? -0.510 -6.933 18.280 1.00 97.19 398 ASP A N 1
ATOM 3062 C CA . ASP A 1 398 ? -1.063 -8.015 17.478 1.00 97.19 398 ASP A CA 1
ATOM 3063 C C . ASP A 1 398 ? -1.051 -7.608 16.006 1.00 97.19 398 ASP A C 1
ATOM 3065 O O . ASP A 1 398 ? -1.387 -6.474 15.654 1.00 97.19 398 ASP A O 1
ATOM 3069 N N . LEU A 1 399 ? -0.637 -8.531 15.146 1.00 97.88 399 LEU A N 1
ATOM 3070 C CA . LEU A 1 399 ? -0.417 -8.270 13.731 1.00 97.88 399 LEU A CA 1
ATOM 3071 C C . LEU A 1 399 ? -1.189 -9.278 12.892 1.00 97.88 399 LEU A C 1
ATOM 3073 O O . LEU A 1 399 ? -1.105 -10.480 13.131 1.00 97.88 399 LEU A O 1
ATOM 3077 N N . VAL A 1 400 ? -1.886 -8.795 11.866 1.00 98.00 400 VAL A N 1
ATOM 3078 C CA . VAL A 1 400 ? -2.466 -9.636 10.815 1.00 98.00 400 VAL A CA 1
ATOM 3079 C C . VAL A 1 400 ? -2.051 -9.126 9.451 1.00 98.00 400 VAL A C 1
ATOM 3081 O O . VAL A 1 400 ? -2.249 -7.956 9.125 1.00 98.00 400 VAL A O 1
ATOM 3084 N N . LEU A 1 401 ? -1.551 -10.029 8.622 1.00 98.19 401 LEU A N 1
ATOM 3085 C CA . LEU A 1 401 ? -1.284 -9.800 7.214 1.00 98.19 401 LEU A CA 1
ATOM 3086 C C . LEU A 1 401 ? -2.251 -10.651 6.394 1.00 98.19 401 LEU A C 1
ATOM 3088 O O . LEU A 1 401 ? -2.395 -11.851 6.637 1.00 98.19 401 LEU A O 1
ATOM 3092 N N . THR A 1 402 ? -2.925 -10.048 5.420 1.00 97.19 402 THR A N 1
ATOM 3093 C CA . THR A 1 402 ? -3.836 -10.785 4.534 1.00 97.19 402 THR A CA 1
ATOM 3094 C C . THR A 1 402 ? -3.188 -11.014 3.179 1.00 97.19 402 THR A C 1
ATOM 3096 O O . THR A 1 402 ? -2.638 -10.076 2.600 1.00 97.19 402 THR A O 1
ATOM 3099 N N . ALA A 1 403 ? -3.277 -12.225 2.640 1.00 96.25 403 ALA A N 1
ATOM 3100 C CA . ALA A 1 403 ? -2.818 -12.533 1.287 1.00 96.25 403 ALA A CA 1
ATOM 3101 C C . ALA A 1 403 ? -3.779 -13.507 0.600 1.00 96.25 403 ALA A C 1
ATOM 3103 O O . ALA A 1 403 ? -4.540 -14.219 1.262 1.00 96.25 403 ALA A O 1
ATOM 3104 N N . THR A 1 404 ? -3.728 -13.545 -0.731 1.00 95.12 404 THR A N 1
ATOM 3105 C CA . THR A 1 404 ? -4.558 -14.456 -1.523 1.00 95.12 404 THR A CA 1
ATOM 3106 C C . THR A 1 404 ? -3.696 -15.578 -2.087 1.00 95.12 404 THR A C 1
ATOM 3108 O O . THR A 1 404 ? -2.747 -15.315 -2.817 1.00 95.12 404 THR A O 1
ATOM 3111 N N . ALA A 1 405 ? -4.027 -16.835 -1.798 1.00 94.25 405 ALA A N 1
ATOM 3112 C CA . ALA A 1 405 ? -3.403 -17.998 -2.415 1.00 94.25 405 ALA A CA 1
ATOM 3113 C C . ALA A 1 405 ? -4.057 -18.301 -3.775 1.00 94.25 405 ALA A C 1
ATOM 3115 O O . ALA A 1 405 ? -5.195 -18.793 -3.840 1.00 94.25 405 ALA A O 1
ATOM 3116 N N . ILE A 1 406 ? -3.331 -18.009 -4.859 1.00 91.69 406 ILE A N 1
ATOM 3117 C CA . ILE A 1 406 ? -3.787 -18.225 -6.242 1.00 91.69 406 ILE A CA 1
ATOM 3118 C C . ILE A 1 406 ? -3.606 -19.681 -6.689 1.00 91.69 406 ILE A C 1
ATOM 3120 O O . ILE A 1 406 ? -4.413 -20.194 -7.464 1.00 91.69 406 ILE A O 1
ATOM 3124 N N . ALA A 1 407 ? -2.600 -20.371 -6.149 1.00 91.19 407 ALA A N 1
ATOM 3125 C CA . ALA A 1 407 ? -2.391 -21.800 -6.333 1.00 91.19 407 ALA A CA 1
ATOM 3126 C C . ALA A 1 407 ? -1.946 -22.457 -5.021 1.00 91.19 407 ALA A C 1
ATOM 3128 O O . ALA A 1 407 ? -1.326 -21.831 -4.162 1.00 91.19 407 ALA A O 1
ATOM 3129 N N . LYS A 1 408 ? -2.313 -23.728 -4.852 1.00 92.38 408 LYS A N 1
ATOM 3130 C CA . LYS A 1 408 ? -2.050 -24.517 -3.644 1.00 92.38 408 LYS A CA 1
ATOM 3131 C C . LYS A 1 408 ? -2.054 -26.002 -3.968 1.00 92.38 408 LYS A C 1
ATOM 3133 O O . LYS A 1 408 ? -2.861 -26.450 -4.782 1.00 92.38 408 LYS A O 1
ATOM 3138 N N . ASN A 1 409 ? -1.177 -26.766 -3.322 1.00 91.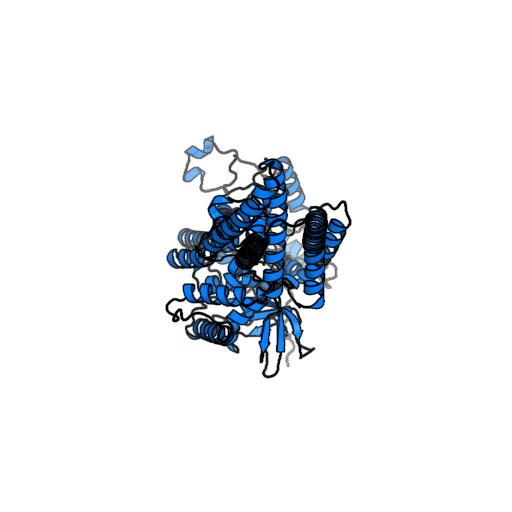88 409 ASN A N 1
ATOM 3139 C CA . ASN A 1 409 ? -1.143 -28.224 -3.485 1.00 91.88 409 ASN A CA 1
ATOM 3140 C C . ASN A 1 409 ? -2.244 -28.933 -2.674 1.00 91.88 409 ASN A C 1
ATOM 3142 O O . ASN A 1 409 ? -2.763 -29.965 -3.099 1.00 91.88 409 ASN A O 1
ATOM 3146 N N . ARG A 1 410 ? -2.648 -28.359 -1.536 1.00 87.94 410 ARG A N 1
ATOM 3147 C CA . ARG A 1 410 ? -3.721 -28.866 -0.681 1.00 87.94 410 ARG A CA 1
ATOM 3148 C C . ARG A 1 410 ? -5.028 -28.121 -0.957 1.00 87.94 410 ARG A C 1
ATOM 3150 O O . ARG A 1 410 ? -5.167 -26.943 -0.640 1.00 87.94 410 ARG A O 1
ATOM 3157 N N . SER A 1 411 ? -6.025 -28.823 -1.492 1.00 83.50 411 SER A N 1
ATOM 3158 C CA . SER A 1 411 ? -7.328 -28.237 -1.852 1.00 83.50 411 SER A CA 1
ATOM 3159 C C . SER A 1 411 ? -8.167 -27.773 -0.656 1.00 83.50 411 SER A C 1
ATOM 3161 O O . SER A 1 411 ? -9.029 -26.914 -0.824 1.00 83.50 411 SER A O 1
ATOM 3163 N N . SER A 1 412 ? -7.914 -28.305 0.545 1.00 86.12 412 SER A N 1
ATOM 3164 C CA . SER A 1 412 ? -8.632 -27.928 1.769 1.00 86.12 412 SER A CA 1
ATOM 3165 C C . SER A 1 412 ? -8.215 -26.570 2.342 1.00 86.12 412 SER A C 1
ATOM 3167 O O . SER A 1 412 ? -8.916 -26.052 3.209 1.00 86.12 412 SER A O 1
ATOM 3169 N N . LEU A 1 413 ? -7.079 -26.007 1.913 1.00 87.19 413 LEU A N 1
ATOM 3170 C CA . LEU A 1 413 ? -6.667 -24.669 2.336 1.00 87.19 413 LEU A CA 1
ATOM 3171 C C . LEU A 1 413 ? -7.548 -23.627 1.634 1.00 87.19 413 LEU A C 1
ATOM 3173 O O . LEU A 1 413 ? -7.717 -23.710 0.415 1.00 87.19 413 LEU A O 1
ATOM 3177 N N . PRO A 1 414 ? -8.110 -22.639 2.346 1.00 90.88 414 PRO A N 1
ATOM 3178 C CA . PRO A 1 414 ? -8.792 -21.506 1.724 1.00 90.88 414 PRO A CA 1
ATOM 3179 C C . PRO A 1 414 ? -7.863 -20.706 0.802 1.00 90.88 414 PRO A C 1
ATOM 3181 O O . PRO A 1 414 ? -6.649 -20.897 0.804 1.00 90.88 414 PRO A O 1
ATOM 3184 N N . SER A 1 415 ? -8.437 -19.866 -0.060 1.00 90.56 415 SER A N 1
ATOM 3185 C CA . SER A 1 415 ? -7.636 -18.954 -0.89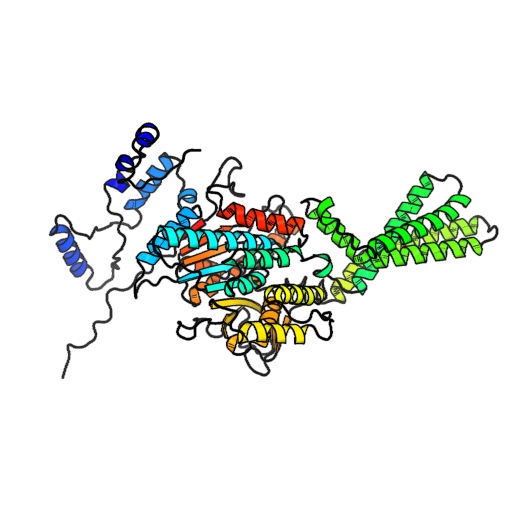2 1.00 90.56 415 SER A CA 1
ATOM 3186 C C . SER A 1 415 ? -7.432 -17.600 -0.224 1.00 90.56 415 SER A C 1
ATOM 3188 O O . SER A 1 415 ? -6.425 -16.961 -0.475 1.00 90.56 415 SER A O 1
ATOM 3190 N N . ASP A 1 416 ? -8.343 -17.173 0.639 1.00 92.75 416 ASP A N 1
ATOM 3191 C CA . ASP A 1 416 ? -8.212 -16.009 1.507 1.00 92.75 416 ASP A CA 1
ATOM 3192 C C . ASP A 1 416 ? -7.553 -16.422 2.831 1.00 92.75 416 ASP A C 1
ATOM 3194 O O . ASP A 1 416 ? -8.132 -17.171 3.620 1.00 92.75 416 ASP A O 1
ATOM 3198 N N . LEU A 1 417 ? -6.314 -15.979 3.057 1.00 95.56 417 LEU A N 1
ATOM 3199 C CA . LEU A 1 417 ? -5.512 -16.379 4.214 1.00 95.56 417 LEU A CA 1
ATOM 3200 C C . LEU A 1 417 ? -5.218 -15.185 5.129 1.00 95.56 417 LEU A C 1
ATOM 3202 O O . LEU A 1 417 ? -4.887 -14.089 4.665 1.00 95.56 417 LEU A O 1
ATOM 3206 N N . TYR A 1 418 ? -5.300 -15.431 6.438 1.00 97.25 418 TYR A N 1
ATOM 3207 C CA . TYR A 1 418 ? -4.946 -14.497 7.504 1.00 97.25 418 TYR A CA 1
ATOM 3208 C C . TYR A 1 418 ? -3.711 -15.009 8.235 1.00 97.25 418 TYR A C 1
ATOM 3210 O O . TYR A 1 418 ? -3.793 -15.944 9.031 1.00 97.25 418 TYR A O 1
ATOM 3218 N N . PHE A 1 419 ? -2.570 -14.385 7.981 1.00 97.31 419 PHE A N 1
ATOM 3219 C CA . PHE A 1 419 ? -1.334 -14.665 8.695 1.00 97.31 419 PHE A CA 1
ATOM 3220 C C . PHE A 1 419 ? -1.288 -13.781 9.929 1.00 97.31 419 PHE A C 1
ATOM 3222 O O . PHE A 1 419 ? -1.319 -12.559 9.797 1.00 97.31 419 PHE A O 1
ATOM 3229 N N . PHE A 1 420 ? -1.272 -14.366 11.121 1.00 96.62 420 PHE A N 1
ATOM 3230 C CA . PHE A 1 420 ? -1.418 -13.608 12.357 1.00 96.62 420 PHE A CA 1
ATOM 3231 C C . PHE A 1 420 ? -0.298 -13.883 13.351 1.00 96.62 420 PHE A C 1
ATOM 3233 O O . PHE A 1 420 ? 0.252 -14.977 13.393 1.00 96.62 420 PHE A O 1
ATOM 3240 N N . PHE A 1 421 ? 0.028 -12.877 14.154 1.00 95.19 421 PHE A N 1
ATOM 3241 C CA . PHE A 1 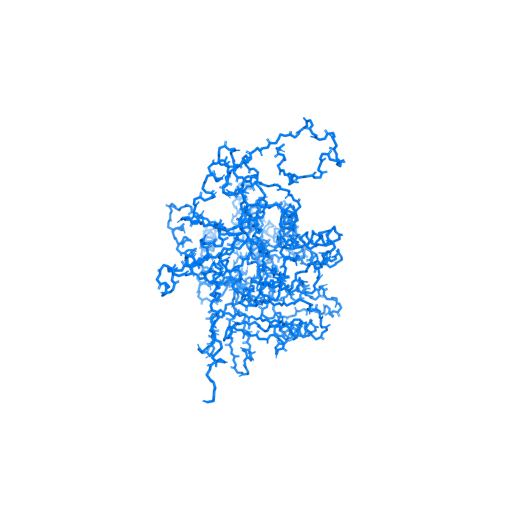421 ? 0.997 -12.951 15.238 1.00 95.19 421 PHE A CA 1
ATOM 3242 C C . PHE A 1 421 ? 0.402 -12.280 16.471 1.00 95.19 421 PHE A C 1
ATOM 3244 O O . PHE A 1 421 ? 0.083 -11.089 16.430 1.00 95.19 421 PHE A O 1
ATOM 3251 N N . ALA A 1 422 ? 0.215 -13.050 17.542 1.00 93.94 422 ALA A N 1
ATOM 3252 C CA . ALA A 1 422 ? -0.227 -12.524 18.827 1.00 93.94 422 ALA A CA 1
ATOM 3253 C C . ALA A 1 422 ? 0.992 -11.988 19.589 1.00 93.94 422 ALA A C 1
ATOM 3255 O O . ALA A 1 422 ? 1.927 -12.739 19.859 1.00 93.94 422 ALA A O 1
ATOM 3256 N N . ALA A 1 423 ? 1.001 -10.705 19.944 1.00 90.25 423 ALA A N 1
ATOM 3257 C CA . ALA A 1 423 ? 2.077 -10.128 20.750 1.00 90.25 423 ALA A CA 1
ATOM 3258 C C . ALA A 1 423 ? 1.969 -10.526 22.230 1.00 90.25 423 ALA A C 1
ATOM 3260 O O . ALA A 1 423 ? 2.965 -10.510 22.953 1.00 90.25 423 ALA A O 1
ATOM 3261 N N . ASN A 1 424 ? 0.768 -10.899 22.680 1.00 83.69 424 ASN A N 1
ATOM 3262 C CA . ASN A 1 424 ? 0.524 -11.425 24.016 1.00 83.69 424 ASN A CA 1
ATOM 3263 C C . ASN A 1 424 ? -0.334 -12.699 23.942 1.00 83.69 424 ASN A C 1
ATOM 3265 O O . ASN A 1 424 ? -1.502 -12.643 23.556 1.00 83.69 424 ASN A O 1
ATOM 3269 N N . GLU A 1 425 ? 0.239 -13.838 24.340 1.00 74.62 425 GLU A N 1
ATOM 3270 C CA . GLU A 1 425 ? -0.430 -15.148 24.318 1.00 74.62 425 GLU A CA 1
ATOM 3271 C C . GLU A 1 425 ? -1.625 -15.246 25.280 1.00 74.62 425 GLU A C 1
ATOM 3273 O O . GLU A 1 425 ? -2.522 -16.058 25.049 1.00 74.62 425 GLU A O 1
ATOM 3278 N N . ASP A 1 426 ? -1.690 -14.387 26.305 1.00 74.69 426 ASP A N 1
ATOM 3279 C CA . ASP A 1 426 ? -2.801 -14.348 27.264 1.00 74.69 426 ASP A CA 1
ATOM 3280 C C . ASP A 1 426 ? -4.079 -13.718 26.673 1.00 74.69 426 ASP A C 1
ATOM 3282 O O . ASP A 1 426 ? -5.151 -13.766 27.288 1.00 74.69 426 ASP A O 1
ATOM 3286 N N . GLN A 1 427 ? -3.998 -13.104 25.487 1.00 73.62 427 GLN A N 1
ATOM 3287 C CA . GLN A 1 427 ? -5.159 -12.525 24.814 1.00 73.62 427 GLN A CA 1
ATOM 3288 C C . GLN A 1 427 ? -5.990 -13.573 24.052 1.00 73.62 427 GLN A C 1
ATOM 3290 O O . GLN A 1 427 ? -5.476 -14.602 23.609 1.00 73.62 427 GLN A O 1
ATOM 3295 N N . PRO A 1 428 ? -7.297 -13.314 23.829 1.00 76.69 428 PRO A N 1
ATOM 3296 C CA . PRO A 1 428 ? -8.138 -14.199 23.036 1.00 76.69 428 PRO A CA 1
ATOM 3297 C C . PRO A 1 428 ? -7.573 -14.409 21.627 1.00 76.69 428 PRO A C 1
ATOM 3299 O O . PRO A 1 428 ? -7.374 -13.458 20.864 1.00 76.69 428 PRO A O 1
ATOM 3302 N N . GLN A 1 429 ? -7.372 -15.677 21.274 1.00 84.00 429 GLN A N 1
ATOM 3303 C CA . GLN A 1 429 ? -6.932 -16.086 19.944 1.00 84.00 429 GLN A CA 1
ATOM 3304 C C . GLN A 1 429 ? -7.970 -15.703 18.872 1.00 84.00 429 GLN A C 1
ATOM 3306 O O . GLN A 1 429 ? -9.182 -15.721 19.141 1.00 84.00 429 GLN A O 1
ATOM 3311 N N . PRO A 1 430 ? -7.529 -15.360 17.651 1.00 91.69 430 PRO A N 1
ATOM 3312 C CA . PRO A 1 430 ? -8.435 -14.941 16.596 1.00 91.69 430 PRO A CA 1
ATOM 3313 C C . PRO A 1 430 ? -9.317 -16.088 16.100 1.00 91.69 430 PRO A C 1
ATOM 3315 O O . PRO A 1 430 ? -8.913 -17.249 16.032 1.00 91.69 430 PRO A O 1
ATOM 3318 N N . ARG A 1 431 ? -10.534 -15.757 15.662 1.00 92.94 431 ARG A N 1
ATOM 3319 C CA . ARG A 1 431 ? -11.520 -16.734 15.169 1.00 92.94 431 ARG A CA 1
ATOM 3320 C C . ARG A 1 431 ? -11.445 -16.929 13.654 1.00 92.94 431 ARG A C 1
ATOM 3322 O O . ARG A 1 431 ? -12.463 -16.907 12.968 1.00 92.94 431 ARG A O 1
ATOM 3329 N N . TYR A 1 432 ? -10.242 -17.124 13.119 1.00 93.69 432 TYR A N 1
ATOM 3330 C CA . TYR A 1 432 ? -10.029 -17.275 11.672 1.00 93.69 432 TYR A CA 1
ATOM 3331 C C . TYR A 1 432 ? -10.372 -18.665 11.122 1.00 93.69 432 TYR A C 1
ATOM 3333 O O . TYR A 1 432 ? -10.559 -18.825 9.914 1.00 93.69 432 TYR A O 1
ATOM 3341 N N . GLY A 1 433 ? -10.475 -19.678 11.986 1.00 90.88 433 GLY A N 1
ATOM 3342 C CA . GLY A 1 433 ? -10.708 -21.058 11.560 1.00 90.88 433 GLY A CA 1
ATOM 3343 C C . GLY A 1 433 ? -9.594 -21.545 10.631 1.00 90.88 433 GLY A C 1
ATOM 3344 O O . GLY A 1 433 ? -8.421 -21.277 10.866 1.00 90.88 433 GLY A O 1
ATOM 3345 N N . THR A 1 434 ? -9.955 -22.221 9.540 1.00 90.12 434 THR A N 1
ATOM 3346 C CA . THR A 1 434 ? -8.991 -22.769 8.567 1.00 90.12 434 THR A CA 1
ATOM 3347 C C . THR A 1 434 ? -8.291 -21.714 7.706 1.00 90.12 434 THR A C 1
ATOM 3349 O O . THR A 1 434 ? -7.397 -22.070 6.943 1.00 90.12 434 THR A O 1
ATOM 3352 N N . ARG A 1 435 ? -8.702 -20.439 7.787 1.00 93.81 435 ARG A N 1
ATOM 3353 C CA . ARG A 1 435 ? -8.051 -19.312 7.094 1.00 93.81 435 ARG A CA 1
ATOM 3354 C C . ARG A 1 435 ? -6.863 -18.750 7.873 1.00 93.81 435 ARG A C 1
ATOM 3356 O O . ARG A 1 435 ? -6.045 -18.045 7.294 1.00 93.81 435 ARG A O 1
ATOM 3363 N N . GLY A 1 436 ? -6.792 -19.023 9.176 1.00 95.06 436 GLY A N 1
ATOM 3364 C CA . GLY A 1 436 ? -5.766 -18.486 10.063 1.00 95.06 436 GLY A CA 1
ATOM 3365 C C . GLY A 1 436 ? -4.479 -19.295 10.011 1.00 95.06 436 GLY A C 1
ATOM 3366 O O . GLY A 1 436 ? -4.507 -20.510 10.202 1.00 95.06 436 GLY A O 1
ATOM 3367 N N . ILE A 1 437 ? -3.358 -18.612 9.812 1.00 95.19 437 ILE A N 1
ATOM 3368 C CA . ILE A 1 437 ? -2.013 -19.178 9.873 1.00 95.19 437 ILE A CA 1
ATOM 3369 C C . ILE A 1 437 ? -1.236 -18.418 10.944 1.00 95.19 437 ILE A C 1
ATOM 3371 O O . ILE A 1 437 ? -1.011 -17.216 10.829 1.00 95.19 437 ILE A O 1
ATOM 3375 N N . ASP A 1 438 ? -0.858 -19.133 11.997 1.00 93.69 438 ASP A N 1
ATOM 3376 C CA . ASP A 1 438 ? -0.099 -18.599 13.124 1.00 93.69 438 ASP A CA 1
ATOM 3377 C C . ASP A 1 438 ? 1.378 -18.428 12.735 1.00 93.69 438 ASP A C 1
ATOM 3379 O O . ASP A 1 438 ? 2.090 -19.411 12.511 1.00 93.69 438 ASP A O 1
ATOM 3383 N N . MET A 1 439 ? 1.826 -17.177 12.638 1.00 92.38 439 MET A N 1
ATOM 3384 C CA . MET A 1 439 ? 3.189 -16.818 12.246 1.00 92.38 439 MET A CA 1
ATOM 3385 C C . MET A 1 439 ? 4.216 -17.115 13.340 1.00 92.38 439 MET A C 1
ATOM 3387 O O . MET A 1 439 ? 5.396 -17.209 13.025 1.00 92.38 439 MET A O 1
ATOM 3391 N N . GLN A 1 440 ? 3.813 -17.324 14.600 1.00 89.81 440 GLN A N 1
ATOM 3392 C CA . GLN A 1 440 ? 4.763 -17.743 15.640 1.00 89.81 440 GLN A CA 1
ATOM 3393 C C . GLN A 1 440 ? 5.354 -19.132 15.357 1.00 89.81 440 GLN A C 1
ATOM 3395 O O . GLN A 1 440 ? 6.447 -19.446 15.821 1.00 89.81 440 GLN A O 1
ATOM 3400 N N . ARG A 1 441 ? 4.647 -19.962 14.579 1.00 91.94 441 ARG A N 1
ATOM 3401 C CA . ARG A 1 441 ? 5.100 -21.305 14.180 1.00 91.94 441 ARG A CA 1
ATOM 3402 C C . ARG A 1 441 ? 6.028 -21.300 12.970 1.00 91.94 441 ARG A C 1
ATOM 3404 O O . ARG A 1 441 ? 6.696 -22.301 12.748 1.00 91.94 441 ARG A O 1
ATOM 3411 N N . HIS A 1 442 ? 6.022 -20.203 12.215 1.00 93.06 442 HIS A N 1
ATOM 3412 C CA . HIS A 1 442 ? 6.763 -20.013 10.966 1.00 93.06 442 HIS A CA 1
ATOM 3413 C C . HIS A 1 442 ? 7.415 -18.618 10.950 1.00 93.06 442 HIS A C 1
ATOM 3415 O O . HIS A 1 442 ? 7.110 -17.805 10.067 1.00 93.06 442 HIS A O 1
ATOM 3421 N N . PRO A 1 443 ? 8.226 -18.267 11.970 1.00 92.56 443 PRO A N 1
ATOM 3422 C CA . PRO A 1 443 ? 8.749 -16.914 12.129 1.00 92.56 443 PRO A CA 1
ATOM 3423 C C . PRO A 1 443 ? 9.632 -16.470 10.957 1.00 92.56 443 PRO A C 1
ATOM 3425 O O . PRO A 1 443 ? 9.660 -15.290 10.610 1.00 92.56 443 PRO A O 1
ATOM 3428 N N . GLU A 1 444 ? 10.300 -17.407 10.295 1.00 93.44 444 GLU A N 1
ATOM 3429 C CA . GLU A 1 444 ? 11.116 -17.190 9.106 1.00 93.44 444 GLU A CA 1
ATOM 3430 C C . GLU A 1 444 ? 10.306 -16.705 7.894 1.00 93.44 444 GLU A C 1
ATOM 3432 O O . GLU A 1 444 ? 10.852 -16.106 6.971 1.00 93.44 444 GLU A O 1
ATOM 3437 N N . GLN A 1 445 ? 8.984 -16.888 7.896 1.00 94.19 445 GLN A N 1
ATOM 3438 C CA . GLN A 1 445 ? 8.140 -16.567 6.747 1.00 94.19 445 GLN A CA 1
ATOM 3439 C C . GLN A 1 445 ? 7.537 -15.160 6.790 1.00 94.19 445 GLN A C 1
ATOM 3441 O O . GLN A 1 445 ? 6.903 -14.765 5.814 1.00 94.19 445 GLN A O 1
ATOM 3446 N N . LEU A 1 446 ? 7.732 -14.371 7.856 1.00 95.25 446 LEU A N 1
ATOM 3447 C CA . LEU A 1 446 ? 7.088 -13.055 8.013 1.00 95.25 446 LEU A CA 1
ATOM 3448 C C . LEU A 1 446 ? 7.270 -12.151 6.782 1.00 95.25 446 LEU A C 1
ATOM 3450 O O . LEU A 1 446 ? 6.289 -11.680 6.206 1.00 95.25 446 LEU A O 1
ATOM 3454 N N . LEU A 1 447 ? 8.508 -11.912 6.342 1.00 94.88 447 LEU A N 1
ATOM 3455 C CA . LEU A 1 447 ? 8.760 -11.026 5.200 1.00 94.88 447 LEU A CA 1
ATOM 3456 C C . LEU A 1 447 ? 8.441 -11.685 3.853 1.00 94.88 447 LEU A C 1
ATOM 3458 O O . LEU A 1 447 ? 8.090 -10.983 2.905 1.00 94.88 447 LEU A O 1
ATOM 3462 N N . ASN A 1 448 ? 8.476 -13.017 3.770 1.00 94.56 448 ASN A N 1
ATOM 3463 C CA . ASN A 1 448 ? 7.974 -13.751 2.605 1.00 94.56 448 ASN A CA 1
ATOM 3464 C C . ASN A 1 448 ? 6.448 -13.587 2.461 1.00 94.56 448 ASN A C 1
ATOM 3466 O O . ASN A 1 448 ? 5.937 -13.399 1.357 1.00 94.56 448 ASN A O 1
ATOM 3470 N N . ILE A 1 449 ? 5.712 -13.569 3.575 1.00 96.25 449 ILE A N 1
ATOM 3471 C CA . ILE A 1 449 ? 4.277 -13.271 3.612 1.00 96.25 449 ILE A CA 1
ATOM 3472 C C . ILE A 1 449 ? 4.026 -11.812 3.221 1.00 96.25 449 ILE A C 1
ATOM 3474 O O . ILE A 1 449 ? 3.115 -11.551 2.437 1.00 96.25 449 ILE A O 1
ATOM 3478 N N . VAL A 1 450 ? 4.834 -10.859 3.705 1.00 96.25 450 VAL A N 1
ATOM 3479 C CA . VAL A 1 450 ? 4.747 -9.448 3.278 1.00 96.25 450 VAL A CA 1
ATOM 3480 C C . VAL A 1 450 ? 4.966 -9.324 1.766 1.00 96.25 450 VAL A C 1
ATOM 3482 O O . VAL A 1 450 ? 4.187 -8.640 1.099 1.00 96.25 450 VAL A O 1
ATOM 3485 N N . LEU A 1 451 ? 5.970 -10.009 1.205 1.00 94.19 451 LEU A N 1
ATOM 3486 C CA . LEU A 1 451 ? 6.220 -10.059 -0.241 1.00 94.19 451 LEU A CA 1
ATOM 3487 C C . LEU A 1 451 ? 5.021 -10.621 -1.006 1.00 94.19 451 LEU A C 1
ATOM 3489 O O . LEU A 1 451 ? 4.536 -9.980 -1.937 1.00 94.19 451 LEU A O 1
ATOM 3493 N N . GLY A 1 452 ? 4.496 -11.775 -0.588 1.00 94.31 452 GLY A N 1
ATOM 3494 C CA . GLY A 1 452 ? 3.308 -12.375 -1.195 1.00 94.31 452 GLY A CA 1
ATOM 3495 C C . GLY A 1 452 ? 2.091 -11.453 -1.126 1.00 94.31 452 GLY A C 1
ATOM 3496 O O . GLY A 1 452 ? 1.460 -11.178 -2.144 1.00 94.31 452 GLY A O 1
ATOM 3497 N N . SER A 1 453 ? 1.818 -10.888 0.053 1.00 95.88 453 SER A N 1
ATOM 3498 C CA . SER A 1 453 ? 0.711 -9.955 0.290 1.00 95.88 453 SER A CA 1
ATOM 3499 C C . SER A 1 453 ? 0.816 -8.684 -0.549 1.00 95.88 453 SER A C 1
ATOM 3501 O O . SER A 1 453 ? -0.223 -8.138 -0.895 1.00 95.88 453 SER A O 1
ATOM 3503 N N . SER A 1 454 ? 2.024 -8.228 -0.903 1.00 93.12 454 SER A N 1
ATOM 3504 C CA . SER A 1 454 ? 2.281 -7.018 -1.706 1.00 93.12 454 SER A CA 1
ATOM 3505 C C . SER A 1 454 ? 2.518 -7.271 -3.198 1.00 93.12 454 SER A C 1
ATOM 3507 O O . SER A 1 454 ? 2.699 -6.322 -3.967 1.00 93.12 454 SER A O 1
ATOM 3509 N N . SER A 1 455 ? 2.476 -8.529 -3.639 1.00 92.38 455 SER A N 1
ATOM 3510 C CA . SER A 1 455 ? 2.727 -8.911 -5.029 1.00 92.38 455 SER A CA 1
ATOM 3511 C C . SER A 1 455 ? 1.514 -8.631 -5.917 1.00 92.38 455 SER A C 1
ATOM 3513 O O . SER A 1 455 ? 0.621 -9.469 -6.071 1.00 92.38 455 SER A O 1
ATOM 3515 N N . ILE A 1 456 ? 1.494 -7.441 -6.532 1.00 89.19 456 ILE A N 1
ATOM 3516 C CA . ILE A 1 456 ? 0.456 -7.002 -7.479 1.00 89.19 456 ILE A CA 1
ATOM 3517 C C . ILE A 1 456 ? 0.485 -7.900 -8.726 1.00 89.19 456 ILE A C 1
ATOM 3519 O O . ILE A 1 456 ? 1.180 -7.620 -9.702 1.00 89.19 456 ILE A O 1
ATOM 3523 N N . TYR A 1 457 ? -0.265 -8.994 -8.715 1.00 86.69 457 TYR A N 1
ATOM 3524 C CA . TYR A 1 457 ? -0.304 -9.947 -9.821 1.00 86.69 457 TYR A CA 1
ATOM 3525 C C . TYR A 1 457 ? -1.156 -9.419 -10.996 1.00 86.69 457 TYR A C 1
ATOM 3527 O O . TYR A 1 457 ? -2.244 -8.887 -10.755 1.00 86.69 457 TYR A O 1
ATOM 3535 N N . PRO A 1 458 ? -0.727 -9.554 -12.272 1.00 87.19 458 PRO A N 1
ATOM 3536 C CA . PRO A 1 458 ? 0.489 -10.207 -12.784 1.00 87.19 458 PRO A CA 1
ATOM 3537 C C . PRO A 1 458 ? 1.666 -9.240 -13.046 1.00 87.19 458 PRO A C 1
ATOM 3539 O O . PRO A 1 458 ? 2.540 -9.523 -13.872 1.00 87.19 458 PRO A O 1
ATOM 3542 N N . VAL A 1 459 ? 1.698 -8.064 -12.407 1.00 85.88 459 VAL A N 1
ATOM 3543 C CA . VAL A 1 459 ? 2.853 -7.151 -12.505 1.00 85.88 459 VAL A CA 1
ATOM 3544 C C . VAL A 1 459 ? 4.081 -7.816 -11.888 1.00 85.88 459 VAL A C 1
ATOM 3546 O O . VAL A 1 459 ? 5.124 -7.890 -12.538 1.00 85.88 459 VAL A O 1
ATOM 3549 N N . PHE A 1 460 ? 3.926 -8.357 -10.682 1.00 89.56 460 PHE A N 1
ATOM 3550 C CA . PHE A 1 460 ? 4.931 -9.145 -9.970 1.00 89.56 460 PHE A CA 1
ATOM 3551 C C . PHE A 1 460 ? 4.511 -10.621 -9.906 1.00 89.56 460 PHE A C 1
ATOM 3553 O O . PHE A 1 460 ? 3.305 -10.900 -9.924 1.00 89.56 460 PHE A O 1
ATOM 3560 N N . PRO A 1 461 ? 5.475 -11.564 -9.883 1.00 89.75 461 PRO A N 1
ATOM 3561 C CA . PRO A 1 461 ? 5.187 -12.989 -9.719 1.00 89.75 461 PRO A CA 1
ATOM 3562 C C . PRO A 1 461 ? 4.504 -13.270 -8.380 1.00 89.75 461 PRO A C 1
ATOM 3564 O O . PRO A 1 461 ? 4.659 -12.511 -7.427 1.00 89.75 461 PRO A O 1
ATOM 3567 N N . ALA A 1 462 ? 3.750 -14.368 -8.323 1.00 91.25 462 ALA A N 1
ATOM 3568 C CA . ALA A 1 462 ? 3.285 -14.902 -7.051 1.00 91.25 462 ALA A CA 1
ATOM 3569 C C . ALA A 1 462 ? 4.488 -15.372 -6.220 1.00 91.25 462 ALA A C 1
ATOM 3571 O O . ALA A 1 462 ? 5.463 -15.883 -6.776 1.00 91.25 462 ALA A O 1
ATOM 3572 N N . HIS A 1 463 ? 4.412 -15.204 -4.902 1.00 91.69 463 HIS A N 1
ATOM 3573 C CA . HIS A 1 463 ? 5.458 -15.625 -3.977 1.00 91.69 463 HIS A CA 1
ATOM 3574 C C . HIS A 1 463 ? 5.137 -17.000 -3.403 1.00 91.69 463 HIS A C 1
ATOM 3576 O O . HIS A 1 463 ? 4.047 -17.217 -2.873 1.00 91.69 463 HIS A O 1
ATOM 3582 N N . GLU A 1 464 ? 6.072 -17.936 -3.510 1.00 92.00 464 GLU A N 1
ATOM 3583 C CA . GLU A 1 464 ? 5.887 -19.295 -3.006 1.00 92.00 464 GLU A CA 1
ATOM 3584 C C . GLU A 1 464 ? 6.254 -19.385 -1.528 1.00 92.00 464 GLU A C 1
ATOM 3586 O O . GLU A 1 464 ? 7.339 -18.971 -1.128 1.00 92.00 464 GLU A O 1
ATOM 3591 N N . LEU A 1 465 ? 5.362 -19.977 -0.733 1.00 92.94 465 LEU A N 1
ATOM 3592 C CA . LEU A 1 465 ? 5.670 -20.449 0.612 1.00 92.94 465 LEU A CA 1
ATOM 3593 C C . LEU A 1 465 ? 5.626 -21.975 0.632 1.00 92.94 465 LEU A C 1
ATOM 3595 O O . LEU A 1 465 ? 4.688 -22.589 0.106 1.00 92.94 465 LEU A O 1
ATOM 3599 N N . PHE A 1 466 ? 6.630 -22.565 1.271 1.00 92.06 466 PHE A N 1
ATOM 3600 C CA . PHE A 1 466 ? 6.755 -24.000 1.496 1.00 92.06 466 PHE A CA 1
ATOM 3601 C C . PHE A 1 466 ? 6.600 -24.303 2.980 1.00 92.06 466 PHE A C 1
ATOM 3603 O O . PHE A 1 466 ? 6.933 -23.472 3.815 1.00 92.06 466 PHE A O 1
ATOM 3610 N N . ASP A 1 467 ? 6.081 -25.487 3.292 1.00 91.94 467 ASP A N 1
ATOM 3611 C CA . ASP A 1 467 ? 5.893 -25.986 4.657 1.00 91.94 467 ASP A CA 1
ATOM 3612 C C . ASP A 1 467 ? 4.944 -25.132 5.531 1.00 91.94 467 ASP A C 1
ATOM 3614 O O . ASP A 1 467 ? 4.822 -25.350 6.737 1.00 91.94 467 ASP A O 1
ATOM 3618 N N . VAL A 1 468 ? 4.176 -24.234 4.900 1.00 90.94 468 VAL A N 1
ATOM 3619 C CA . VAL A 1 468 ? 3.169 -23.369 5.526 1.00 90.94 468 VAL A CA 1
ATOM 3620 C C . VAL A 1 468 ? 1.775 -23.685 4.962 1.00 90.94 468 VAL A C 1
ATOM 3622 O O . VAL A 1 468 ? 1.587 -23.655 3.743 1.00 90.94 468 VAL A O 1
ATOM 3625 N N . PRO A 1 469 ? 0.754 -23.931 5.809 1.00 89.56 469 PRO A N 1
ATOM 3626 C CA . PRO A 1 469 ? 0.799 -23.930 7.275 1.00 89.56 469 PRO A CA 1
ATOM 3627 C C . PRO A 1 469 ? 1.378 -25.206 7.901 1.00 89.56 469 PRO A C 1
ATOM 3629 O O . PRO A 1 469 ? 1.658 -25.198 9.099 1.00 89.56 469 PRO A O 1
ATOM 3632 N N . ASN A 1 470 ? 1.524 -26.295 7.140 1.00 91.31 470 ASN A N 1
ATOM 3633 C CA . ASN A 1 470 ? 2.111 -27.547 7.619 1.00 91.31 470 ASN A CA 1
ATOM 3634 C C . ASN A 1 470 ? 3.222 -28.020 6.684 1.00 91.31 470 ASN A C 1
ATOM 3636 O O . ASN A 1 470 ? 3.182 -27.752 5.484 1.00 91.31 470 ASN A O 1
ATOM 3640 N N . GLN A 1 471 ? 4.122 -28.847 7.213 1.00 90.50 471 GLN A N 1
ATOM 3641 C CA . GLN A 1 471 ? 5.156 -29.508 6.424 1.00 90.50 471 GLN A CA 1
ATOM 3642 C C . GLN A 1 471 ? 4.567 -30.220 5.189 1.00 90.50 471 GLN A C 1
ATOM 3644 O O . GLN A 1 471 ? 3.582 -30.958 5.285 1.00 90.50 471 GLN A O 1
ATOM 3649 N N . GLY A 1 472 ? 5.175 -29.986 4.028 1.00 90.75 472 GLY A N 1
ATOM 3650 C CA . GLY A 1 472 ? 4.744 -30.466 2.719 1.00 90.75 472 GLY A CA 1
ATOM 3651 C C . GLY A 1 472 ? 3.697 -29.595 2.017 1.00 90.75 472 GLY A C 1
ATOM 3652 O O . GLY A 1 472 ? 3.389 -29.863 0.853 1.00 90.75 472 GLY A O 1
ATOM 3653 N N . ASP A 1 473 ? 3.142 -28.565 2.663 1.00 92.69 473 ASP A N 1
ATOM 3654 C CA . ASP A 1 473 ? 2.243 -27.617 1.998 1.00 92.69 473 ASP A CA 1
ATOM 3655 C C . ASP A 1 473 ? 3.027 -26.656 1.094 1.00 92.69 473 ASP A C 1
ATOM 3657 O O . ASP A 1 473 ? 4.152 -26.260 1.389 1.00 92.69 473 ASP A O 1
ATOM 3661 N N . ARG A 1 474 ? 2.425 -26.302 -0.044 1.00 94.31 474 ARG A N 1
ATOM 3662 C CA . ARG A 1 474 ? 2.936 -25.291 -0.975 1.00 94.31 474 ARG A CA 1
ATOM 3663 C C . ARG A 1 474 ? 1.794 -24.369 -1.357 1.00 94.31 474 ARG A C 1
ATOM 3665 O O . ARG A 1 474 ? 0.786 -24.840 -1.900 1.00 94.31 474 ARG A O 1
ATOM 3672 N N . ILE A 1 475 ? 1.976 -23.075 -1.117 1.00 94.75 475 ILE A N 1
ATOM 3673 C CA . ILE A 1 475 ? 1.014 -22.024 -1.460 1.00 94.75 475 ILE A CA 1
ATOM 3674 C C . ILE A 1 475 ? 1.699 -20.918 -2.263 1.00 94.75 475 ILE A C 1
ATOM 3676 O O . ILE A 1 475 ? 2.800 -20.488 -1.939 1.00 94.75 475 ILE A O 1
ATOM 3680 N N . GLU A 1 476 ? 1.040 -20.467 -3.326 1.00 94.81 476 GLU A N 1
ATOM 3681 C CA . GLU A 1 476 ? 1.468 -19.335 -4.151 1.00 94.81 476 GLU A CA 1
ATOM 3682 C C . GLU A 1 476 ? 0.640 -18.112 -3.766 1.00 94.81 476 GLU A C 1
ATOM 3684 O O . GLU A 1 476 ? -0.557 -18.045 -4.062 1.00 94.81 476 GLU A O 1
ATOM 3689 N N . LEU A 1 477 ? 1.271 -17.163 -3.082 1.00 95.31 477 LEU A N 1
ATOM 3690 C CA . LEU A 1 477 ? 0.645 -15.948 -2.587 1.00 95.31 477 LEU A CA 1
ATOM 3691 C C . LEU A 1 477 ? 0.727 -14.811 -3.601 1.00 95.31 477 LEU A C 1
ATOM 3693 O O . LEU A 1 477 ? 1.766 -14.550 -4.203 1.00 95.31 477 LEU A O 1
ATOM 3697 N N . VAL A 1 478 ? -0.374 -14.088 -3.727 1.00 94.19 478 VAL A N 1
ATOM 3698 C CA . VAL A 1 478 ? -0.473 -12.809 -4.428 1.00 94.19 478 VAL A CA 1
ATOM 3699 C C . VAL A 1 478 ? -1.149 -11.785 -3.525 1.00 94.19 478 VAL A C 1
ATOM 3701 O O . VAL A 1 478 ? -1.581 -12.104 -2.409 1.00 94.19 478 VAL A O 1
ATOM 3704 N N . ASP A 1 479 ? -1.275 -10.567 -4.054 1.00 91.31 479 ASP A N 1
ATOM 3705 C CA . ASP A 1 479 ? -1.866 -9.434 -3.361 1.00 91.31 479 ASP A CA 1
ATOM 3706 C C . ASP A 1 479 ? -3.129 -9.809 -2.558 1.00 91.31 479 ASP A C 1
ATOM 3708 O O . ASP A 1 479 ? -4.092 -10.394 -3.074 1.00 91.31 479 ASP A O 1
ATOM 3712 N N . GLY A 1 480 ? -3.131 -9.479 -1.266 1.00 85.56 480 GLY A N 1
ATOM 3713 C CA . GLY A 1 480 ? -4.290 -9.699 -0.402 1.00 85.56 480 GLY A CA 1
ATOM 3714 C C . GLY A 1 480 ? -5.530 -8.949 -0.879 1.00 85.56 480 GLY A C 1
ATOM 3715 O O . GLY A 1 480 ? -6.637 -9.441 -0.694 1.00 85.56 480 GLY A O 1
ATOM 3716 N N . GLY A 1 481 ? -5.355 -7.837 -1.594 1.00 84.38 481 GLY A N 1
ATOM 3717 C CA . GLY A 1 481 ? -6.401 -7.008 -2.177 1.00 84.38 481 GLY A CA 1
ATOM 3718 C C . GLY A 1 481 ? -7.376 -7.754 -3.083 1.00 84.38 481 GLY A C 1
ATOM 3719 O O . GLY A 1 481 ? -8.522 -7.327 -3.199 1.00 84.38 481 GLY A O 1
ATOM 3720 N N . PHE A 1 482 ? -6.984 -8.894 -3.669 1.00 84.25 482 PHE A N 1
ATOM 3721 C CA . PHE A 1 482 ? -7.909 -9.745 -4.424 1.00 84.25 482 PHE A CA 1
ATOM 3722 C C . PHE A 1 482 ? -9.079 -10.248 -3.572 1.00 84.25 482 PHE A C 1
ATOM 3724 O O . PHE A 1 482 ? -10.189 -10.316 -4.092 1.00 84.25 482 PHE A O 1
ATOM 3731 N N . ALA A 1 483 ? -8.857 -10.567 -2.296 1.00 84.19 483 ALA A N 1
ATOM 3732 C CA . ALA A 1 483 ? -9.898 -10.974 -1.350 1.00 84.19 483 ALA A CA 1
ATOM 3733 C C . ALA A 1 483 ? -10.252 -9.851 -0.361 1.00 84.19 483 ALA A C 1
ATOM 3735 O O . ALA A 1 483 ? -11.426 -9.580 -0.127 1.00 84.19 483 ALA A O 1
ATOM 3736 N N . HIS A 1 484 ? -9.229 -9.171 0.158 1.00 86.56 484 HIS A N 1
ATOM 3737 C CA . HIS A 1 484 ? -9.305 -8.178 1.221 1.00 86.56 484 HIS A CA 1
ATOM 3738 C C . HIS A 1 484 ? -8.399 -6.979 0.933 1.00 86.56 484 HIS A C 1
ATOM 3740 O O . HIS A 1 484 ? -7.213 -6.970 1.257 1.00 86.56 484 HIS A O 1
ATOM 3746 N N . ASN A 1 485 ? -8.951 -5.933 0.329 1.00 88.00 485 ASN A N 1
ATOM 3747 C CA . ASN A 1 485 ? -8.287 -4.654 0.086 1.00 88.00 485 ASN A CA 1
ATOM 3748 C C . ASN A 1 485 ? -8.402 -3.720 1.289 1.00 88.00 485 ASN A C 1
ATOM 3750 O O . ASN A 1 485 ? -7.522 -2.893 1.490 1.00 88.00 485 ASN A O 1
ATOM 3754 N N . ALA A 1 486 ? -9.448 -3.860 2.102 1.00 91.88 486 ALA A N 1
ATOM 3755 C CA . ALA A 1 486 ? -9.596 -3.189 3.389 1.00 91.88 486 ALA A CA 1
ATOM 3756 C C . ALA A 1 486 ? -9.986 -4.253 4.429 1.00 91.88 486 ALA A C 1
ATOM 3758 O O . ALA A 1 486 ? -11.182 -4.405 4.668 1.00 91.88 486 ALA A O 1
ATOM 3759 N N . PRO A 1 487 ? -9.011 -4.995 5.003 1.00 94.62 487 PRO A N 1
ATOM 3760 C CA . PRO A 1 487 ? -9.216 -6.254 5.738 1.00 94.62 487 PRO A CA 1
ATOM 3761 C C . PRO A 1 487 ? -9.885 -6.066 7.116 1.00 94.62 487 PRO A C 1
ATOM 3763 O O . PRO A 1 487 ? -9.351 -6.416 8.166 1.00 94.62 487 PRO A O 1
ATOM 3766 N N . LEU A 1 488 ? -11.080 -5.482 7.130 1.00 94.38 488 LEU A N 1
ATOM 3767 C CA . LEU A 1 488 ? -11.913 -5.270 8.309 1.00 94.38 488 LEU A CA 1
ATOM 3768 C C . LEU A 1 488 ? -12.342 -6.593 8.933 1.00 94.38 488 LEU A C 1
ATOM 3770 O O . LEU A 1 488 ? -12.413 -6.682 10.156 1.00 94.38 488 LEU A O 1
ATOM 3774 N N . GLU A 1 489 ? -12.619 -7.613 8.117 1.00 95.06 489 GLU A N 1
ATOM 3775 C CA . GLU A 1 489 ? -13.017 -8.929 8.615 1.00 95.06 489 GLU A CA 1
ATOM 3776 C C . GLU A 1 489 ? -11.957 -9.507 9.553 1.00 95.06 489 GLU A C 1
ATOM 3778 O O . GLU A 1 489 ? -12.296 -9.983 10.636 1.00 95.06 489 GLU A O 1
ATOM 3783 N N . ALA A 1 490 ? -10.678 -9.386 9.191 1.00 95.81 490 ALA A N 1
ATOM 3784 C CA . ALA A 1 490 ? -9.580 -9.844 10.030 1.00 95.81 490 ALA A CA 1
ATOM 3785 C C . ALA A 1 490 ? -9.595 -9.158 11.409 1.00 95.81 490 ALA A C 1
ATOM 3787 O O . ALA A 1 490 ? -9.567 -9.827 12.441 1.00 95.81 490 ALA A O 1
ATOM 3788 N N . ALA A 1 491 ? -9.747 -7.830 11.444 1.00 96.25 491 ALA A N 1
ATOM 3789 C CA . ALA A 1 491 ? -9.828 -7.087 12.701 1.00 96.25 491 ALA A CA 1
ATOM 3790 C C . ALA A 1 491 ? -11.031 -7.518 13.563 1.00 96.25 491 ALA A C 1
ATOM 3792 O O . ALA A 1 491 ? -10.899 -7.746 14.767 1.00 96.25 491 ALA A O 1
ATOM 3793 N N . VAL A 1 492 ? -12.206 -7.669 12.945 1.00 94.00 492 VAL A N 1
ATOM 3794 C CA . VAL A 1 492 ? -13.447 -8.053 13.636 1.00 94.00 492 VAL A CA 1
ATOM 3795 C C . VAL A 1 492 ? -13.377 -9.482 14.175 1.00 94.00 492 VAL A C 1
ATOM 3797 O O . VAL A 1 492 ? -13.798 -9.733 15.304 1.00 94.00 492 VAL A O 1
ATOM 3800 N N . LEU A 1 493 ? -12.824 -10.425 13.409 1.00 94.38 493 LEU A N 1
ATOM 3801 C CA . LEU A 1 493 ? -12.674 -11.822 13.828 1.00 94.38 493 LEU A CA 1
ATOM 3802 C C . LEU A 1 493 ? -11.653 -12.004 14.958 1.00 94.38 493 LEU A C 1
ATOM 3804 O O . LEU A 1 493 ? -11.731 -12.997 15.687 1.00 94.38 493 LEU A O 1
ATOM 3808 N N . TRP A 1 494 ? -10.749 -11.040 15.151 1.00 94.62 494 TRP A N 1
ATOM 3809 C CA . TRP A 1 494 ? -9.899 -10.966 16.340 1.00 94.62 494 TRP A CA 1
ATOM 3810 C C . TRP A 1 494 ? -10.512 -10.133 17.477 1.00 94.62 494 TRP A C 1
ATOM 3812 O O . TRP A 1 494 ? -9.899 -9.944 18.518 1.00 94.62 494 TRP A O 1
ATOM 3822 N N . GLY A 1 495 ? -11.748 -9.658 17.344 1.00 92.88 495 GLY A N 1
ATOM 3823 C CA . GLY A 1 495 ? -12.451 -8.975 18.430 1.00 92.88 495 GLY A CA 1
ATOM 3824 C C . GLY A 1 495 ? -12.111 -7.493 18.578 1.00 92.88 495 GLY A C 1
ATOM 3825 O O . GLY A 1 495 ? -12.276 -6.946 19.667 1.00 92.88 495 GLY A O 1
ATOM 3826 N N . ALA A 1 496 ? -11.660 -6.826 17.511 1.00 94.19 496 ALA A N 1
ATOM 3827 C CA . ALA A 1 496 ? -11.687 -5.367 17.474 1.00 94.19 496 ALA A CA 1
ATOM 3828 C C . ALA A 1 496 ? -13.126 -4.866 17.675 1.00 94.19 496 ALA A C 1
ATOM 3830 O O . ALA A 1 496 ? -14.061 -5.425 17.102 1.00 94.19 496 ALA A O 1
ATOM 3831 N N . THR A 1 497 ? -13.310 -3.803 18.460 1.00 93.00 497 THR A N 1
ATOM 3832 C CA . THR A 1 497 ? -14.615 -3.127 18.616 1.00 93.00 497 THR A CA 1
ATOM 3833 C C . THR A 1 497 ? -14.633 -1.753 17.961 1.00 93.00 497 THR A C 1
ATOM 3835 O O . THR A 1 497 ? -15.686 -1.268 17.539 1.00 93.00 497 THR A O 1
ATOM 3838 N N . HIS A 1 498 ? -13.450 -1.154 17.824 1.00 95.62 498 HIS A N 1
ATOM 3839 C CA . HIS A 1 498 ? -13.222 0.117 17.156 1.00 95.62 498 HIS A CA 1
ATOM 3840 C C . HIS A 1 498 ? -12.099 -0.058 16.140 1.00 95.62 498 HIS A C 1
ATOM 3842 O O . HIS A 1 498 ? -11.083 -0.685 16.433 1.00 95.62 498 HIS A O 1
ATOM 3848 N N . VAL A 1 499 ? -12.274 0.496 14.945 1.00 97.94 499 VAL A N 1
ATOM 3849 C CA . VAL A 1 499 ? -11.310 0.377 13.852 1.00 97.94 499 VAL A CA 1
ATOM 3850 C C . VAL A 1 499 ? -11.002 1.754 13.291 1.00 97.94 499 VAL A C 1
ATOM 3852 O O . VAL A 1 499 ? -11.908 2.461 12.858 1.00 97.94 499 VAL A O 1
ATOM 3855 N N . VAL A 1 500 ? -9.727 2.123 13.232 1.00 98.19 500 VAL A N 1
ATOM 3856 C CA . VAL A 1 500 ? -9.255 3.202 12.361 1.00 98.19 500 VAL A CA 1
ATOM 3857 C C . VAL A 1 500 ? -8.812 2.560 11.052 1.00 98.19 500 VAL A C 1
ATOM 3859 O O . VAL A 1 500 ? -7.869 1.779 11.031 1.00 98.19 500 VAL A O 1
ATOM 3862 N N . LEU A 1 501 ? -9.518 2.845 9.962 1.00 97.88 501 LEU A N 1
ATOM 3863 C CA . LEU A 1 501 ? -9.208 2.333 8.629 1.00 97.88 501 LEU A CA 1
ATOM 3864 C C . LEU A 1 501 ? -8.553 3.442 7.810 1.00 97.88 501 LEU A C 1
ATOM 3866 O O . LEU A 1 501 ? -9.188 4.466 7.572 1.00 97.88 501 LEU A O 1
ATOM 3870 N N . ILE A 1 502 ? -7.333 3.225 7.327 1.00 97.69 502 ILE A N 1
ATOM 3871 C CA . ILE A 1 502 ? -6.685 4.128 6.371 1.00 97.69 502 ILE A CA 1
ATOM 3872 C C . ILE A 1 502 ? -6.793 3.519 4.975 1.00 97.69 502 ILE A C 1
ATOM 3874 O O . ILE A 1 502 ? -6.083 2.566 4.643 1.00 97.69 502 ILE A O 1
ATOM 3878 N N . ASP A 1 503 ? -7.688 4.085 4.166 1.00 94.00 503 ASP A N 1
ATOM 3879 C CA . ASP A 1 503 ? -7.965 3.641 2.803 1.00 94.00 503 ASP A CA 1
ATOM 3880 C C . ASP A 1 503 ? -7.069 4.382 1.794 1.00 94.00 503 ASP A C 1
ATOM 3882 O O . ASP A 1 503 ? -7.336 5.509 1.363 1.00 94.00 503 ASP A O 1
ATOM 3886 N N . ALA A 1 504 ? -5.959 3.743 1.432 1.00 90.75 504 ALA A N 1
ATOM 3887 C CA . ALA A 1 504 ? -4.978 4.221 0.464 1.00 90.75 504 ALA A CA 1
ATOM 3888 C C . ALA A 1 504 ? -5.470 4.155 -0.995 1.00 90.75 504 ALA A C 1
ATOM 3890 O O . ALA A 1 504 ? -4.864 4.770 -1.873 1.00 90.75 504 ALA A O 1
ATOM 3891 N N . ALA A 1 505 ? -6.548 3.428 -1.294 1.00 84.44 505 ALA A N 1
ATOM 3892 C CA . ALA A 1 505 ? -7.055 3.291 -2.657 1.00 84.44 505 ALA A CA 1
ATOM 3893 C C . ALA A 1 505 ? -8.588 3.161 -2.677 1.00 84.44 505 ALA A C 1
ATOM 3895 O O . ALA A 1 505 ? -9.107 2.126 -3.109 1.00 84.44 505 ALA A O 1
ATOM 3896 N N . PRO A 1 506 ? -9.320 4.221 -2.283 1.00 71.62 506 PRO A N 1
ATOM 3897 C CA . PRO A 1 506 ? -10.771 4.169 -2.191 1.00 71.62 506 PRO A CA 1
ATOM 3898 C C . PRO A 1 506 ? -11.400 3.893 -3.559 1.00 71.62 506 PRO A C 1
ATOM 3900 O O . PRO A 1 506 ? -10.938 4.376 -4.603 1.00 71.62 506 PRO A O 1
ATOM 3903 N N . ALA A 1 507 ? -12.478 3.109 -3.559 1.00 66.44 507 ALA A N 1
ATOM 3904 C CA . ALA A 1 507 ? -13.173 2.714 -4.778 1.00 66.44 507 ALA A CA 1
ATOM 3905 C C . ALA A 1 507 ? -13.740 3.942 -5.515 1.00 66.44 507 ALA A C 1
ATOM 3907 O O . ALA A 1 507 ? -14.601 4.652 -4.998 1.00 66.44 507 ALA A O 1
ATOM 3908 N N . GLN A 1 508 ? -13.295 4.171 -6.754 1.00 64.19 508 GLN A N 1
ATOM 3909 C CA . GLN A 1 508 ? -13.824 5.236 -7.612 1.00 64.19 508 GLN A CA 1
ATOM 3910 C C . GLN A 1 508 ? -14.885 4.670 -8.560 1.00 64.19 508 GLN A C 1
ATOM 3912 O O . GLN A 1 508 ? -14.606 3.766 -9.350 1.00 64.19 508 GLN A O 1
ATOM 3917 N N . LEU A 1 509 ? -16.098 5.225 -8.515 1.00 55.28 509 LEU A N 1
ATOM 3918 C CA . LEU A 1 509 ? -17.121 4.977 -9.530 1.00 55.28 509 LEU A CA 1
ATOM 3919 C C . LEU A 1 509 ? -16.713 5.715 -10.811 1.00 55.28 509 LEU A C 1
ATOM 3921 O O . LEU A 1 509 ? -16.500 6.925 -10.790 1.00 55.28 509 LEU A O 1
ATOM 3925 N N . ARG A 1 510 ? -16.564 4.987 -11.923 1.00 58.44 510 ARG A N 1
ATOM 3926 C CA . ARG A 1 510 ? -16.301 5.584 -13.240 1.00 58.44 510 ARG A CA 1
ATOM 3927 C C . ARG A 1 510 ? -17.533 5.511 -14.129 1.00 58.44 510 ARG A C 1
ATOM 3929 O O . ARG A 1 510 ? -18.081 4.425 -14.361 1.00 58.44 510 ARG A O 1
ATOM 3936 N N . ASP A 1 511 ? -17.897 6.655 -14.695 1.00 58.50 511 ASP A N 1
ATOM 3937 C CA . ASP A 1 511 ? -18.785 6.713 -15.848 1.00 58.50 511 ASP A CA 1
ATOM 3938 C C . ASP A 1 511 ? -18.052 6.233 -17.102 1.00 58.50 511 ASP A C 1
ATOM 3940 O O . ASP A 1 511 ? -16.879 6.531 -17.302 1.00 58.50 511 ASP A O 1
ATOM 3944 N N . GLY A 1 512 ? -18.712 5.391 -17.890 1.00 62.75 512 GLY A N 1
ATOM 3945 C CA . GLY A 1 512 ? -18.092 4.607 -18.946 1.00 62.75 512 GLY A CA 1
ATOM 3946 C C . GLY A 1 512 ? -18.811 4.830 -20.257 1.00 62.75 512 GLY A C 1
ATOM 3947 O O . GLY A 1 512 ? -20.037 4.750 -20.317 1.00 62.75 512 GLY A O 1
ATOM 3948 N N . THR A 1 513 ? -18.026 5.109 -21.288 1.00 77.56 513 THR A N 1
ATOM 3949 C CA . THR A 1 513 ? -18.500 5.508 -22.620 1.00 77.56 513 THR A CA 1
ATOM 3950 C C . THR A 1 513 ? -18.063 4.534 -23.710 1.00 77.56 513 THR A C 1
ATOM 3952 O O . THR A 1 513 ? -18.630 4.536 -24.799 1.00 77.56 513 THR A O 1
ATOM 3955 N N . ASN A 1 514 ? -17.071 3.683 -23.428 1.00 85.56 514 ASN A N 1
ATOM 3956 C CA . ASN A 1 514 ? -16.454 2.792 -24.407 1.00 85.56 514 ASN A CA 1
ATOM 3957 C C . ASN A 1 514 ? -16.209 1.368 -23.857 1.00 85.56 514 ASN A C 1
ATOM 3959 O O . ASN A 1 514 ? -16.479 1.055 -22.693 1.00 85.56 514 ASN A O 1
ATOM 3963 N N . LEU A 1 515 ? -15.712 0.478 -24.724 1.00 82.38 515 LEU A N 1
ATOM 3964 C CA . LEU A 1 515 ? -15.427 -0.918 -24.380 1.00 82.38 515 LEU A CA 1
ATOM 3965 C C . LEU A 1 515 ? -14.377 -1.046 -23.268 1.00 82.38 515 LEU A C 1
ATOM 3967 O O . LEU A 1 515 ? -14.556 -1.865 -22.371 1.00 82.38 515 LEU A O 1
ATOM 3971 N N . ALA A 1 516 ? -13.319 -0.231 -23.292 1.00 79.38 516 ALA A N 1
ATOM 3972 C CA . ALA A 1 516 ? -12.289 -0.262 -22.255 1.00 79.38 516 ALA A CA 1
ATOM 3973 C C . ALA A 1 516 ? -12.881 0.107 -20.886 1.00 79.38 516 ALA A C 1
ATOM 3975 O O . ALA A 1 516 ? -12.646 -0.601 -19.908 1.00 79.38 516 ALA A O 1
ATOM 3976 N N . ASP A 1 517 ? -13.737 1.131 -20.828 1.00 83.06 517 ASP A N 1
ATOM 3977 C CA . ASP A 1 517 ? -14.465 1.488 -19.607 1.00 83.06 517 ASP A CA 1
ATOM 3978 C C . ASP A 1 517 ? -15.377 0.349 -19.142 1.00 83.06 517 ASP A C 1
ATOM 3980 O O . ASP A 1 517 ? -15.476 0.077 -17.947 1.00 83.06 517 ASP A O 1
ATOM 3984 N N . SER A 1 518 ? -16.033 -0.343 -20.077 1.00 84.50 518 SER A N 1
ATOM 3985 C CA . SER A 1 518 ? -16.918 -1.473 -19.771 1.00 84.50 518 SER A CA 1
ATOM 3986 C C . SER A 1 518 ? -16.147 -2.665 -19.195 1.00 84.50 518 SER A C 1
ATOM 3988 O O . SER A 1 518 ? -16.589 -3.257 -18.211 1.00 84.50 518 SER A O 1
ATOM 3990 N N . MET A 1 519 ? -14.967 -2.982 -19.742 1.00 82.00 519 MET A N 1
ATOM 3991 C CA . MET A 1 519 ? -14.077 -4.017 -19.199 1.00 82.00 519 MET A CA 1
ATOM 3992 C C . MET A 1 519 ? -13.562 -3.637 -17.806 1.00 82.00 519 MET A C 1
ATOM 3994 O O . MET A 1 519 ? -13.619 -4.455 -16.889 1.00 82.00 519 MET A O 1
ATOM 3998 N N . LEU A 1 520 ? -13.129 -2.385 -17.619 1.00 81.00 520 LEU A N 1
ATOM 3999 C CA . LEU A 1 520 ? -12.679 -1.878 -16.319 1.00 81.00 520 LEU A CA 1
ATOM 4000 C C . LEU A 1 520 ? -13.801 -1.891 -15.273 1.00 81.00 520 LEU A C 1
ATOM 4002 O O . LEU A 1 520 ? -13.554 -2.231 -14.119 1.00 81.00 520 LEU A O 1
ATOM 4006 N N . ARG A 1 521 ? -15.039 -1.570 -15.665 1.00 81.12 521 ARG A N 1
ATOM 4007 C CA . ARG A 1 521 ? -16.228 -1.669 -14.804 1.00 81.12 521 ARG A CA 1
ATOM 4008 C C . ARG A 1 521 ? -16.552 -3.109 -14.430 1.00 81.12 521 ARG A C 1
ATOM 4010 O O . ARG A 1 521 ? -16.824 -3.368 -13.264 1.00 81.12 521 ARG A O 1
ATOM 4017 N N . GLY A 1 522 ? -16.513 -4.035 -15.389 1.00 83.75 522 GLY A N 1
ATOM 4018 C CA . GLY A 1 522 ? -16.736 -5.459 -15.132 1.00 83.75 522 GLY A CA 1
ATOM 4019 C C . GLY A 1 522 ? -15.708 -6.024 -14.151 1.00 83.75 522 GLY A C 1
ATOM 4020 O O . GLY A 1 522 ? -16.080 -6.648 -13.160 1.00 83.75 522 GLY A O 1
ATOM 4021 N N . PHE A 1 523 ? -14.426 -5.719 -14.370 1.00 82.44 523 PHE A N 1
ATOM 4022 C CA . PHE A 1 523 ? -13.358 -6.071 -13.436 1.00 82.44 523 PHE A CA 1
ATOM 4023 C C . PHE A 1 523 ? -13.566 -5.423 -12.062 1.00 82.44 523 PHE A C 1
ATOM 4025 O O . PHE A 1 523 ? -13.522 -6.112 -11.049 1.00 82.44 523 PHE A O 1
ATOM 4032 N N . GLY A 1 524 ? -13.869 -4.122 -12.019 1.00 82.00 524 GLY A N 1
ATOM 4033 C CA . GLY A 1 524 ? -14.151 -3.403 -10.777 1.00 82.00 524 GLY A CA 1
ATOM 4034 C C . GLY A 1 524 ? -15.343 -3.977 -10.007 1.00 82.00 524 GLY A C 1
ATOM 4035 O O . GLY A 1 524 ? -15.305 -4.032 -8.782 1.00 82.00 524 GLY A O 1
ATOM 4036 N N . HIS A 1 525 ? -16.376 -4.461 -10.701 1.00 84.00 525 HIS A N 1
ATOM 4037 C CA . HIS A 1 525 ? -17.507 -5.142 -10.078 1.00 84.00 525 HIS A CA 1
ATOM 4038 C C . HIS A 1 525 ? -17.097 -6.484 -9.462 1.00 84.00 525 HIS A C 1
ATOM 4040 O O . HIS A 1 525 ? -17.416 -6.725 -8.302 1.00 84.00 525 HIS A O 1
ATOM 4046 N N . LEU A 1 526 ? -16.368 -7.334 -10.197 1.00 84.56 526 LEU A N 1
ATOM 4047 C CA . LEU A 1 526 ? -15.857 -8.606 -9.667 1.00 84.56 526 LEU A CA 1
ATOM 4048 C C . LEU A 1 526 ? -14.935 -8.384 -8.465 1.00 84.56 526 LEU A C 1
ATOM 4050 O O . LEU A 1 526 ? -15.074 -9.066 -7.454 1.00 84.56 526 LEU A O 1
ATOM 4054 N N . PHE A 1 527 ? -14.061 -7.381 -8.553 1.00 84.38 527 PHE A N 1
ATOM 4055 C CA . PHE A 1 527 ? -13.222 -6.953 -7.442 1.00 84.38 527 PHE A CA 1
ATOM 4056 C C . PHE A 1 527 ? -14.078 -6.535 -6.244 1.00 84.38 527 PHE A C 1
ATOM 4058 O O . PHE A 1 527 ? -13.883 -7.044 -5.157 1.00 84.38 527 PHE A O 1
ATOM 4065 N N . GLN A 1 528 ? -15.102 -5.694 -6.417 1.00 82.50 528 GLN A N 1
ATOM 4066 C CA . GLN A 1 528 ? -16.014 -5.333 -5.322 1.00 82.50 528 GLN A CA 1
ATOM 4067 C C . GLN A 1 528 ? -16.772 -6.531 -4.730 1.00 82.50 528 GLN A C 1
ATOM 4069 O O . GLN A 1 528 ? -17.069 -6.520 -3.536 1.00 82.50 528 GLN A O 1
ATOM 4074 N N . GLN A 1 529 ? -17.108 -7.541 -5.540 1.00 84.19 529 GLN A N 1
ATOM 4075 C CA . GLN A 1 529 ? -17.763 -8.755 -5.049 1.00 84.19 529 GLN A CA 1
ATOM 4076 C C . GLN A 1 529 ? -16.850 -9.576 -4.135 1.00 84.19 529 GLN A C 1
ATOM 4078 O O . GLN A 1 529 ? -17.348 -10.158 -3.172 1.00 84.19 529 GLN A O 1
ATOM 4083 N N . SER A 1 530 ? -15.536 -9.603 -4.378 1.00 85.06 530 SER A N 1
ATOM 4084 C CA . SER A 1 530 ? -14.618 -10.308 -3.479 1.00 85.06 530 SER A CA 1
ATOM 4085 C C . SER A 1 530 ? -14.462 -9.608 -2.123 1.00 85.06 530 SER A C 1
ATOM 4087 O O . SER A 1 530 ? -14.306 -10.288 -1.119 1.00 85.06 530 SER A O 1
ATOM 4089 N N . GLN A 1 531 ? -14.665 -8.286 -2.056 1.00 87.06 531 GLN A N 1
ATOM 4090 C CA . GLN A 1 531 ? -14.578 -7.490 -0.816 1.00 87.06 531 GLN A CA 1
ATOM 4091 C C . GLN A 1 531 ? -15.816 -7.580 0.101 1.00 87.06 531 GLN A C 1
ATOM 4093 O O . GLN A 1 531 ? -15.957 -6.809 1.057 1.00 87.06 531 GLN A O 1
ATOM 4098 N N . LEU 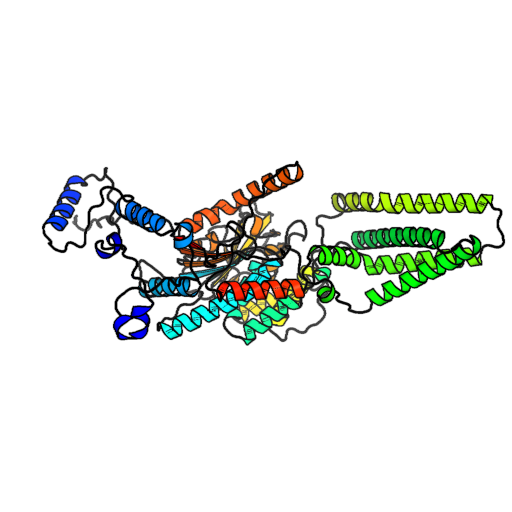A 1 532 ? -16.800 -8.430 -0.213 1.00 84.50 532 LEU A N 1
ATOM 4099 C CA . LEU A 1 532 ? -18.098 -8.402 0.471 1.00 84.50 532 LEU A CA 1
ATOM 4100 C C . LEU A 1 532 ? -18.015 -8.742 1.960 1.00 84.50 532 LEU A C 1
ATOM 4102 O O . LEU A 1 532 ? -18.821 -8.221 2.734 1.00 84.50 532 LEU A O 1
ATOM 4106 N N . SER A 1 533 ? -17.091 -9.608 2.372 1.00 84.19 533 SER A N 1
ATOM 4107 C CA . SER A 1 533 ? -16.952 -9.976 3.781 1.00 84.19 533 SER A CA 1
ATOM 4108 C C . SER A 1 533 ? -16.423 -8.813 4.626 1.00 84.19 533 SER A C 1
ATOM 4110 O O . SER A 1 533 ? -16.962 -8.557 5.704 1.00 84.19 533 SER A O 1
ATOM 4112 N N . ASP A 1 534 ? -15.491 -8.017 4.097 1.00 86.25 534 ASP A N 1
ATOM 4113 C CA . ASP A 1 534 ? -15.028 -6.778 4.731 1.00 86.25 534 ASP A CA 1
ATOM 4114 C C . ASP A 1 534 ? -16.152 -5.747 4.828 1.00 86.25 534 ASP A C 1
ATOM 4116 O O . ASP A 1 534 ? -16.363 -5.131 5.876 1.00 86.25 534 ASP A O 1
ATOM 4120 N N . LYS A 1 535 ? -16.948 -5.610 3.759 1.00 84.38 535 LYS A N 1
ATOM 4121 C CA . LYS A 1 535 ? -18.109 -4.712 3.761 1.00 84.38 535 LYS A CA 1
ATOM 4122 C C . LYS A 1 535 ? -19.138 -5.109 4.823 1.00 84.38 535 LYS A C 1
ATOM 4124 O O . LYS A 1 535 ? -19.657 -4.230 5.499 1.00 84.38 535 LYS A O 1
ATOM 4129 N N . ARG A 1 536 ? -19.408 -6.409 4.991 1.00 84.31 536 ARG A N 1
ATOM 4130 C CA . ARG A 1 536 ? -20.297 -6.936 6.046 1.00 84.31 536 ARG A CA 1
ATOM 4131 C C . ARG A 1 536 ? -19.694 -6.770 7.440 1.00 84.31 536 ARG A C 1
ATOM 4133 O O . ARG A 1 536 ? -20.418 -6.490 8.384 1.00 84.31 536 ARG A O 1
ATOM 4140 N N . SER A 1 537 ? -18.379 -6.907 7.578 1.00 85.56 537 SER A N 1
ATOM 4141 C CA . SER A 1 537 ? -17.684 -6.730 8.861 1.00 85.56 537 SER A CA 1
ATOM 4142 C C . SER A 1 537 ? -17.706 -5.278 9.335 1.00 85.56 537 SER A C 1
ATOM 4144 O O . SER A 1 537 ? -17.754 -5.025 10.537 1.00 85.56 537 SER A O 1
ATOM 4146 N N . LYS A 1 538 ? -17.772 -4.315 8.405 1.00 82.81 538 LYS A N 1
ATOM 4147 C CA . LYS A 1 538 ? -17.983 -2.893 8.717 1.00 82.81 538 LYS A CA 1
ATOM 4148 C C . LYS A 1 538 ? -19.263 -2.643 9.522 1.00 82.81 538 LYS A C 1
ATOM 4150 O O . LYS A 1 538 ? -19.302 -1.728 10.334 1.00 82.81 538 LYS A O 1
ATOM 4155 N N . ASP A 1 539 ? -20.276 -3.484 9.329 1.00 79.94 539 ASP A N 1
ATOM 4156 C CA . ASP A 1 539 ? -21.546 -3.423 10.047 1.00 79.94 539 ASP A CA 1
ATOM 4157 C C . ASP A 1 539 ? -21.468 -4.060 11.448 1.00 79.94 539 ASP A C 1
ATOM 4159 O O . ASP A 1 539 ? -22.455 -4.049 12.170 1.00 79.94 539 ASP A O 1
ATOM 4163 N N . ALA A 1 540 ? -20.336 -4.625 11.875 1.00 82.81 540 ALA A N 1
ATOM 4164 C CA . ALA A 1 540 ? -20.213 -5.266 13.189 1.00 82.81 540 ALA A CA 1
ATOM 4165 C C . ALA A 1 540 ? -19.554 -4.379 14.257 1.00 82.81 540 ALA A C 1
ATOM 4167 O O . ALA A 1 540 ? -19.659 -4.691 15.442 1.00 82.81 540 ALA A O 1
ATOM 4168 N N . VAL A 1 541 ? -18.855 -3.316 13.848 1.00 89.81 541 VAL A N 1
ATOM 4169 C CA . VAL A 1 541 ? -17.966 -2.513 14.705 1.00 89.81 541 VAL A CA 1
ATOM 4170 C C . VAL A 1 541 ? -18.032 -1.034 14.344 1.00 89.81 541 VAL A C 1
ATOM 4172 O O . VAL A 1 541 ? -18.559 -0.656 13.299 1.00 89.81 541 VAL A O 1
ATOM 4175 N N . MET A 1 542 ? -17.484 -0.172 15.199 1.00 91.75 542 MET A N 1
ATOM 4176 C CA . MET A 1 542 ? -17.334 1.243 14.866 1.00 91.75 542 MET A CA 1
ATOM 4177 C C . MET A 1 542 ? -16.087 1.452 14.004 1.00 91.75 542 MET A C 1
ATOM 4179 O O . MET A 1 542 ? -14.989 1.077 14.409 1.00 91.75 542 MET A O 1
ATOM 4183 N N . VAL A 1 543 ? -16.238 2.078 12.834 1.00 95.44 543 VAL A N 1
ATOM 4184 C CA . VAL A 1 543 ? -15.130 2.293 11.890 1.00 95.44 543 VAL A CA 1
ATOM 4185 C C . VAL A 1 543 ? -14.942 3.774 11.588 1.00 95.44 543 VAL A C 1
ATOM 4187 O O . VAL A 1 543 ? -15.855 4.435 11.093 1.00 95.44 543 VAL A O 1
ATOM 4190 N N . PHE A 1 544 ? -13.731 4.274 11.816 1.00 96.44 544 PHE A N 1
ATOM 4191 C CA . PHE A 1 544 ? -13.256 5.601 11.441 1.00 96.44 544 PHE A CA 1
ATOM 4192 C C . PHE A 1 544 ? -12.413 5.478 10.171 1.00 96.44 544 PHE A C 1
ATOM 4194 O O . PHE A 1 544 ? -11.248 5.098 10.221 1.00 96.44 544 PHE A O 1
ATOM 4201 N N . THR A 1 545 ? -13.012 5.743 9.012 1.00 95.75 545 THR A N 1
ATOM 4202 C CA . THR A 1 545 ? -12.339 5.627 7.711 1.00 95.75 545 THR A CA 1
ATOM 4203 C C . THR A 1 545 ? -11.681 6.948 7.322 1.00 95.75 545 THR A C 1
ATOM 4205 O O . THR A 1 545 ? -12.366 7.964 7.202 1.00 95.75 545 THR A O 1
ATOM 4208 N N . LEU A 1 546 ? -10.373 6.926 7.085 1.00 95.19 546 LEU A N 1
ATOM 4209 C CA . LEU A 1 546 ? -9.605 8.007 6.484 1.00 95.19 546 LEU A CA 1
ATOM 4210 C C . LEU A 1 546 ? -9.264 7.639 5.038 1.00 95.19 546 LEU A C 1
ATOM 4212 O O . LEU A 1 546 ? -8.425 6.779 4.789 1.00 95.19 546 LEU A O 1
ATOM 4216 N N . GLU A 1 547 ? -9.923 8.290 4.085 1.00 92.38 547 GLU A N 1
ATOM 4217 C CA . GLU A 1 547 ? -9.697 8.051 2.657 1.00 92.38 547 GLU A CA 1
ATOM 4218 C C . GLU A 1 547 ? -8.573 8.945 2.129 1.00 92.38 547 GLU A C 1
ATOM 4220 O O . GLU A 1 547 ? -8.640 10.178 2.237 1.00 92.38 547 GLU A O 1
ATOM 4225 N N . SER A 1 548 ? -7.558 8.329 1.529 1.00 88.19 548 SER A N 1
ATOM 4226 C CA . SER A 1 548 ? -6.468 9.037 0.861 1.00 88.19 548 SER A CA 1
ATOM 4227 C C . SER A 1 548 ? -6.975 9.866 -0.314 1.00 88.19 548 SER A C 1
ATOM 4229 O O . SER A 1 548 ? -7.879 9.457 -1.049 1.00 88.19 548 SER A O 1
ATOM 4231 N N . ARG A 1 549 ? -6.374 11.044 -0.508 1.00 79.75 549 ARG A N 1
ATOM 4232 C CA . ARG A 1 549 ? -6.613 11.881 -1.684 1.00 79.75 549 ARG A CA 1
ATOM 4233 C C . ARG A 1 549 ? -5.301 12.452 -2.186 1.00 79.75 549 ARG A C 1
ATOM 4235 O O . ARG A 1 549 ? -4.520 13.015 -1.427 1.00 79.75 549 ARG A O 1
ATOM 4242 N N . PHE A 1 550 ? -5.073 12.273 -3.480 1.00 71.00 550 PHE A N 1
ATOM 4243 C CA . PHE A 1 550 ? -3.864 12.708 -4.159 1.00 71.00 550 PHE A CA 1
ATOM 4244 C C . PHE A 1 550 ? -4.264 13.672 -5.271 1.00 71.00 550 PHE A C 1
ATOM 4246 O O . PHE A 1 550 ? -4.961 13.285 -6.213 1.00 71.00 550 PHE A O 1
ATOM 4253 N N . GLU A 1 551 ? -3.807 14.915 -5.166 1.00 65.75 551 GLU A N 1
ATOM 4254 C CA . GLU A 1 551 ? -3.848 15.889 -6.252 1.00 65.75 551 GLU A CA 1
ATOM 4255 C C . GLU A 1 551 ? -2.409 16.345 -6.552 1.00 65.75 551 GLU A C 1
ATOM 4257 O O . GLU A 1 551 ? -1.811 17.049 -5.731 1.00 65.75 551 GLU A O 1
ATOM 4262 N N . PRO A 1 552 ? -1.814 15.942 -7.696 1.00 65.69 552 PRO A N 1
ATOM 4263 C CA . PRO A 1 552 ? -2.338 15.028 -8.725 1.00 65.69 552 PRO A CA 1
ATOM 4264 C C . PRO A 1 552 ? -2.431 13.564 -8.253 1.00 65.69 552 PRO A C 1
ATOM 4266 O O . PRO A 1 552 ? -1.798 13.176 -7.276 1.00 65.69 552 PRO A O 1
ATOM 4269 N N . LYS A 1 553 ? -3.230 12.744 -8.954 1.00 74.50 553 LYS A N 1
ATOM 4270 C CA . LYS A 1 553 ? -3.451 11.334 -8.591 1.00 74.50 553 LYS A CA 1
ATOM 4271 C C . LYS A 1 553 ? -2.143 10.541 -8.632 1.00 74.50 553 LYS A C 1
ATOM 4273 O O . LYS A 1 553 ? -1.464 10.543 -9.654 1.00 74.50 553 LYS A O 1
ATOM 4278 N N . LEU A 1 554 ? -1.869 9.815 -7.553 1.00 80.88 554 LEU A N 1
ATOM 4279 C CA . LEU A 1 554 ? -0.762 8.871 -7.461 1.00 80.88 554 LEU A CA 1
ATOM 4280 C C . LEU A 1 554 ? -1.165 7.517 -8.067 1.00 80.88 554 LEU A C 1
ATOM 4282 O O . LEU A 1 554 ? -2.267 7.020 -7.817 1.00 80.88 554 LEU A O 1
ATOM 4286 N N . CYS A 1 555 ? -0.303 6.914 -8.876 1.00 85.12 555 CYS A N 1
ATOM 4287 C CA . CYS A 1 555 ? -0.455 5.556 -9.388 1.00 85.12 555 CYS A CA 1
ATOM 4288 C C . CYS A 1 555 ? 0.048 4.530 -8.363 1.00 85.12 555 CYS A C 1
ATOM 4290 O O . CYS A 1 555 ? 0.867 4.828 -7.502 1.00 85.12 555 CYS A O 1
ATOM 4292 N N . VAL A 1 556 ? -0.410 3.282 -8.469 1.00 86.31 556 VAL A N 1
ATOM 4293 C CA . VAL A 1 556 ? 0.014 2.195 -7.564 1.00 86.31 556 VAL A CA 1
ATOM 4294 C C . VAL A 1 556 ? 1.494 1.812 -7.721 1.00 86.31 556 VAL A C 1
ATOM 4296 O O . VAL A 1 556 ? 2.031 1.139 -6.850 1.00 86.31 556 VAL A O 1
ATOM 4299 N N . LEU A 1 557 ? 2.153 2.248 -8.802 1.00 87.06 557 LEU A N 1
ATOM 4300 C CA . LEU A 1 557 ? 3.575 1.999 -9.085 1.00 87.06 557 LEU A CA 1
ATOM 4301 C C . LEU A 1 557 ? 4.447 3.269 -9.024 1.00 87.06 557 LEU A C 1
ATOM 4303 O O . LEU A 1 557 ? 5.603 3.221 -9.435 1.00 87.06 557 LEU A O 1
ATOM 4307 N N . ASP A 1 558 ? 3.913 4.393 -8.541 1.00 89.06 558 ASP A N 1
ATOM 4308 C CA . ASP A 1 558 ? 4.629 5.676 -8.479 1.00 89.06 558 ASP A CA 1
ATOM 4309 C C . ASP A 1 558 ? 5.537 5.774 -7.242 1.00 89.06 558 ASP A C 1
ATOM 4311 O O . ASP A 1 558 ? 5.293 6.553 -6.321 1.00 89.06 558 ASP A O 1
ATOM 4315 N N . PHE A 1 559 ? 6.611 4.989 -7.220 1.00 88.94 559 PHE A N 1
ATOM 4316 C CA . PHE A 1 559 ? 7.603 5.004 -6.136 1.00 88.94 559 PHE A CA 1
ATOM 4317 C C . PHE A 1 559 ? 8.685 6.076 -6.331 1.00 88.94 559 PHE A C 1
ATOM 4319 O O . PHE A 1 559 ? 9.796 5.935 -5.843 1.00 88.94 559 PHE A O 1
ATOM 4326 N N . ALA A 1 560 ? 8.413 7.143 -7.083 1.00 87.88 560 ALA A N 1
ATOM 4327 C CA . ALA A 1 560 ? 9.340 8.266 -7.163 1.00 87.88 560 ALA A CA 1
ATOM 4328 C C . ALA A 1 560 ? 9.330 9.035 -5.834 1.00 87.88 560 ALA A C 1
ATOM 4330 O O . ALA A 1 560 ? 8.262 9.415 -5.352 1.00 87.88 560 ALA A O 1
ATOM 4331 N N . ASN A 1 561 ? 10.507 9.323 -5.276 1.00 88.50 561 ASN A N 1
ATOM 4332 C CA . ASN A 1 561 ? 10.654 9.956 -3.962 1.00 88.50 561 ASN A CA 1
ATOM 4333 C C . ASN A 1 561 ? 9.796 11.223 -3.767 1.00 88.50 561 ASN A C 1
ATOM 4335 O O . ASN A 1 561 ? 9.157 11.357 -2.734 1.00 88.50 561 ASN A O 1
ATOM 4339 N N . VAL A 1 562 ? 9.701 12.109 -4.766 1.00 88.94 562 VAL A N 1
ATOM 4340 C CA . VAL A 1 562 ? 8.859 13.326 -4.713 1.00 88.94 562 VAL A CA 1
ATOM 4341 C C . VAL A 1 562 ? 7.373 12.992 -4.562 1.00 88.94 562 VAL A C 1
ATOM 4343 O O . VAL A 1 562 ? 6.641 13.666 -3.842 1.00 88.94 562 VAL A O 1
ATOM 4346 N N . LEU A 1 563 ? 6.909 11.947 -5.248 1.00 89.69 563 LEU A N 1
ATOM 4347 C CA . LEU A 1 563 ? 5.515 11.514 -5.205 1.00 89.69 563 LEU A CA 1
ATOM 4348 C C . LEU A 1 563 ? 5.199 10.792 -3.889 1.00 89.69 563 LEU A C 1
ATOM 4350 O O . LEU A 1 563 ? 4.146 11.024 -3.292 1.00 89.69 563 LEU A O 1
ATOM 4354 N N . VAL A 1 564 ? 6.134 9.967 -3.412 1.00 92.00 564 VAL A N 1
ATOM 4355 C CA . VAL A 1 564 ? 6.067 9.312 -2.101 1.00 92.00 564 VAL A CA 1
ATOM 4356 C C . VAL A 1 564 ? 6.044 10.354 -0.984 1.00 92.00 564 VAL A C 1
ATOM 4358 O O . VAL A 1 564 ? 5.150 10.319 -0.141 1.00 92.00 564 VAL A O 1
ATOM 4361 N N . GLU A 1 565 ? 6.959 11.326 -1.009 1.00 92.56 565 GLU A N 1
ATOM 4362 C CA . GLU A 1 565 ? 7.017 12.443 -0.061 1.00 92.56 565 GLU A CA 1
ATOM 4363 C C . GLU A 1 565 ? 5.692 13.208 -0.030 1.00 92.56 565 GLU A C 1
ATOM 4365 O O . GLU A 1 565 ? 5.144 13.471 1.044 1.00 92.56 565 GLU A O 1
ATOM 4370 N N . GLN A 1 566 ? 5.130 13.503 -1.205 1.00 91.06 566 GLN A N 1
ATOM 4371 C CA . GLN A 1 566 ? 3.830 14.151 -1.313 1.00 91.06 566 GLN A CA 1
ATOM 4372 C C . GLN A 1 566 ? 2.714 13.296 -0.689 1.00 91.06 566 GLN A C 1
ATOM 4374 O O . GLN A 1 566 ? 1.836 13.827 -0.006 1.00 91.06 566 GLN A O 1
ATOM 4379 N N . GLY A 1 567 ? 2.747 11.976 -0.889 1.00 92.88 567 GLY A N 1
ATOM 4380 C CA . GLY A 1 567 ? 1.806 11.047 -0.273 1.00 92.88 567 GLY A CA 1
ATOM 4381 C C . GLY A 1 567 ? 1.871 11.069 1.251 1.00 92.88 567 GLY A C 1
ATOM 4382 O O . GLY A 1 567 ? 0.840 11.252 1.899 1.00 92.88 567 GLY A O 1
ATOM 4383 N N . ILE A 1 568 ? 3.078 10.973 1.815 1.00 95.44 568 ILE A N 1
ATOM 4384 C CA . ILE A 1 568 ? 3.323 11.071 3.263 1.00 95.44 568 ILE A CA 1
ATOM 4385 C C . ILE A 1 568 ? 2.805 12.412 3.794 1.00 95.44 568 ILE A C 1
ATOM 4387 O O . ILE A 1 568 ? 2.086 12.456 4.795 1.00 95.44 568 ILE A O 1
ATOM 4391 N N . TYR A 1 569 ? 3.120 13.512 3.107 1.00 94.12 569 TYR A N 1
ATOM 4392 C CA . TYR A 1 569 ? 2.665 14.848 3.482 1.00 94.12 569 TYR A CA 1
ATOM 4393 C C . TYR A 1 569 ? 1.134 14.948 3.536 1.00 94.12 569 TYR A C 1
ATOM 4395 O O . TYR A 1 569 ? 0.590 15.414 4.539 1.00 94.12 569 TYR A O 1
ATOM 4403 N N . HIS A 1 570 ? 0.428 14.482 2.501 1.00 92.44 570 HIS A N 1
ATOM 4404 C CA . HIS A 1 570 ? -1.041 14.494 2.475 1.00 92.44 570 HIS A CA 1
ATOM 4405 C C . HI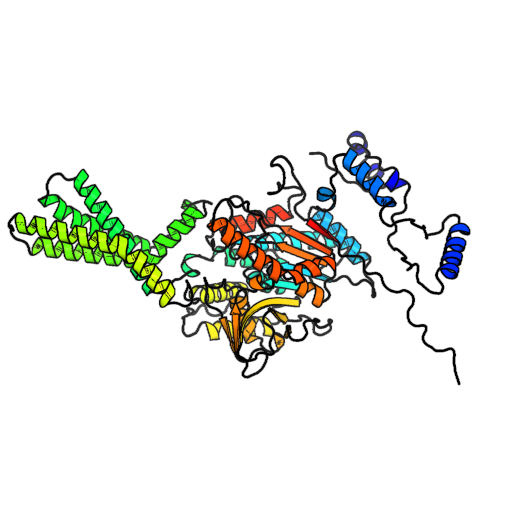S A 1 570 ? -1.644 13.621 3.577 1.00 92.44 570 HIS A C 1
ATOM 4407 O O . HIS A 1 570 ? -2.614 14.038 4.208 1.00 92.44 570 HIS A O 1
ATOM 4413 N N . GLY A 1 571 ? -1.025 12.473 3.869 1.00 94.69 571 GLY A N 1
ATOM 4414 C CA . GLY A 1 571 ? -1.383 11.619 5.004 1.00 94.69 571 GLY A CA 1
ATOM 4415 C C . GLY A 1 571 ? -1.379 12.378 6.325 1.00 94.69 571 GLY A C 1
ATOM 4416 O O . GLY A 1 571 ? -2.370 12.359 7.053 1.00 94.69 571 GLY A O 1
ATOM 4417 N N . ARG A 1 572 ? -0.302 13.125 6.599 1.00 95.56 572 ARG A N 1
ATOM 4418 C CA . ARG A 1 572 ? -0.210 13.962 7.807 1.00 95.56 572 ARG A CA 1
ATOM 4419 C C . ARG A 1 572 ? -1.273 15.056 7.821 1.00 95.56 572 ARG A C 1
ATOM 4421 O O . ARG A 1 572 ? -1.995 15.247 8.799 1.00 95.56 572 ARG A O 1
ATOM 4428 N N . GLN A 1 573 ? -1.375 15.793 6.717 1.00 94.00 573 GLN A N 1
ATOM 4429 C CA . GLN A 1 573 ? -2.274 16.940 6.618 1.00 94.00 573 GLN A CA 1
ATOM 4430 C C . GLN A 1 573 ? -3.738 16.559 6.811 1.00 94.00 573 GLN A C 1
ATOM 4432 O O . GLN A 1 573 ? -4.475 17.308 7.448 1.00 94.00 573 GLN A O 1
ATOM 4437 N N . ASP A 1 574 ? -4.163 15.413 6.293 1.00 93.19 574 ASP A N 1
ATOM 4438 C CA . ASP A 1 574 ? -5.548 14.970 6.411 1.00 93.19 574 ASP A CA 1
ATOM 4439 C C . ASP A 1 574 ? -5.934 14.555 7.832 1.00 93.19 574 ASP A C 1
ATOM 4441 O O . ASP A 1 574 ? -7.112 14.616 8.167 1.00 93.19 574 ASP A O 1
ATOM 4445 N N . VAL A 1 575 ? -4.976 14.182 8.680 1.00 95.25 575 VAL A N 1
ATOM 4446 C CA . VAL A 1 575 ? -5.235 13.928 10.105 1.00 95.25 575 VAL A CA 1
ATOM 4447 C C . VAL A 1 575 ? -5.272 15.240 10.893 1.00 95.25 575 VAL A C 1
ATOM 4449 O O . VAL A 1 575 ? -6.156 15.436 11.727 1.00 95.25 575 VAL A O 1
ATOM 4452 N N . ILE A 1 576 ? -4.349 16.164 10.602 1.00 93.50 576 ILE A N 1
ATOM 4453 C CA . ILE A 1 576 ? -4.220 17.450 11.310 1.00 93.50 576 ILE A CA 1
ATOM 4454 C C . ILE A 1 576 ? -5.386 18.398 10.991 1.00 93.50 576 ILE A C 1
ATOM 4456 O O . ILE A 1 576 ? -5.863 19.137 11.857 1.00 93.50 576 ILE A O 1
ATOM 4460 N N . ARG A 1 577 ? -5.831 18.442 9.732 1.00 88.62 577 ARG A N 1
ATOM 4461 C CA . ARG A 1 577 ? -6.834 19.413 9.279 1.00 88.62 577 ARG A CA 1
ATOM 4462 C C . ARG A 1 577 ? -8.221 19.066 9.809 1.00 88.62 577 ARG A C 1
ATOM 4464 O O . ARG A 1 577 ? -8.711 17.954 9.656 1.00 88.62 577 ARG A O 1
ATOM 4471 N N . ALA A 1 578 ? -8.918 20.081 10.315 1.00 84.00 578 ALA A N 1
ATOM 4472 C CA . ALA A 1 578 ? -10.315 19.936 10.719 1.00 84.00 578 ALA A CA 1
ATOM 4473 C C . ALA A 1 578 ? -11.254 19.712 9.520 1.00 84.00 578 ALA A C 1
ATOM 4475 O O . ALA A 1 578 ? -12.259 19.018 9.638 1.00 84.00 578 ALA A O 1
ATOM 4476 N N . LEU A 1 579 ? -10.938 20.314 8.366 1.00 87.31 579 LEU A N 1
ATOM 4477 C CA . LEU A 1 579 ? -11.738 20.242 7.145 1.00 87.31 579 LEU A CA 1
ATOM 4478 C C . LEU A 1 579 ? -10.845 20.125 5.901 1.00 87.31 579 LEU A C 1
ATOM 4480 O O . LEU A 1 579 ? -9.768 20.719 5.841 1.00 87.31 579 LEU A O 1
ATOM 4484 N N . ARG A 1 580 ? -11.331 19.418 4.878 1.00 85.56 580 ARG A N 1
ATOM 4485 C CA . ARG A 1 580 ? -10.728 19.316 3.539 1.00 85.56 580 ARG A CA 1
ATOM 4486 C C . ARG A 1 580 ? -11.821 19.209 2.469 1.00 85.56 580 ARG A C 1
ATOM 4488 O O . ARG A 1 580 ? -12.956 18.866 2.792 1.00 85.56 580 ARG A O 1
ATOM 4495 N N . HIS A 1 581 ? -11.491 19.470 1.203 1.00 82.06 581 HIS A N 1
ATOM 4496 C CA . HIS A 1 581 ? -12.406 19.203 0.076 1.00 82.06 581 HIS A CA 1
ATOM 4497 C C . HIS A 1 581 ? -12.765 17.713 0.010 1.00 82.06 581 HIS A C 1
ATOM 4499 O O . HIS A 1 581 ? -12.231 16.926 0.782 1.00 82.06 581 HIS A O 1
ATOM 4505 N N . GLN A 1 582 ? -13.648 17.281 -0.876 1.00 75.56 582 GLN A N 1
ATOM 4506 C CA . GLN A 1 582 ? -13.933 15.855 -1.061 1.00 75.56 582 GLN A CA 1
ATOM 4507 C C . GLN A 1 582 ? -14.263 15.592 -2.531 1.00 75.56 582 GLN A C 1
ATOM 4509 O O . GLN A 1 582 ? -15.043 16.341 -3.105 1.00 75.56 582 GLN A O 1
ATOM 4514 N N . ASP A 1 583 ? -13.704 14.533 -3.126 1.00 68.00 583 ASP A N 1
ATOM 4515 C CA . ASP A 1 583 ? -13.780 14.296 -4.582 1.00 68.00 583 ASP A CA 1
ATOM 4516 C C . ASP A 1 583 ? -15.220 14.113 -5.086 1.00 68.00 583 ASP A C 1
ATOM 4518 O O . ASP A 1 583 ? -15.541 14.465 -6.216 1.00 68.00 583 ASP A O 1
ATOM 4522 N N . ASN A 1 584 ? -16.094 13.588 -4.225 1.00 67.00 584 ASN A N 1
ATOM 4523 C CA . ASN A 1 584 ? -17.505 13.326 -4.518 1.00 67.00 584 ASN A CA 1
ATOM 4524 C C . ASN A 1 584 ? -18.442 14.463 -4.069 1.00 67.00 584 ASN A C 1
ATOM 4526 O O . ASN A 1 584 ? -19.659 14.280 -4.056 1.00 67.00 584 ASN A O 1
ATOM 4530 N N . PHE A 1 585 ? -17.896 15.606 -3.651 1.00 66.00 585 PHE A N 1
ATOM 4531 C CA . PHE A 1 585 ? -18.665 16.767 -3.209 1.00 66.00 585 PHE A CA 1
ATOM 4532 C C . PHE A 1 585 ? -18.291 18.004 -4.033 1.00 66.00 585 PHE A C 1
ATOM 4534 O O . PHE A 1 585 ? -17.208 18.049 -4.619 1.00 66.00 585 PHE A O 1
ATOM 4541 N N . PRO A 1 586 ? -19.176 19.014 -4.096 1.00 70.38 586 PRO A N 1
ATOM 4542 C CA . PRO A 1 586 ? -18.872 20.278 -4.750 1.00 70.38 586 PRO A CA 1
ATOM 4543 C C . PRO A 1 586 ? -17.522 20.858 -4.282 1.00 70.38 586 PRO A C 1
ATOM 4545 O O . PRO A 1 586 ? -17.212 20.794 -3.088 1.00 70.38 586 PRO A O 1
ATOM 4548 N N . PRO A 1 587 ? -16.702 21.416 -5.192 1.00 68.69 587 PRO A N 1
ATOM 4549 C CA . PRO A 1 587 ? -15.345 21.872 -4.885 1.00 68.69 587 PRO A CA 1
ATOM 4550 C C . PRO A 1 587 ? -15.295 23.042 -3.897 1.00 68.69 587 PRO A C 1
ATOM 4552 O O . PRO A 1 587 ? -14.238 23.346 -3.370 1.00 68.69 587 PRO A O 1
ATOM 4555 N N . ASP A 1 588 ? -16.410 23.697 -3.603 1.00 73.44 588 ASP A N 1
ATOM 4556 C CA . ASP A 1 588 ? -16.559 24.719 -2.568 1.00 73.44 588 ASP A CA 1
ATOM 4557 C C . ASP A 1 588 ? -16.883 24.138 -1.177 1.00 73.44 588 ASP A C 1
ATOM 4559 O O . ASP A 1 588 ? -16.763 24.836 -0.166 1.00 73.44 588 ASP A O 1
ATOM 4563 N N . GLN A 1 589 ? -17.236 22.852 -1.087 1.00 76.56 589 GLN A N 1
ATOM 4564 C CA . GLN A 1 589 ? -17.626 22.209 0.163 1.00 76.56 589 GLN A CA 1
ATOM 4565 C C . GLN A 1 589 ? -16.425 21.587 0.892 1.00 76.56 589 GLN A C 1
ATOM 4567 O O . GLN A 1 589 ? -15.783 20.643 0.428 1.00 76.56 589 GLN A O 1
ATOM 4572 N N . LEU A 1 590 ? -16.149 22.105 2.090 1.00 82.44 590 LEU A N 1
ATOM 4573 C CA . LEU A 1 590 ? -15.147 21.586 3.018 1.00 82.44 590 LEU A CA 1
ATOM 4574 C C . LEU A 1 590 ? -15.810 20.687 4.067 1.00 82.44 590 LEU A C 1
ATOM 4576 O O . LEU A 1 590 ? -16.740 21.109 4.756 1.00 82.44 590 LEU A O 1
ATOM 4580 N N . LEU A 1 591 ? -15.317 19.459 4.212 1.00 83.81 591 LEU A N 1
ATOM 4581 C CA . LEU A 1 591 ? -15.848 18.454 5.129 1.00 83.81 591 LEU A CA 1
ATOM 4582 C C . LEU A 1 591 ? -14.740 17.855 6.000 1.00 83.81 591 LEU A C 1
ATOM 4584 O O . LEU A 1 591 ? -13.587 17.782 5.561 1.00 83.81 591 LEU A O 1
ATOM 4588 N N . PRO A 1 592 ? -15.068 17.379 7.212 1.00 89.81 592 PRO A N 1
ATOM 4589 C CA . PRO A 1 592 ? -14.097 16.674 8.025 1.00 89.81 592 PRO A CA 1
ATOM 4590 C C . PRO A 1 592 ? -13.564 15.400 7.340 1.00 89.81 592 PRO A C 1
ATOM 4592 O O . PRO A 1 592 ? -14.281 14.766 6.549 1.00 89.81 592 PRO A O 1
ATOM 4595 N N . PRO A 1 593 ? -12.297 15.043 7.606 1.00 91.81 593 PRO A N 1
ATOM 4596 C CA . PRO A 1 593 ? -11.574 14.035 6.844 1.00 91.81 593 PRO A CA 1
ATOM 4597 C C . PRO A 1 593 ? -11.998 12.592 7.123 1.00 91.81 593 PRO A C 1
ATOM 4599 O O . PRO A 1 593 ? -11.976 11.804 6.173 1.00 91.81 593 PRO A O 1
ATOM 4602 N N . PHE A 1 594 ? -12.390 12.261 8.359 1.00 93.44 594 PHE A N 1
ATOM 4603 C CA . PHE A 1 594 ? -12.795 10.910 8.743 1.00 93.44 594 PHE A CA 1
ATOM 4604 C C . PHE A 1 594 ? -14.279 10.686 8.490 1.00 93.44 594 PHE A C 1
ATOM 4606 O O . PHE A 1 594 ? -15.108 11.537 8.813 1.00 93.44 594 PHE A O 1
ATOM 4613 N N . ILE A 1 595 ? -14.612 9.505 7.982 1.00 92.06 595 ILE A N 1
ATOM 4614 C CA . ILE A 1 595 ? -15.977 9.003 7.843 1.00 92.06 595 ILE A CA 1
ATOM 4615 C C . ILE A 1 595 ? -16.218 7.988 8.957 1.00 92.06 595 ILE A C 1
ATOM 4617 O O . ILE A 1 595 ? -15.512 6.990 9.068 1.00 92.06 595 ILE A O 1
ATOM 4621 N N . VAL A 1 596 ? -17.234 8.230 9.770 1.00 90.94 596 VAL A N 1
ATOM 4622 C CA . VAL A 1 596 ? -17.681 7.351 10.844 1.00 90.94 596 VAL A CA 1
ATOM 4623 C C . VAL A 1 596 ? -18.761 6.429 10.303 1.00 90.94 596 VAL A C 1
ATOM 4625 O O . VAL A 1 596 ? -19.787 6.876 9.790 1.00 90.94 596 VAL A O 1
ATOM 4628 N N . THR A 1 597 ? -18.535 5.128 10.428 1.00 89.00 597 THR A N 1
ATOM 4629 C CA . THR A 1 597 ? -19.553 4.101 10.209 1.00 89.00 597 THR A CA 1
ATOM 4630 C C . THR A 1 597 ? -19.860 3.436 11.539 1.00 89.00 597 THR A C 1
ATOM 4632 O O . THR A 1 597 ? -18.952 2.984 12.236 1.00 89.00 597 THR A O 1
ATOM 4635 N N . TYR A 1 598 ? -21.139 3.419 11.897 1.00 82.44 598 TYR A N 1
ATOM 4636 C CA . TYR A 1 598 ? -21.630 2.742 13.089 1.00 82.44 598 TYR A CA 1
ATOM 4637 C C . TYR A 1 598 ? -22.003 1.309 12.717 1.00 82.44 598 TYR A C 1
ATOM 4639 O O . TYR A 1 598 ? -22.699 1.106 11.720 1.00 82.44 598 TYR A O 1
ATOM 4647 N N . GLY A 1 599 ? -21.555 0.341 13.515 1.00 71.88 599 GLY A N 1
ATOM 4648 C CA . GLY A 1 599 ? -22.024 -1.034 13.399 1.00 71.88 599 GLY A CA 1
ATOM 4649 C C . GLY A 1 599 ? -23.538 -1.123 13.616 1.00 71.88 599 GLY A C 1
ATOM 4650 O O . GLY A 1 599 ? -24.145 -0.281 14.282 1.00 71.88 599 GLY A O 1
ATOM 4651 N N . GLN A 1 600 ? -24.155 -2.150 13.042 1.00 69.12 600 GLN A N 1
ATOM 4652 C CA . GLN A 1 600 ? -25.529 -2.529 13.312 1.00 69.12 600 GLN A CA 1
ATOM 4653 C C . GLN A 1 600 ? -25.683 -2.840 14.805 1.00 69.12 600 GLN A C 1
ATOM 4655 O O . GLN A 1 600 ? -24.828 -3.517 15.387 1.00 69.12 600 GLN A O 1
ATOM 4660 N N . PRO A 1 601 ? -26.770 -2.372 15.436 1.00 58.34 601 PRO A N 1
ATOM 4661 C CA . PRO A 1 601 ? -27.039 -2.695 16.825 1.00 58.34 601 PRO A CA 1
ATOM 4662 C C . PRO A 1 601 ? -27.176 -4.212 16.978 1.00 58.34 601 PRO A C 1
ATOM 4664 O O . PRO A 1 601 ? -27.934 -4.858 16.249 1.00 58.34 601 PRO A O 1
ATOM 4667 N N . ARG A 1 602 ? -26.439 -4.784 17.933 1.00 52.47 602 ARG A N 1
ATOM 4668 C CA . ARG A 1 602 ? -26.645 -6.166 18.365 1.00 52.47 602 ARG A CA 1
ATOM 4669 C C . ARG A 1 602 ? -27.766 -6.178 19.395 1.00 52.47 602 ARG A C 1
ATOM 4671 O O . ARG A 1 602 ? -27.691 -5.472 20.394 1.00 52.47 602 ARG A O 1
ATOM 4678 N N . PHE A 1 603 ? -28.804 -6.960 19.130 1.00 54.47 603 PHE A N 1
ATOM 4679 C CA . PHE A 1 603 ? -29.855 -7.231 20.102 1.00 54.47 603 PHE A CA 1
ATOM 4680 C C . PHE A 1 603 ? -29.462 -8.490 20.865 1.00 54.47 603 PHE A C 1
ATOM 4682 O O . PHE A 1 603 ? -29.341 -9.557 20.265 1.00 54.47 603 PHE A O 1
ATOM 4689 N N . GLU A 1 604 ? -29.217 -8.353 22.163 1.00 51.94 604 GLU A N 1
ATOM 4690 C CA . GLU A 1 604 ? -28.996 -9.491 23.050 1.00 51.94 604 GLU A CA 1
ATOM 4691 C C . GLU A 1 604 ? -30.327 -9.900 23.680 1.00 51.94 604 GLU A C 1
ATOM 4693 O O . GLU A 1 604 ? -31.070 -9.062 24.200 1.00 51.94 604 GLU A O 1
ATOM 4698 N N . ASP A 1 605 ? -30.643 -11.193 23.622 1.00 47.69 605 ASP A N 1
ATOM 4699 C CA . ASP A 1 605 ? -31.807 -11.734 24.313 1.00 47.69 605 ASP A CA 1
ATOM 4700 C C . ASP A 1 605 ? -31.539 -11.699 25.824 1.00 47.69 605 ASP A C 1
ATOM 4702 O O . ASP A 1 605 ? -30.806 -12.518 26.373 1.00 47.69 605 ASP A O 1
ATOM 4706 N N . ILE A 1 606 ? -32.166 -10.745 26.516 1.00 55.59 606 ILE A N 1
ATOM 4707 C CA . ILE A 1 606 ? -32.072 -10.583 27.981 1.00 55.59 606 ILE A CA 1
ATOM 4708 C C . ILE A 1 606 ? -32.674 -11.794 28.720 1.00 55.59 606 ILE A C 1
ATOM 4710 O O . ILE A 1 606 ? -32.405 -12.024 29.900 1.00 55.59 606 ILE A O 1
ATOM 4714 N N . VAL A 1 607 ? -33.458 -12.619 28.022 1.00 49.53 607 VAL A N 1
ATOM 4715 C CA . VAL A 1 607 ? -33.923 -13.907 28.535 1.00 49.53 607 VAL A CA 1
ATOM 4716 C C . VAL A 1 607 ? -32.801 -14.935 28.371 1.00 49.53 607 VAL A C 1
ATOM 4718 O O . VAL A 1 607 ? -32.844 -15.807 27.506 1.00 49.53 607 VAL A O 1
ATOM 4721 N N . ALA A 1 608 ? -31.782 -14.848 29.228 1.00 39.56 608 ALA A N 1
ATOM 4722 C CA . ALA A 1 608 ? -30.907 -15.986 29.477 1.00 39.56 608 ALA A CA 1
ATOM 4723 C C . ALA A 1 608 ? -31.784 -17.205 29.834 1.00 39.56 608 ALA A C 1
ATOM 4725 O O . ALA A 1 608 ? -32.798 -17.031 30.523 1.00 39.56 608 ALA A O 1
ATOM 4726 N N . PRO A 1 609 ? -31.435 -18.435 29.403 1.00 40.59 609 PRO A N 1
ATOM 4727 C CA . PRO A 1 609 ? -32.164 -19.617 29.826 1.00 40.59 609 PRO A CA 1
ATOM 4728 C C . PRO A 1 609 ? -32.114 -19.630 31.347 1.00 40.59 609 PRO A C 1
ATOM 4730 O O . PRO A 1 609 ? -31.035 -19.731 31.936 1.00 40.59 609 PRO A O 1
ATOM 4733 N N . VAL A 1 610 ? -33.275 -19.455 31.978 1.00 38.50 610 VAL A N 1
ATOM 4734 C CA . VAL A 1 610 ? -33.441 -19.643 33.413 1.00 38.50 610 VAL A CA 1
ATOM 4735 C C . VAL A 1 610 ? -32.838 -21.005 33.704 1.00 38.50 610 VAL A C 1
ATOM 4737 O O . VAL A 1 610 ? -33.385 -22.035 33.310 1.00 38.50 610 VAL A O 1
ATOM 4740 N N . LYS A 1 611 ? -31.650 -20.995 34.314 1.00 36.84 611 LYS A N 1
ATOM 4741 C CA . LYS A 1 611 ? -30.987 -22.181 34.836 1.00 36.84 611 LYS A CA 1
ATOM 4742 C C . LYS A 1 611 ? -32.068 -22.927 35.606 1.00 36.84 611 LYS A C 1
ATOM 4744 O O . LYS A 1 611 ? -32.635 -22.374 36.546 1.00 36.84 611 LYS A O 1
ATOM 4749 N N . SER A 1 612 ? -32.385 -24.135 35.162 1.00 36.38 612 SER A N 1
ATOM 4750 C CA . SER A 1 612 ? -33.371 -25.037 35.750 1.00 36.38 612 SER A CA 1
ATOM 4751 C C . SER A 1 612 ? -32.912 -25.490 37.143 1.00 36.38 612 SER A C 1
ATOM 4753 O O . SER A 1 612 ? -32.566 -26.645 37.351 1.00 36.38 612 SER A O 1
ATOM 4755 N N . VAL A 1 613 ? -32.848 -24.558 38.096 1.00 36.69 613 VAL A N 1
ATOM 4756 C CA . VAL A 1 613 ? -32.441 -24.760 39.497 1.00 36.69 613 VAL A CA 1
ATOM 4757 C C . VAL A 1 613 ? -33.671 -24.679 40.412 1.00 36.69 613 VAL A C 1
ATOM 4759 O O . VAL A 1 613 ? -33.578 -24.358 41.588 1.00 36.69 613 VAL A O 1
ATOM 4762 N N . LEU A 1 614 ? -34.858 -24.986 39.884 1.00 33.72 614 LEU A N 1
ATOM 4763 C CA . LEU A 1 614 ? -36.088 -25.087 40.681 1.00 33.72 614 LEU A CA 1
ATOM 4764 C C . LEU A 1 614 ? -36.865 -26.384 40.458 1.00 33.72 614 LEU A C 1
ATOM 4766 O O . LEU A 1 614 ? -38.043 -26.461 40.785 1.00 33.72 614 LEU A O 1
ATOM 4770 N N . LEU A 1 615 ? -36.192 -27.429 39.982 1.00 33.78 615 LEU A N 1
ATOM 4771 C CA . LEU A 1 615 ? -36.667 -28.794 40.173 1.00 33.78 615 LEU A CA 1
ATOM 4772 C C . LEU A 1 615 ? -35.505 -29.627 40.712 1.00 33.78 615 LEU A C 1
ATOM 4774 O O . LEU A 1 615 ? -34.647 -30.087 39.967 1.00 33.78 615 LEU A O 1
ATOM 4778 N N . GLY A 1 616 ? -35.470 -29.746 42.033 1.00 34.06 616 GLY A N 1
ATOM 4779 C CA . GLY A 1 616 ? -34.874 -30.882 42.724 1.00 34.06 616 GLY A CA 1
ATOM 4780 C C . GLY A 1 616 ? -35.834 -31.321 43.835 1.00 34.06 616 GLY A C 1
ATOM 4781 O O . GLY A 1 616 ? -36.659 -30.500 44.259 1.00 34.06 616 GLY A O 1
ATOM 4782 N N . PRO A 1 617 ? -35.734 -32.558 44.344 1.00 35.91 617 PRO A N 1
ATOM 4783 C CA . PRO A 1 617 ? -34.893 -33.675 43.902 1.00 35.91 617 PRO A CA 1
ATOM 4784 C C . PRO A 1 617 ? -35.530 -34.531 42.797 1.00 35.91 617 PRO A C 1
ATOM 4786 O O . PRO A 1 617 ? -36.776 -34.525 42.676 1.00 35.91 617 PRO A O 1
#

Foldseek 3Di:
DDDDDDDDDCCCPPPVPCPVVDDDDDPVLVVPDDDDPDDDDDDPPDPCCVVVVVVVVCQVVVDPDRSDDDDPDPCPSCVVVQVSCVVVVRHPQQVLFFALVRVLVVLLVLQVPADPVRHAAEAAFEFAFALLSLLVLQQLLQSLVSNVVSCVVNVDDDDHFEYEAFASRLLVSLLVLLVLSNDPVSSVLLNVLLLPDDLLLQQAFDPVLLLLLLLLVLLVVLVVLLVVLVVVPVDPLVSLVVSLVVLLVVLVVLCVVLVDPDDCLVVQFQDVVVVVVVSSCNSNSNSNSVNSNVVSVVSVVVSVPDDDDDPVVVVVVVVVSVVVSVCSNVVSVVVSVVCPVPPDQARGARQSVLQSSLVSLCSSVDDDPPPDDDPVCSLVSLLVSLLCCVVVLSRQHKYWYWWAFPDKPDPPQHRTAIEIEHSDPPADDFQCPSRYADCVVVSSCSSLSNSLSNAAPRSGFFRWDACPPHHGIITGIHHRLQQCSRPLLRCVRSPHQEYETEASDDDDDDDDDDPVSVVVVVVSVNSVVSNVSNVLSLQAHKYWYFYFDDVVDDHSSPSNSSNSVSSSVSSNCLNVDRWDADPPDDRPDTHRRIRIRYHHDDDDDPCDPPPPPPDDD

Radius of gyration: 31.77 Å; chains: 1; bounding box: 85×71×102 Å

Secondary structure (DSSP, 8-state):
-------SSSHHHH-GGGTTT------HHHHSS---SS-----TT-TTHHHHHHHHHHHHHH-TT-S----S-SSHHHHHHHHHHHHTT--HHHHTEE-HHHHHHHHHHHHHH--SSS---EEEEE---GGGGHHHHHHHHHHHHHHHHHHHHHT------EEEEETHHHHHHHHHHTTTTTSHHHHHHHHHHHHT--HHHHS---HHHHHHHHHHHHHHHHHHHHHHHHHH---HHHHHHHHHHHHHHHHHHHHHHHHS---GGGTTTT-HHHHHHHHHHHHHHHHHHHHHHHHHHHHHHHHHT--S--HHHHHHHHHHHHHHHHHHHHHHHHHHHHHHHHH-SSSS-SHHHHHHHHHHHHHHH--S------TTTHHHHHHHHHHHHHHTT---SEEEEEEEEEEES-TTS-SEEEEEE-S-TTSPPP--GGGEEEGGG-GGGHHHHHHHHH--TTTSPPEEEES-SSTT-EEEEE-GGGT-SS-HHHHHHTT-SEEEEEESSPPPP----SHHHHHHHHHHHHHHHHTHHHHHHGGGSEEEEEE---SSPPPTT---HHHHHHHHHHHHHHHH-S-B--TTS-TT--B-SEEEEPPPPP---S-------S---

pLDDT: mean 82.29, std 14.86, range [30.48, 98.69]

Sequence (617 aa):
TTTIGFVWDDASVKVPQLLSQLRKIEFPELTQRPIAHDALVMRQDYPHFDELSAIIQRQIASSINSPFKRLESGKQPYVALGQSAKGLGIEVSQLLRKDMRGVGNMLVQAYRQRSADNPFRLALVLSGGGAKCAYQVGAVSEIEGAIAELNARNQTNISIDLVVGTSGGAINAVPVSMEMSVDKAGQQKWQEVWLELDQREIVLPSRGVRINIGIWIALLQVAGLIALLRLLVRDPARRRIRSAQWISALGGIELALVLIPFTPWALLGHNHLLHHLWLWLSLGGQYTAITLLLFGGISFVGILRLKRQRAAVQKLRRLRTGLLLTLGILGLPLLQMGVMFLGHATLSSGDGMTQEIYKGFSGLVGDVPSDAVTVGNSVMKLEQLSENLISQGLVKRDLVLTATAIAKNRSSLPSDLYFFFAANEDQPQPRYGTRGIDMQRHPEQLLNIVLGSSSIYPVFPAHELFDVPNQGDRIELVDGGFAHNAPLEAAVLWGATHVVLIDAAPAQLRDGTNLADSMLRGFGHLFQQSQLSDKRSKDAVMVFTLESRFEPKLCVLDFANVLVEQGIYHGRQDVIRALRHQDNFPPDQLLPPFIVTYGQPRFEDIVAPVKSVLLGP